Protein 8RMO (pdb70)

B-factor: mean 25.88, std 15.6, range [8.31, 85.72]

Nearest PDB structures (foldseek):
  8rmo-assembly1_H  TM=1.005E+00  e=1.467E-41  Mus musculus
  7bg1-assembly1_H  TM=9.958E-01  e=6.785E-39  Mus musculus
  2g60-assembly1_H  TM=9.896E-01  e=1.812E-34  Mus musculus
  6dc7-assembly1_H  TM=9.691E-01  e=7.714E-35  Mus musculus
  6ol5-assembly1_A  TM=9.771E-01  e=2.243E-34  Mus musculus

Sequence (422 aa):
DYKDDDDVQQLLQQSAAELARRPGASVKMSCKASGYSSFTTYTIHWVKQRRPGQGLEEWIGYINPSSSGYAAYNQQNFKDETTLTADPSSSTAYMEELNSLTSSEEDSAVYYCAREEKFYGYDYWGQGATLTVSSASTTTPPSVYPLAPSMVTLGCCLVKGYFPEEPVTVTWNSGSLSSGVHTFPAVLQSDLYTLSSSSVTVPSPSQTVTCCNVAHPASSTKVDKKKIVPDVLMTQIPLSSLPVVSLGDQASISSCRRSSQSSIVHRNGNTYLEWYLLKPGQSPKLLIYKVSNRRFSGVPDRRFSGSGSGTDFTLKKISSRRVEAEDLGVYYCFQGSHVPYTFGGGTKLEIRRADAAPTVSIFPPSSEQLTSGGASVVCFLNNFYPKDINVKWKIDGSERQNGVLNSWTDQDSKDSTYSMSSTLTLTKDEYERHNSYTCCEATPIVKSFNRN

Secondary structure (DSSP, 8-state):
-GGGG-/-EEEEPPPEEE-TT--EEEEEEEESS-GGGSEEEEEEE-TTS-EEEEEEE-TTT--EEE-TTTGGGEEEEEEGGGTEEEEEE-S--GGG-EEEEEEEESSS---SB---EEEEE-SSPPBPPEEEEE---EEEEEEEEEEEBSS--EEEEGGGTB-TTEEEPPPEEETTEEEEEEEEEEE------EEEEEEGGGTEEEEEE---/---EEEE-SEEEEETT--EEEEEEESS--B-TTS-B-EEEEEE-TTS--EEEEETTTEEPTT--TTEEEEEETTEEEEEESS--GGG-EEEEEEE-SSSSPEE---EEEEEE---B--EEEEEPPPHHHHHTTEEEEEEEEEEEBSS---EEEEETTEEE-TTEEEEEPPPPTTT--EEEEEEEEEEHHHHHT--EEEEEE--EEEEEE--

Structure (mmCIF, N/CA/C/O backbone):
data_8RMO
#
_entry.id   8RMO
#
_cell.length_a   87.432
_cell.length_b   134.621
_cell.length_c   41.798
_cell.angle_alpha   90.000
_cell.angle_beta   90.000
_cell.angle_gamma   90.000
#
_symmetry.space_group_name_H-M   'P 21 21 2'
#
loop_
_entity.id
_entity.type
_entity.pdbx_description
1 polymer FLAG-tag
2 polymer 'anti-FLAG M2 heavy chain'
3 polymer 'anti-FLAG M2 light chain'
4 non-polymer 'CHLORIDE ION'
5 water water
#
loop_
_atom_site.group_PDB
_atom_site.id
_atom_site.type_symbol
_atom_site.label_atom_id
_atom_site.label_alt_id
_atom_site.label_comp_id
_atom_site.label_asym_id
_atom_site.label_entity_id
_atom_site.label_seq_id
_atom_site.pdbx_PDB_ins_code
_atom_site.Cartn_x
_atom_site.Cartn_y
_atom_site.Cartn_z
_atom_site.occupancy
_atom_site.B_iso_or_equiv
_atom_site.auth_seq_id
_atom_site.auth_comp_id
_atom_site.auth_asym_id
_atom_site.auth_atom_id
_atom_site.pdbx_PDB_model_num
ATOM 1 N N . ASP A 1 1 ? 45.682 45.926 -7.492 1.000 27.124 1 ASP F N 1
ATOM 2 C CA . ASP A 1 1 ? 45.443 44.505 -7.146 1.000 22.721 1 ASP F CA 1
ATOM 3 C C . ASP A 1 1 ? 45.325 43.716 -8.444 1.000 18.100 1 ASP F C 1
ATOM 4 O O . ASP A 1 1 ? 45.207 44.320 -9.521 1.000 19.150 1 ASP F O 1
ATOM 15 N N . TYR A 1 2 ? 45.365 42.384 -8.343 1.000 14.591 2 TYR F N 1
ATOM 16 C CA . TYR A 1 2 ? 45.379 41.561 -9.543 1.000 14.502 2 TYR F CA 1
ATOM 17 C C . TYR A 1 2 ? 44.113 41.743 -10.394 1.000 14.615 2 TYR F C 1
ATOM 18 O O . TYR A 1 2 ? 44.136 41.503 -11.592 1.000 16.307 2 TYR F O 1
ATOM 36 N N . LYS A 1 3 ? 42.997 42.164 -9.786 1.000 14.081 3 LYS F N 1
ATOM 37 C CA . LYS A 1 3 ? 41.774 42.369 -10.548 1.000 15.339 3 LYS F CA 1
ATOM 38 C C . LYS A 1 3 ? 41.809 43.623 -11.418 1.000 17.194 3 LYS F C 1
ATOM 39 O O . LYS A 1 3 ? 40.976 43.754 -12.318 1.000 17.689 3 LYS F O 1
ATOM 58 N N . ASP A 1 4 ? 42.783 44.519 -11.215 1.000 18.515 4 ASP F N 1
ATOM 59 C CA . ASP A 1 4 ? 42.971 45.648 -12.110 1.000 21.542 4 ASP F CA 1
ATOM 60 C C . ASP A 1 4 ? 43.218 45.194 -13.544 1.000 22.813 4 ASP F C 1
ATOM 61 O O . ASP A 1 4 ? 42.962 45.960 -14.474 1.000 27.272 4 ASP F O 1
ATOM 70 N N . ASP A 1 5 ? 43.761 43.983 -13.736 1.000 22.397 5 ASP F N 1
ATOM 71 C CA . ASP A 1 5 ? 44.013 43.452 -15.068 1.000 25.011 5 ASP F CA 1
ATOM 72 C C . ASP A 1 5 ? 42.797 42.773 -15.693 1.000 24.042 5 ASP F C 1
ATOM 73 O O . ASP A 1 5 ? 42.937 42.230 -16.784 1.000 28.151 5 ASP F O 1
ATOM 82 N N A ASP A 1 6 ? 41.642 42.773 -15.009 0.500 21.903 6 ASP F N 1
ATOM 83 N N B ASP A 1 6 ? 41.651 42.760 -14.993 0.500 20.516 6 ASP F N 1
ATOM 84 C CA A ASP A 1 6 ? 40.407 42.280 -15.589 0.500 22.179 6 ASP F CA 1
ATOM 85 C CA B ASP A 1 6 ? 40.398 42.329 -15.582 0.500 20.237 6 ASP F CA 1
ATOM 86 C C A ASP A 1 6 ? 39.698 43.404 -16.360 0.500 25.795 6 ASP F C 1
ATOM 87 C C B ASP A 1 6 ? 39.804 43.481 -16.413 0.500 22.376 6 ASP F C 1
ATOM 88 O O A ASP A 1 6 ? 40.344 44.034 -17.209 0.500 26.732 6 ASP F O 1
ATOM 89 O O B ASP A 1 6 ? 38.770 44.053 -15.966 0.500 21.455 6 ASP F O 1
ATOM 120 N N . VAL B 2 2 ? 41.286 19.939 -14.554 1.000 15.678 2 VAL H N 1
ATOM 121 C CA . VAL B 2 2 ? 41.577 20.823 -13.419 1.000 13.673 2 VAL H CA 1
ATOM 122 C C . VAL B 2 2 ? 41.216 20.104 -12.133 1.000 13.394 2 VAL H C 1
ATOM 123 O O . VAL B 2 2 ? 40.119 19.617 -11.960 1.000 14.346 2 VAL H O 1
ATOM 136 N N A GLN B 2 3 ? 42.163 20.107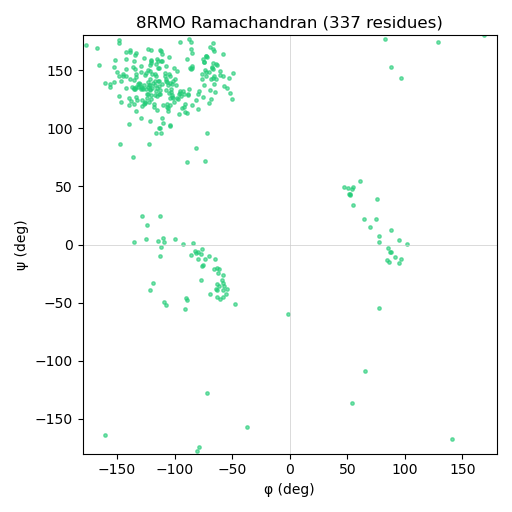 -11.195 0.500 13.655 3 GLN H N 1
ATOM 137 N N B GLN B 2 3 ? 42.223 20.041 -11.261 0.500 13.978 3 GLN H N 1
ATOM 138 C CA A GLN B 2 3 ? 41.924 19.522 -9.873 0.500 14.115 3 GLN H CA 1
ATOM 139 C CA B GLN B 2 3 ? 42.071 19.387 -9.974 0.500 14.705 3 GLN H CA 1
ATOM 140 C C A GLN B 2 3 ? 42.771 20.266 -8.851 0.500 12.896 3 GLN H C 1
ATOM 141 C C B GLN B 2 3 ? 42.988 20.087 -8.991 0.500 14.570 3 GLN H C 1
ATOM 142 O O A GLN B 2 3 ? 43.929 20.543 -9.115 0.500 13.728 3 GLN H O 1
ATOM 143 O O B GLN B 2 3 ? 44.178 20.246 -9.136 0.500 17.802 3 GLN H O 1
ATOM 170 N N A LEU B 2 4 ? 42.188 20.517 -7.649 0.580 11.175 4 LEU H N 1
ATOM 171 N N B LEU B 2 4 ? 42.343 20.427 -7.855 0.420 12.433 4 LEU H N 1
ATOM 172 C CA A LEU B 2 4 ? 42.924 21.027 -6.490 0.580 10.771 4 LEU H CA 1
ATOM 173 C CA B LEU B 2 4 ? 43.017 20.927 -6.660 0.420 10.988 4 LEU H CA 1
ATOM 174 C C A LEU B 2 4 ? 42.898 19.916 -5.445 0.580 10.754 4 LEU H C 1
ATOM 175 C C B LEU B 2 4 ? 42.916 19.837 -5.598 0.420 11.133 4 LEU H C 1
ATOM 176 O O A LEU B 2 4 ? 41.819 19.560 -4.966 0.580 11.965 4 LEU H O 1
ATOM 177 O O B LEU B 2 4 ? 41.803 19.444 -5.246 0.420 11.725 4 LEU H O 1
ATOM 208 N N . GLN B 2 5 ? 44.071 19.344 -5.153 1.000 10.965 5 GLN H N 1
ATOM 209 C CA . GLN B 2 5 ? 44.162 18.208 -4.232 1.000 11.001 5 GLN H CA 1
ATOM 210 C C . GLN B 2 5 ? 44.821 18.695 -2.947 1.000 10.049 5 GLN H C 1
ATOM 211 O O . GLN B 2 5 ? 45.985 19.079 -2.943 1.000 11.015 5 GLN H O 1
ATOM 225 N N . GLN B 2 6 ? 44.055 18.686 -1.857 1.000 8.863 6 GLN H N 1
ATOM 226 C CA . GLN B 2 6 ? 44.563 19.088 -0.548 1.000 9.649 6 GLN H CA 1
ATOM 227 C C . GLN B 2 6 ? 45.247 17.938 0.151 1.000 9.867 6 GLN H C 1
ATOM 228 O O . GLN B 2 6 ? 44.876 16.786 -0.034 1.000 12.107 6 GLN H O 1
ATOM 242 N N . SER B 2 7 ? 46.175 18.309 1.024 1.000 10.138 7 SER H N 1
ATOM 243 C CA . SER B 2 7 ? 46.702 17.389 2.011 1.000 11.157 7 SER H CA 1
ATOM 244 C C . SER B 2 7 ? 45.591 16.827 2.893 1.000 11.799 7 SER H C 1
ATOM 245 O O . SER B 2 7 ? 44.505 17.404 3.012 1.000 13.004 7 SER H O 1
ATOM 253 N N . ALA B 2 8 ? 45.934 15.736 3.581 1.000 12.444 8 ALA H N 1
ATOM 254 C CA . ALA B 2 8 ? 44.967 15.033 4.423 1.000 12.981 8 ALA H CA 1
ATOM 255 C C . ALA B 2 8 ? 44.625 15.782 5.699 1.000 12.354 8 ALA H C 1
ATOM 256 O O . ALA B 2 8 ? 45.396 16.632 6.152 1.000 14.481 8 ALA H O 1
ATOM 263 N N . ALA B 2 9 ? 43.489 15.385 6.317 1.000 11.233 9 ALA H N 1
ATOM 264 C CA . ALA B 2 9 ? 43.140 15.845 7.655 1.000 11.883 9 ALA H CA 1
ATOM 265 C C . ALA B 2 9 ? 44.327 15.675 8.568 1.000 12.912 9 ALA H C 1
ATOM 266 O O . ALA B 2 9 ? 45.056 14.641 8.445 1.000 15.481 9 ALA H O 1
ATOM 273 N N . GLU B 2 10 ? 44.429 16.599 9.531 1.000 13.439 10 GLU H N 1
ATOM 274 C CA . GLU B 2 10 ? 45.514 16.445 10.429 1.000 14.565 10 GLU H CA 1
ATOM 275 C C . GLU B 2 10 ? 45.220 17.036 11.800 1.000 13.438 10 GLU H C 1
ATOM 276 O O . GLU B 2 10 ? 44.332 17.842 11.997 1.000 14.012 10 GLU H O 1
ATOM 288 N N . LEU B 2 11 ? 46.001 16.529 12.736 1.000 13.831 11 LEU H N 1
ATOM 289 C CA . LEU B 2 11 ? 45.984 16.864 14.138 1.000 13.051 11 LEU H CA 1
ATOM 290 C C . LEU B 2 11 ? 47.228 17.689 14.433 1.000 12.923 11 LEU H C 1
ATOM 291 O O . LEU B 2 11 ? 48.323 17.296 14.007 1.000 17.294 11 LEU H O 1
ATOM 307 N N . ALA B 2 12 ? 47.067 18.799 15.146 1.000 12.438 12 ALA H N 1
ATOM 308 C CA . ALA B 2 12 ? 48.199 19.644 15.559 1.000 13.163 12 ALA H CA 1
ATOM 309 C C . ALA B 2 12 ? 48.030 19.966 17.047 1.000 14.033 12 ALA H C 1
ATOM 310 O O . ALA B 2 12 ? 46.914 20.240 17.444 1.000 14.075 12 ALA H O 1
ATOM 317 N N A ARG B 2 13 ? 49.153 20.265 17.703 0.420 14.434 13 ARG H N 1
ATOM 318 N N B ARG B 2 13 ? 49.145 20.261 17.714 0.580 14.217 13 ARG H N 1
ATOM 319 C CA A ARG B 2 13 ? 49.158 20.607 19.149 0.420 15.369 13 ARG H CA 1
ATOM 320 C CA B ARG B 2 13 ? 49.103 20.559 19.169 0.580 15.144 13 ARG H CA 1
ATOM 321 C C A ARG B 2 13 ? 48.733 22.067 19.303 0.420 14.986 13 ARG H C 1
ATOM 322 C C B ARG B 2 13 ? 48.813 22.051 19.349 0.580 14.721 13 ARG H C 1
ATOM 323 O O A ARG B 2 13 ? 49.197 22.889 18.499 0.420 15.256 13 ARG H O 1
ATOM 324 O O B ARG B 2 13 ? 49.231 22.852 18.501 0.580 15.568 13 ARG H O 1
ATOM 365 N N . PRO B 2 14 ? 48.194 22.461 20.478 1.000 15.176 14 PRO H N 1
ATOM 366 C CA . PRO B 2 14 ? 48.058 23.873 20.789 1.000 15.986 14 PRO H CA 1
ATOM 367 C C . PRO B 2 14 ? 49.434 24.543 20.848 1.000 15.594 14 PRO H C 1
ATOM 368 O O . PRO B 2 14 ? 50.352 23.968 21.389 1.000 18.514 14 PRO H O 1
ATOM 379 N N . GLY B 2 15 ? 49.525 25.738 20.274 1.000 16.743 15 GLY H N 1
ATOM 380 C CA . GLY B 2 15 ? 50.755 26.501 20.250 1.000 16.449 15 GLY H CA 1
ATOM 381 C C . GLY B 2 15 ? 51.682 26.169 19.088 1.000 16.241 15 GLY H C 1
ATOM 382 O O . GLY B 2 15 ? 52.605 26.957 18.807 1.000 19.444 15 GLY H O 1
ATOM 386 N N . ALA B 2 16 ? 51.443 25.032 18.406 1.000 16.316 16 ALA H N 1
ATOM 387 C CA . ALA B 2 16 ? 52.288 24.605 17.305 1.000 16.068 16 ALA H CA 1
ATOM 388 C C . ALA B 2 16 ? 51.882 25.366 16.034 1.000 15.734 16 ALA H C 1
ATOM 389 O O . ALA B 2 16 ? 50.983 26.185 15.999 1.000 16.994 16 ALA H O 1
ATOM 396 N N . SER B 2 17 ? 52.575 25.013 14.947 1.000 15.910 17 SER H N 1
ATOM 397 C CA . SER B 2 17 ? 52.257 25.434 13.588 1.000 15.691 17 SER H CA 1
ATOM 398 C C . SER B 2 17 ? 51.860 24.215 12.774 1.000 14.873 17 SER H C 1
ATOM 399 O O . SER B 2 17 ? 52.225 23.086 13.052 1.000 16.841 17 SER H O 1
ATOM 407 N N . VAL B 2 18 ? 51.150 24.470 11.673 1.000 13.004 18 VAL H N 1
ATOM 408 C CA . VAL B 2 18 ? 50.798 23.417 10.714 1.000 12.136 18 VAL H CA 1
ATOM 409 C C . VAL B 2 18 ? 50.888 24.006 9.313 1.000 11.509 18 VAL H C 1
ATOM 410 O O . VAL B 2 18 ? 50.532 25.159 9.142 1.000 12.004 18 VAL H O 1
ATOM 423 N N . LYS B 2 19 ? 51.317 23.185 8.354 1.000 11.951 19 LYS H N 1
ATOM 424 C CA . LYS B 2 19 ? 51.389 23.605 6.965 1.000 12.907 19 LYS H CA 1
ATOM 425 C C . LYS B 2 19 ? 50.457 22.734 6.140 1.000 12.315 19 LYS H C 1
ATOM 426 O O . LYS B 2 19 ? 50.599 21.516 6.123 1.000 18.989 19 LYS H O 1
ATOM 445 N N . MET B 2 20 ? 49.474 23.366 5.518 1.000 10.410 20 MET H N 1
ATOM 446 C CA . MET B 2 20 ? 48.478 22.681 4.713 1.000 11.201 20 MET H CA 1
ATOM 447 C C . MET B 2 20 ? 48.777 22.992 3.241 1.000 10.476 20 MET H C 1
ATOM 448 O O . MET B 2 20 ? 49.229 24.085 2.905 1.000 12.275 20 MET H O 1
ATOM 462 N N . SER B 2 21 ? 48.574 21.993 2.383 1.000 10.283 21 SER H N 1
ATOM 463 C CA . SER B 2 21 ? 48.941 22.141 0.977 1.000 10.823 21 SER H CA 1
ATOM 464 C C . SER B 2 21 ? 47.734 21.968 0.076 1.000 10.335 21 SER H C 1
ATOM 465 O O . SER B 2 21 ? 46.742 21.357 0.383 1.000 10.380 21 SER H O 1
ATOM 473 N N . CYS B 2 22 ? 47.885 22.572 -1.128 1.000 10.805 22 CYS H N 1
ATOM 474 C CA . CYS B 2 22 ? 46.897 22.506 -2.212 1.000 11.357 22 CYS H CA 1
ATOM 475 C C . CYS B 2 22 ? 47.666 22.340 -3.516 1.000 10.902 22 CYS H C 1
ATOM 476 O O . CYS B 2 22 ? 48.283 23.314 -3.972 1.000 12.625 22 CYS H O 1
ATOM 483 N N . LYS B 2 23 ? 47.662 21.109 -4.047 1.000 11.122 23 LYS H N 1
ATOM 484 C CA . LYS B 2 23 ? 48.378 20.831 -5.304 1.000 13.141 23 LYS H CA 1
ATOM 485 C C . LYS B 2 23 ? 47.374 20.992 -6.435 1.000 12.628 23 LYS H C 1
ATOM 486 O O . LYS B 2 23 ? 46.362 20.313 -6.512 1.000 13.449 23 LYS H O 1
ATOM 505 N N . ALA B 2 24 ? 47.682 21.957 -7.294 1.000 12.646 24 ALA H N 1
ATOM 506 C CA . ALA B 2 24 ? 46.850 22.330 -8.450 1.000 15.733 24 ALA H CA 1
ATOM 507 C C . ALA B 2 24 ? 47.399 21.592 -9.671 1.000 18.586 24 ALA H C 1
ATOM 508 O O . ALA B 2 24 ? 48.622 21.533 -9.853 1.000 22.300 24 ALA H O 1
ATOM 515 N N . SER B 2 25 ? 46.508 20.928 -10.376 1.000 13.870 25 SER H N 1
ATOM 516 C CA . SER B 2 25 ? 46.915 20.326 -11.627 1.000 14.418 25 SER H CA 1
ATOM 517 C C . SER B 2 25 ? 45.878 20.653 -12.683 1.000 14.049 25 SER H C 1
ATOM 518 O O . SER B 2 25 ? 44.775 21.093 -12.417 1.000 13.071 25 SER H O 1
ATOM 526 N N . GLY B 2 26 ? 46.295 20.431 -13.951 1.000 13.771 26 GLY H N 1
ATOM 527 C CA . GLY B 2 26 ? 45.371 20.485 -15.068 1.000 13.188 26 GLY H CA 1
ATOM 528 C C . GLY B 2 26 ? 45.333 21.832 -15.766 1.000 13.865 26 GLY H C 1
ATOM 529 O O . GLY B 2 26 ? 44.558 21.947 -16.731 1.000 13.752 26 GLY H O 1
ATOM 533 N N . TYR B 2 27 ? 46.166 22.799 -15.390 1.000 15.865 27 TYR H N 1
ATOM 534 C CA . TYR B 2 27 ? 46.204 24.121 -15.966 1.000 14.462 27 TYR H CA 1
ATOM 535 C C . TYR B 2 27 ? 47.571 24.713 -15.706 1.000 16.002 27 TYR H C 1
ATOM 536 O O . TYR B 2 27 ? 48.291 24.179 -14.857 1.000 13.852 27 TYR H O 1
ATOM 554 N N A SER B 2 28 ? 47.852 25.885 -16.270 0.530 16.557 28 SER H N 1
ATOM 555 N N B SER B 2 28 ? 47.856 25.886 -16.270 0.470 15.511 28 SER H N 1
ATOM 556 C CA A SER B 2 28 ? 49.089 26.593 -16.031 0.530 16.511 28 SER H CA 1
ATOM 557 C CA B SER B 2 28 ? 49.102 26.574 -16.021 0.470 14.875 28 SER H CA 1
ATOM 558 C C A SER B 2 28 ? 49.005 27.282 -14.663 0.530 15.397 28 SER H C 1
ATOM 559 C C B SER B 2 28 ? 49.023 27.289 -14.666 0.470 14.437 28 SER H C 1
ATOM 560 O O A SER B 2 28 ? 48.284 28.241 -14.504 0.530 16.240 28 SER H O 1
ATOM 561 O O B SER B 2 28 ? 48.358 28.292 -14.523 0.470 14.812 28 SER H O 1
ATOM 576 N N . PHE B 2 29 ? 49.761 26.742 -13.701 1.000 13.433 29 PHE H N 1
ATOM 577 C CA . PHE B 2 29 ? 49.585 27.096 -12.281 1.000 13.275 29 PHE H CA 1
ATOM 578 C C . PHE B 2 29 ? 49.668 28.592 -12.020 1.000 12.112 29 PHE H C 1
ATOM 579 O O . PHE B 2 29 ? 48.901 29.114 -11.215 1.000 12.288 29 PHE H O 1
ATOM 596 N N . THR B 2 30 ? 50.596 29.301 -12.664 1.000 11.809 30 THR H N 1
ATOM 597 C CA . THR B 2 30 ? 50.803 30.705 -12.370 1.000 12.730 30 THR H CA 1
ATOM 598 C C . THR B 2 30 ? 49.674 31.616 -12.836 1.000 11.830 30 THR H C 1
ATOM 599 O O . THR B 2 30 ? 49.629 32.763 -12.409 1.000 13.523 30 THR H O 1
ATOM 610 N N . THR B 2 31 ? 48.728 31.102 -13.626 1.000 12.352 31 THR H N 1
ATOM 611 C CA . THR B 2 31 ? 47.713 31.934 -14.256 1.000 12.967 31 THR H CA 1
ATOM 612 C C . THR B 2 31 ? 46.420 32.087 -13.485 1.000 12.338 31 THR H C 1
ATOM 613 O O . THR B 2 31 ? 45.536 32.811 -13.868 1.000 12.704 31 THR H O 1
ATOM 624 N N . TYR B 2 32 ? 46.372 31.424 -12.288 1.000 10.988 32 TYR H N 1
ATOM 625 C CA . TYR B 2 32 ? 45.243 31.634 -11.371 1.000 10.966 32 TYR H CA 1
ATOM 626 C C . TYR B 2 32 ? 45.763 31.862 -9.937 1.000 10.385 32 TYR H C 1
ATOM 627 O O . TYR B 2 32 ? 46.799 31.334 -9.569 1.000 11.167 32 TYR H O 1
ATOM 645 N N . THR B 2 33 ? 45.018 32.696 -9.221 1.000 10.838 33 THR H N 1
ATOM 646 C CA . THR B 2 33 ? 45.264 32.842 -7.770 1.000 9.958 33 THR H CA 1
ATOM 647 C C . THR B 2 33 ? 44.698 31.606 -7.097 1.000 9.991 33 THR H C 1
ATOM 648 O O . THR B 2 33 ? 43.776 30.946 -7.517 1.000 11.393 33 THR H O 1
ATOM 659 N N . ILE B 2 34 ? 45.233 31.392 -5.850 1.000 9.780 34 ILE H N 1
ATOM 660 C CA . ILE B 2 34 ? 44.713 30.359 -4.927 1.000 9.462 34 ILE H CA 1
ATOM 661 C C . ILE B 2 34 ? 44.289 31.043 -3.616 1.000 9.198 34 ILE H C 1
ATOM 662 O O . ILE B 2 34 ? 45.118 31.753 -3.026 1.000 9.933 34 ILE H O 1
ATOM 678 N N . HIS B 2 35 ? 43.041 30.843 -3.282 1.000 9.107 35 HIS H N 1
ATOM 679 C CA . HIS B 2 35 ? 42.482 31.411 -2.052 1.000 8.543 35 HIS H CA 1
ATOM 680 C C . HIS B 2 35 ? 42.190 30.280 -1.096 1.000 10.788 35 HIS H C 1
ATOM 681 O O . HIS B 2 35 ? 42.043 29.134 -1.396 1.000 11.633 35 HIS H O 1
ATOM 696 N N . TRP B 2 36 ? 42.141 30.714 0.211 1.000 9.187 36 TRP H N 1
ATOM 697 C CA . TRP B 2 36 ? 41.886 29.816 1.349 1.000 8.580 36 TRP H CA 1
ATOM 698 C C . TRP B 2 36 ? 40.673 30.303 2.128 1.000 9.268 36 TRP H C 1
ATOM 699 O O . TRP B 2 36 ? 40.501 31.483 2.340 1.000 9.677 36 TRP H O 1
ATOM 720 N N . VAL B 2 37 ? 39.828 29.333 2.460 1.000 8.905 37 VAL H N 1
ATOM 721 C CA . VAL B 2 37 ? 38.540 29.562 3.093 1.000 8.698 37 VAL H CA 1
ATOM 722 C C . VAL B 2 37 ? 38.399 28.617 4.300 1.000 9.262 37 VAL H C 1
ATOM 723 O O . VAL B 2 37 ? 38.717 27.449 4.210 1.000 10.104 37 VAL H O 1
ATOM 736 N N . LYS B 2 38 ? 37.919 29.194 5.413 1.000 8.751 38 LYS H N 1
ATOM 737 C CA . LYS B 2 38 ? 37.710 28.442 6.669 1.000 9.004 38 LYS H CA 1
ATOM 738 C C . LYS B 2 38 ? 36.234 28.187 6.874 1.000 9.543 38 LYS H C 1
ATOM 739 O O . LYS B 2 38 ? 35.439 29.111 6.783 1.000 9.504 38 LYS H O 1
ATOM 758 N N . GLN B 2 39 ? 35.884 26.929 7.167 1.000 8.659 39 GLN H N 1
ATOM 759 C CA . GLN B 2 39 ? 34.530 26.527 7.481 1.000 9.689 39 GLN H CA 1
ATOM 760 C C . GLN B 2 39 ? 34.482 25.892 8.867 1.000 10.372 39 GLN H C 1
ATOM 761 O O . GLN B 2 39 ? 34.987 24.799 9.086 1.000 11.596 39 GLN H O 1
ATOM 775 N N A ARG B 2 40 ? 33.799 26.577 9.772 0.610 12.920 40 ARG H N 1
ATOM 776 N N B ARG B 2 40 ? 33.840 26.600 9.788 0.390 13.159 40 ARG H N 1
ATOM 777 C CA A ARG B 2 40 ? 33.691 26.088 11.165 0.610 15.073 40 ARG H CA 1
ATOM 778 C CA B ARG B 2 40 ? 33.696 26.119 11.183 0.390 15.173 40 ARG H CA 1
ATOM 779 C C A ARG B 2 40 ? 32.207 26.110 11.520 0.610 16.376 40 ARG H C 1
ATOM 780 C C B ARG B 2 40 ? 32.202 26.104 11.505 0.390 16.997 40 ARG H C 1
ATOM 781 O O A ARG B 2 40 ? 31.527 27.010 11.040 0.610 16.689 40 ARG H O 1
ATOM 782 O O B ARG B 2 40 ? 31.513 26.992 11.006 0.390 17.857 40 ARG H O 1
ATOM 823 N N . PRO B 2 41 ? 31.640 25.043 12.126 1.000 21.155 41 PRO H N 1
ATOM 824 C CA . PRO B 2 41 ? 30.222 25.029 12.479 1.000 24.653 41 PRO H CA 1
ATOM 825 C C . PRO B 2 41 ? 29.773 26.293 13.193 1.000 25.108 41 PRO H C 1
ATOM 826 O O . PRO B 2 41 ? 30.453 26.758 14.123 1.000 29.014 41 PRO H O 1
ATOM 837 N N . GLY B 2 42 ? 28.652 26.831 12.703 1.000 26.466 42 GLY H N 1
ATOM 838 C CA . GLY B 2 42 ? 28.051 28.044 13.221 1.000 27.988 42 GLY H CA 1
ATOM 839 C C . GLY B 2 42 ? 28.755 29.313 12.770 1.000 24.058 42 GLY H C 1
ATOM 840 O O . GLY B 2 42 ? 28.344 30.403 13.192 1.000 29.983 42 GLY H O 1
ATOM 844 N N . GLN B 2 43 ? 29.797 29.188 11.930 1.000 19.592 43 GLN H N 1
ATOM 845 C CA . GLN B 2 43 ? 30.574 30.354 11.535 1.000 19.076 43 GLN H CA 1
ATOM 846 C C . GLN B 2 43 ? 30.608 30.479 10.016 1.000 16.507 43 GLN H C 1
ATOM 847 O O . GLN B 2 43 ? 31.482 31.177 9.466 1.000 17.294 43 GLN H O 1
ATOM 861 N N . GLY B 2 44 ? 29.692 29.783 9.321 1.000 14.894 44 GLY H N 1
ATOM 862 C CA . GLY B 2 44 ? 29.615 29.939 7.884 1.000 14.044 44 GLY H CA 1
ATOM 863 C C . GLY B 2 44 ? 30.966 29.686 7.204 1.000 11.820 44 GLY H C 1
ATOM 864 O O . GLY B 2 44 ? 31.655 28.690 7.488 1.000 14.004 44 GLY H O 1
ATOM 868 N N . LEU B 2 45 ? 31.294 30.552 6.252 1.000 11.586 45 LEU H N 1
ATOM 869 C CA . LEU B 2 45 ? 32.534 30.530 5.487 1.000 10.525 45 LEU H CA 1
ATOM 870 C C . LEU B 2 45 ? 33.271 31.847 5.722 1.000 10.772 45 LEU H C 1
ATOM 871 O O . LEU B 2 45 ? 32.646 32.916 5.679 1.000 11.644 45 LEU H O 1
ATOM 887 N N A GLU B 2 46 ? 34.589 31.784 5.943 0.560 9.967 46 GLU H N 1
ATOM 888 N N B GLU B 2 46 ? 34.594 31.763 5.843 0.440 9.806 46 GLU H N 1
ATOM 889 C CA A GLU B 2 46 ? 35.409 32.972 6.107 0.560 10.141 46 GLU H CA 1
ATOM 890 C CA B GLU B 2 46 ? 35.392 32.945 6.063 0.440 9.830 46 GLU H CA 1
ATOM 891 C C A GLU B 2 46 ? 36.529 32.911 5.079 0.560 9.162 46 GLU H C 1
ATOM 892 C C B GLU B 2 46 ? 36.592 32.920 5.126 0.440 9.091 46 GLU H C 1
ATOM 893 O O A GLU B 2 46 ? 37.143 31.878 4.918 0.560 9.880 46 GLU H O 1
ATOM 894 O O B GLU B 2 46 ? 37.326 31.946 5.071 0.440 9.343 46 GLU H O 1
ATOM 917 N N . TRP B 2 47 ? 36.803 34.032 4.434 1.000 8.535 47 TRP H N 1
ATOM 918 C CA . TRP B 2 47 ? 37.955 34.167 3.553 1.000 8.746 47 TRP H CA 1
ATOM 919 C C . TRP B 2 47 ? 39.229 34.473 4.341 1.000 8.409 47 TRP H C 1
ATOM 920 O O . TRP B 2 47 ? 39.227 35.442 5.132 1.000 9.514 47 TRP H O 1
ATOM 941 N N . ILE B 2 48 ? 40.272 33.691 4.163 1.000 8.355 48 ILE H N 1
ATOM 942 C CA . ILE B 2 48 ? 41.531 33.863 4.890 1.000 8.533 48 ILE H CA 1
ATOM 943 C C . ILE B 2 48 ? 42.477 34.783 4.139 1.000 8.595 48 ILE H C 1
ATOM 944 O O . ILE B 2 48 ? 43.143 35.644 4.702 1.000 8.748 48 ILE H O 1
ATOM 960 N N . GLY B 2 49 ? 42.595 34.526 2.826 1.000 8.527 49 GLY H N 1
ATOM 961 C CA . GLY B 2 49 ? 43.597 35.225 2.032 1.000 8.733 49 GLY H CA 1
ATOM 962 C C . GLY B 2 49 ? 43.735 34.574 0.645 1.000 8.840 49 GLY H C 1
ATOM 963 O O . GLY B 2 49 ? 43.084 33.578 0.385 1.000 9.39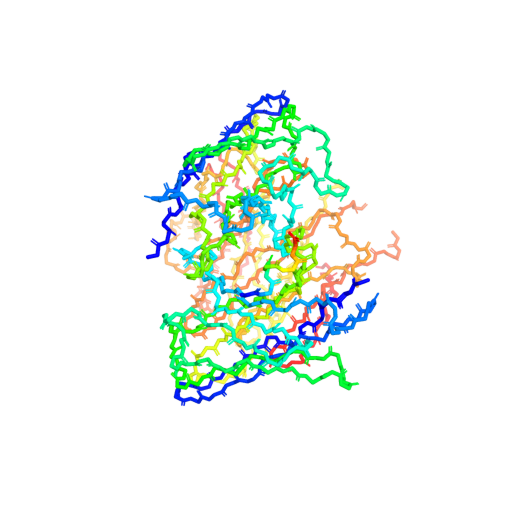1 49 GLY H O 1
ATOM 967 N N . TYR B 2 50 ? 44.622 35.136 -0.161 1.000 8.487 50 TYR H N 1
ATOM 968 C CA . TYR B 2 50 ? 44.950 34.499 -1.447 1.000 9.118 50 TYR H CA 1
ATOM 969 C C . TYR B 2 50 ? 46.431 34.676 -1.680 1.000 9.167 50 TYR H C 1
ATOM 970 O O . TYR B 2 50 ? 47.109 35.552 -1.124 1.000 9.712 50 TYR H O 1
ATOM 988 N N . ILE B 2 51 ? 46.971 33.807 -2.562 1.000 9.327 51 ILE H N 1
ATOM 989 C CA . ILE B 2 51 ? 48.284 34.052 -3.139 1.000 10.135 51 ILE H CA 1
ATOM 990 C C . ILE B 2 51 ? 48.149 34.071 -4.669 1.000 9.398 51 ILE H C 1
ATOM 991 O O . ILE B 2 51 ? 47.418 33.261 -5.238 1.000 10.325 51 ILE H O 1
ATOM 1007 N N . ASN B 2 52 ? 48.887 35.007 -5.245 1.000 9.723 52 ASN H N 1
ATOM 1008 C CA . ASN B 2 52 ? 48.982 35.068 -6.691 1.000 10.106 52 ASN H CA 1
ATOM 1009 C C . ASN B 2 52 ? 50.340 34.517 -7.098 1.000 10.420 52 ASN H C 1
ATOM 1010 O O . ASN B 2 52 ? 51.341 35.212 -6.947 1.000 11.370 52 ASN H O 1
ATOM 1021 N N . PRO B 2 53 ? 50.438 33.271 -7.594 1.000 10.446 53 PRO H N 1
ATOM 1022 C CA . PRO B 2 53 ? 51.742 32.698 -7.901 1.000 11.233 53 PRO H CA 1
ATOM 1023 C C . PRO B 2 53 ? 52.534 33.436 -8.964 1.000 13.204 53 PRO H C 1
ATOM 1024 O O . PRO B 2 53 ? 53.754 33.279 -9.032 1.000 14.633 53 PRO H O 1
ATOM 1035 N N A SER B 2 54 ? 51.806 34.180 -9.813 0.760 12.828 54 SER H N 1
ATOM 1036 N N B SER B 2 54 ? 51.851 34.178 -9.855 0.240 12.665 54 SER H N 1
ATOM 1037 C CA A SER B 2 54 ? 52.464 34.942 -10.864 0.760 13.839 54 SER H CA 1
ATOM 1038 C CA B SER B 2 54 ? 52.554 34.917 -10.898 0.240 13.215 54 SER H CA 1
ATOM 1039 C C A SER B 2 54 ? 53.369 36.021 -10.302 0.760 13.720 54 SER H C 1
ATOM 1040 C C B SER B 2 54 ? 53.393 36.043 -10.310 0.240 13.328 54 SER H C 1
ATOM 1041 O O A SER B 2 54 ? 54.475 36.212 -10.778 0.760 15.931 54 SER H O 1
ATOM 1042 O O B SER B 2 54 ? 54.505 36.274 -10.775 0.240 14.294 54 SER H O 1
ATOM 1057 N N . SER B 2 55 ? 52.864 36.725 -9.281 1.000 12.575 55 SER H N 1
ATOM 1058 C CA . SER B 2 55 ? 53.550 37.888 -8.713 1.000 11.493 55 SER H CA 1
ATOM 1059 C C . SER B 2 55 ? 54.261 37.555 -7.401 1.000 11.230 55 SER H C 1
ATOM 1060 O O . SER B 2 55 ? 55.183 38.294 -7.039 1.000 12.417 55 SER H O 1
ATOM 1068 N N . GLY B 2 56 ? 53.837 36.481 -6.714 1.000 11.099 56 GLY H N 1
ATOM 1069 C CA . GLY B 2 56 ? 54.300 36.193 -5.369 1.000 11.154 56 GLY H CA 1
ATOM 1070 C C . GLY B 2 56 ? 53.489 36.882 -4.288 1.000 10.380 56 GLY H C 1
ATOM 1071 O O . GLY B 2 56 ? 53.751 36.644 -3.106 1.000 11.262 56 GLY H O 1
ATOM 1075 N N . TYR B 2 57 ? 52.538 37.758 -4.624 1.000 9.183 57 TYR H N 1
ATOM 1076 C CA . TYR B 2 57 ? 51.846 38.543 -3.625 1.000 9.285 57 TYR H CA 1
ATOM 1077 C C . TYR B 2 57 ? 50.778 37.691 -2.949 1.000 9.306 57 TYR H C 1
ATOM 1078 O O . TYR B 2 57 ? 49.941 37.076 -3.606 1.000 10.156 57 TYR H O 1
ATOM 1096 N N . ALA B 2 58 ? 50.761 37.737 -1.616 1.000 10.172 58 ALA H N 1
ATOM 1097 C CA . ALA B 2 58 ? 49.649 37.215 -0.841 1.000 9.556 58 ALA H CA 1
ATOM 1098 C C . ALA B 2 58 ? 48.920 38.347 -0.130 1.000 9.901 58 ALA H C 1
ATOM 1099 O O . ALA B 2 58 ? 49.571 39.217 0.460 1.000 11.933 58 ALA H O 1
ATOM 1106 N N . ALA B 2 59 ? 47.596 38.276 -0.183 1.000 10.313 59 ALA H N 1
ATOM 1107 C CA . ALA B 2 59 ? 46.703 39.129 0.558 1.000 10.185 59 ALA H CA 1
ATOM 1108 C C . ALA B 2 59 ? 46.140 38.334 1.718 1.000 9.664 59 ALA H C 1
ATOM 1109 O O . ALA B 2 59 ? 45.813 37.148 1.579 1.000 11.378 59 ALA H O 1
ATOM 1116 N N . TYR B 2 60 ? 45.924 39.023 2.834 1.000 9.580 60 TYR H N 1
ATOM 1117 C CA . TYR B 2 60 ? 45.461 38.411 4.075 1.000 8.977 60 TYR H CA 1
ATOM 1118 C C . TYR B 2 60 ? 44.303 39.198 4.659 1.000 9.596 60 TYR H C 1
ATOM 1119 O O . TYR B 2 60 ? 44.316 40.434 4.748 1.000 12.130 60 TYR H O 1
ATOM 1137 N N . ASN B 2 61 ? 43.313 38.462 5.133 1.000 10.014 61 ASN H N 1
ATOM 1138 C CA . ASN B 2 61 ? 42.323 39.027 6.022 1.000 10.625 61 ASN H CA 1
ATOM 1139 C C . ASN B 2 61 ? 43.027 39.464 7.311 1.000 11.120 61 ASN H C 1
ATOM 1140 O O . ASN B 2 61 ? 43.742 38.658 7.903 1.000 11.128 61 ASN H O 1
ATOM 1151 N N A GLN B 2 62 ? 42.818 40.718 7.745 0.520 12.920 62 GLN H N 1
ATOM 1152 N N B GLN B 2 62 ? 42.841 40.704 7.760 0.480 12.636 62 GLN H N 1
ATOM 1153 C CA A GLN B 2 62 ? 43.469 41.256 8.939 0.520 15.428 62 GLN H CA 1
ATOM 1154 C CA B GLN B 2 62 ? 43.588 41.178 8.918 0.480 14.554 62 GLN H CA 1
ATOM 1155 C C A GLN B 2 62 ? 43.235 40.359 10.146 0.520 14.989 62 GLN H C 1
ATOM 1156 C C B GLN B 2 62 ? 43.211 40.416 10.187 0.480 14.652 62 GLN H C 1
ATOM 1157 O O A GLN B 2 62 ? 44.127 40.203 10.985 0.520 16.252 62 G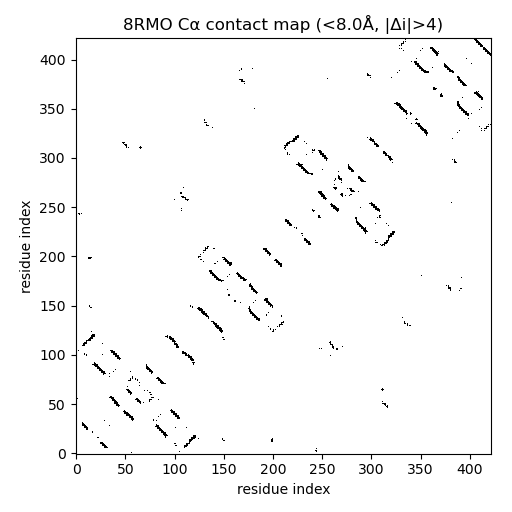LN H O 1
ATOM 1158 O O B GLN B 2 62 ? 43.977 40.436 11.153 0.480 16.960 62 GLN H O 1
ATOM 1185 N N . ASN B 2 63 ? 42.063 39.720 10.204 1.000 14.594 63 ASN H N 1
ATOM 1186 C CA . ASN B 2 63 ? 41.731 38.836 11.329 1.000 16.773 63 ASN H CA 1
ATOM 1187 C C . ASN B 2 63 ? 42.603 37.578 11.400 1.000 15.905 63 ASN H C 1
ATOM 1188 O O . ASN B 2 63 ? 42.605 36.898 12.411 1.000 20.500 63 ASN H O 1
ATOM 1199 N N . PHE B 2 64 ? 43.266 37.213 10.292 1.000 13.762 64 PHE H N 1
ATOM 1200 C CA . PHE B 2 64 ? 44.105 36.031 10.154 1.000 13.307 64 PHE H CA 1
ATOM 1201 C C . PHE B 2 64 ? 45.582 36.364 9.970 1.000 12.488 64 PHE H C 1
ATOM 1202 O O . PHE B 2 64 ? 46.405 35.462 10.053 1.000 13.799 64 PHE H O 1
ATOM 1219 N N . LYS B 2 65 ? 45.954 37.644 9.756 1.000 12.278 65 LYS H N 1
ATOM 1220 C CA . LYS B 2 65 ? 47.296 37.939 9.270 1.000 12.981 65 LYS H CA 1
ATOM 1221 C C . LYS B 2 65 ? 48.384 37.522 10.254 1.000 12.815 65 LYS H C 1
ATOM 1222 O O . LYS B 2 65 ? 49.437 37.070 9.837 1.000 13.257 65 LYS H O 1
ATOM 1241 N N . ASP B 2 66 ? 48.148 37.614 11.559 1.000 13.638 66 ASP H N 1
ATOM 1242 C CA . ASP B 2 66 ? 49.215 37.328 12.508 1.000 14.894 66 ASP H CA 1
ATOM 1243 C C . ASP B 2 66 ? 49.407 35.819 12.704 1.000 15.078 66 ASP H C 1
ATOM 1244 O O . ASP B 2 66 ? 50.363 35.416 13.392 1.000 19.150 66 ASP H O 1
ATOM 1253 N N . GLU B 2 67 ? 48.464 34.999 12.230 1.000 14.364 67 GLU H N 1
ATOM 1254 C CA . GLU B 2 67 ? 48.534 33.560 12.375 1.000 14.673 67 GLU H CA 1
ATOM 1255 C C . GLU B 2 67 ? 48.755 32.832 11.063 1.000 12.759 67 GLU H C 1
ATOM 1256 O O . GLU B 2 67 ? 48.831 31.618 11.080 1.000 13.857 67 GLU H O 1
ATOM 1268 N N . THR B 2 68 ? 48.820 33.566 9.944 1.000 11.328 68 THR H N 1
ATOM 1269 C CA . THR B 2 68 ? 48.767 32.945 8.603 1.000 10.928 68 THR H CA 1
ATOM 1270 C C . THR B 2 68 ? 49.913 33.417 7.730 1.000 10.033 68 THR H C 1
ATOM 1271 O O . THR B 2 68 ? 50.233 34.586 7.709 1.000 10.864 68 THR H O 1
ATOM 1282 N N . THR B 2 69 ? 50.534 32.467 7.033 1.000 9.854 69 THR H N 1
ATOM 1283 C CA . THR B 2 69 ? 51.505 32.779 5.972 1.000 10.188 69 THR H CA 1
ATOM 1284 C C . THR B 2 69 ? 51.142 31.915 4.764 1.000 9.745 69 THR H C 1
ATOM 1285 O O . THR B 2 69 ? 51.029 30.712 4.863 1.000 10.555 69 THR H O 1
ATOM 1296 N N . LEU B 2 70 ? 50.918 32.580 3.615 1.000 9.662 70 LEU H N 1
ATOM 1297 C CA . LEU B 2 70 ? 50.634 31.906 2.350 1.000 9.230 70 LEU H CA 1
ATOM 1298 C C . LEU B 2 70 ? 51.883 31.907 1.475 1.000 9.622 70 LEU H C 1
ATOM 1299 O O . LEU B 2 70 ? 52.573 32.911 1.382 1.000 11.549 70 LEU H O 1
ATOM 1315 N N . THR B 2 71 ? 52.123 30.755 0.838 1.000 9.822 71 THR H N 1
ATOM 1316 C CA . THR B 2 71 ? 53.240 30.589 -0.071 1.000 10.091 71 THR H CA 1
ATOM 1317 C C . THR B 2 71 ? 52.757 29.790 -1.284 1.000 10.138 71 THR H C 1
ATOM 1318 O O . THR B 2 71 ? 51.697 29.211 -1.319 1.000 10.469 71 THR H O 1
ATOM 1329 N N . ALA B 2 72 ? 53.614 29.808 -2.302 1.000 10.677 72 ALA H N 1
ATOM 1330 C CA . ALA B 2 72 ? 53.359 29.014 -3.483 1.000 11.368 72 ALA H CA 1
ATOM 1331 C C . ALA B 2 72 ? 54.674 28.661 -4.163 1.000 12.088 72 ALA H C 1
ATOM 1332 O O . ALA B 2 72 ? 55.539 29.523 -4.296 1.000 14.431 72 ALA H O 1
ATOM 1339 N N . ASP B 2 73 ? 54.740 27.410 -4.633 1.000 11.759 73 ASP H N 1
ATOM 1340 C CA . ASP B 2 73 ? 55.911 26.866 -5.294 1.000 12.812 73 ASP H CA 1
ATOM 1341 C C . ASP B 2 73 ? 55.510 26.549 -6.741 1.000 14.020 73 ASP H C 1
ATOM 1342 O O . ASP B 2 73 ? 54.895 25.520 -6.989 1.000 14.096 73 ASP H O 1
ATOM 1351 N N . PRO B 2 74 ? 55.771 27.450 -7.711 1.000 14.886 74 PRO H N 1
ATOM 1352 C CA . PRO B 2 74 ? 55.416 27.189 -9.100 1.000 15.228 74 PRO H CA 1
ATOM 1353 C C . PRO B 2 74 ? 55.973 25.879 -9.637 1.000 16.202 74 PRO H C 1
ATOM 1354 O O . PRO B 2 74 ? 55.261 25.167 -10.343 1.000 18.568 74 PRO H O 1
ATOM 1365 N N . SER B 2 75 ? 57.207 25.522 -9.262 1.000 16.623 75 SER H N 1
ATOM 1366 C CA . SER B 2 75 ? 57.839 24.312 -9.779 1.000 19.758 75 SER H CA 1
ATOM 1367 C C . SER B 2 75 ? 57.034 23.049 -9.465 1.000 19.937 75 SER H C 1
ATOM 1368 O O . SER B 2 75 ? 57.001 22.143 -10.285 1.000 25.872 75 SER H O 1
ATOM 1376 N N . SER B 2 76 ? 56.304 23.017 -8.337 1.000 17.144 76 SER H N 1
ATOM 1377 C CA . SER B 2 76 ? 55.507 21.866 -7.948 1.000 16.852 76 SER H CA 1
ATOM 1378 C C . SER B 2 76 ? 54.009 22.116 -8.050 1.000 13.654 76 SER H C 1
ATOM 1379 O O . SER B 2 76 ? 53.229 21.286 -7.596 1.000 13.702 76 SER H O 1
ATOM 1387 N N . SER B 2 77 ? 53.593 23.263 -8.569 1.000 12.930 77 SER H N 1
ATOM 1388 C CA . SER B 2 77 ? 52.196 23.650 -8.720 1.000 13.049 77 SER H CA 1
ATOM 1389 C C . SER B 2 77 ? 51.470 23.471 -7.388 1.000 11.759 77 SER H C 1
ATOM 1390 O O . SER B 2 77 ? 50.338 23.017 -7.361 1.000 11.407 77 SER H O 1
ATOM 1398 N N . THR B 2 78 ? 52.111 23.900 -6.302 1.000 11.096 78 THR H N 1
ATOM 1399 C CA . THR B 2 78 ? 51.513 23.736 -4.975 1.000 10.693 78 THR H CA 1
ATOM 1400 C C . THR B 2 78 ? 51.468 25.058 -4.212 1.000 10.207 78 THR H C 1
ATOM 1401 O O . THR B 2 78 ? 52.454 25.785 -4.177 1.000 10.822 78 THR H O 1
ATOM 1412 N N . ALA B 2 79 ? 50.303 25.328 -3.617 1.000 9.483 79 ALA H N 1
ATOM 1413 C CA . ALA B 2 79 ? 50.121 26.469 -2.715 1.000 10.275 79 ALA H CA 1
ATOM 1414 C C . ALA B 2 79 ? 50.070 25.908 -1.282 1.000 9.979 79 ALA H C 1
ATOM 1415 O O . ALA B 2 79 ? 49.588 24.817 -1.073 1.000 10.981 79 ALA H O 1
ATOM 1422 N N . TYR B 2 80 ? 50.592 26.702 -0.350 1.000 10.068 80 TYR H N 1
ATOM 1423 C CA . TYR B 2 80 ? 50.623 26.289 1.053 1.000 10.169 80 TYR H CA 1
ATOM 1424 C C . TYR B 2 80 ? 50.033 27.400 1.903 1.000 10.654 80 TYR H C 1
ATOM 1425 O O . TYR B 2 80 ? 50.212 28.578 1.694 1.000 11.604 80 TYR H O 1
ATOM 1443 N N . MET B 2 81 ? 49.409 26.928 3.004 1.000 9.871 81 MET H N 1
ATOM 1444 C CA . MET B 2 81 ? 48.965 27.823 4.068 1.000 10.377 81 MET H CA 1
ATOM 1445 C C . MET B 2 81 ? 49.571 27.326 5.389 1.000 10.369 81 MET H C 1
ATOM 1446 O O . MET B 2 81 ? 49.325 26.174 5.755 1.000 10.909 81 MET H O 1
ATOM 1460 N N A GLU B 2 82 ? 50.355 28.189 6.023 0.660 10.522 82 GLU H N 1
ATOM 1461 N N B GLU B 2 82 ? 50.429 28.157 5.999 0.340 11.149 82 GLU H N 1
ATOM 1462 C CA A GLU B 2 82 ? 50.913 27.829 7.322 0.660 11.480 82 GLU H CA 1
ATOM 1463 C CA B GLU B 2 82 ? 51.010 27.884 7.312 0.340 12.005 82 GLU H CA 1
ATOM 1464 C C A GLU B 2 82 ? 50.177 28.639 8.368 0.660 11.067 82 GLU H C 1
ATOM 1465 C C B GLU B 2 82 ? 50.193 28.638 8.360 0.340 11.549 82 GLU H C 1
ATOM 1466 O O A GLU B 2 82 ? 50.129 29.836 8.295 0.660 12.567 82 GLU H O 1
ATOM 1467 O O B GLU B 2 82 ? 50.075 29.842 8.271 0.340 12.375 82 GLU H O 1
ATOM 1490 N N . LEU B 2 83 ? 49.651 27.920 9.353 1.000 10.763 83 LEU H N 1
ATOM 1491 C CA . LEU B 2 83 ? 48.992 28.526 10.502 1.000 11.398 83 LEU H CA 1
ATOM 1492 C C . LEU B 2 83 ? 49.898 28.363 11.722 1.000 12.426 83 LEU H C 1
ATOM 1493 O O . LEU B 2 83 ? 50.414 27.274 11.955 1.000 14.283 83 LEU H O 1
ATOM 1509 N N . ASN B 2 84 ? 50.142 29.473 12.421 1.000 12.459 84 ASN H N 1
ATOM 1510 C CA . ASN B 2 84 ? 50.976 29.458 13.630 1.000 13.831 84 ASN H CA 1
ATOM 1511 C C . ASN B 2 84 ? 50.142 29.737 14.888 1.000 13.633 84 ASN H C 1
ATOM 1512 O O . ASN B 2 84 ? 49.001 30.190 14.848 1.000 13.238 84 ASN H O 1
ATOM 1523 N N . SER B 2 85 ? 50.791 29.457 16.020 1.000 15.118 85 SER H N 1
ATOM 1524 C CA . SER B 2 85 ? 50.240 29.782 17.333 1.000 16.699 85 SER H CA 1
ATOM 1525 C C . SER B 2 85 ? 48.859 29.165 17.475 1.000 15.639 85 SER H C 1
ATOM 1526 O O . SER B 2 85 ? 47.913 29.810 17.927 1.000 15.741 85 SER H O 1
ATOM 1534 N N . LEU B 2 86 ? 48.724 27.876 17.161 1.000 15.208 86 LEU H N 1
ATOM 1535 C CA . LEU B 2 86 ? 47.416 27.283 16.998 1.000 15.307 86 LEU H CA 1
ATOM 1536 C C . LEU B 2 86 ? 46.628 27.229 18.310 1.000 16.897 86 LEU H C 1
ATOM 1537 O O . LEU B 2 86 ? 47.218 26.935 19.399 1.000 17.997 86 LEU H O 1
ATOM 1553 N N . THR B 2 87 ? 45.343 27.436 18.206 1.000 16.536 87 THR H N 1
ATOM 1554 C CA . THR B 2 87 ? 44.405 27.272 19.322 1.000 15.249 87 THR H CA 1
ATOM 1555 C C . THR B 2 87 ? 43.240 26.428 18.905 1.000 14.800 87 THR H C 1
ATOM 1556 O O . THR B 2 87 ? 43.044 26.180 17.675 1.000 14.724 87 THR H O 1
ATOM 1567 N N A SER B 2 88 ? 42.351 26.046 19.809 0.500 14.324 88 SER H N 1
ATOM 1568 N N B SER B 2 88 ? 42.419 25.976 19.847 0.500 15.134 88 SER H N 1
ATOM 1569 C CA A SER B 2 88 ? 41.161 25.331 19.411 0.500 14.120 88 SER H CA 1
ATOM 1570 C CA B SER B 2 88 ? 41.234 25.173 19.610 0.500 15.526 88 SER H CA 1
ATOM 1571 C C A SER B 2 88 ? 40.252 26.188 18.500 0.500 13.720 88 SER H C 1
ATOM 1572 C C B SER B 2 88 ? 40.337 25.815 18.538 0.500 14.737 88 SER H C 1
ATOM 1573 O O A SER B 2 88 ? 39.472 25.575 17.759 0.500 12.141 88 SER H O 1
ATOM 1574 O O B SER B 2 88 ? 39.653 25.164 17.750 0.500 14.700 88 SER H O 1
ATOM 1589 N N A GLU B 2 89 ? 40.345 27.537 18.470 0.570 14.410 89 GLU H N 1
ATOM 1590 N N B GLU B 2 89 ? 40.318 27.154 18.513 0.430 14.931 89 GLU H N 1
ATOM 1591 C CA A GLU B 2 89 ? 39.577 28.318 17.487 0.570 14.181 89 GLU H CA 1
ATOM 1592 C CA B GLU B 2 89 ? 39.473 27.912 17.588 0.430 14.770 89 GLU H CA 1
ATOM 1593 C C A GLU B 2 89 ? 39.986 27.963 16.063 0.570 14.056 89 GLU H C 1
ATOM 1594 C C B GLU B 2 89 ? 39.928 27.808 16.136 0.430 14.546 89 GLU H C 1
ATOM 1595 O O A GLU B 2 89 ? 39.214 28.234 15.131 0.570 13.009 89 GLU H O 1
ATOM 1596 O O B GLU B 2 89 ? 39.162 28.204 15.248 0.430 14.733 89 GLU H O 1
ATOM 1619 N N . ASP B 2 90 ? 41.167 27.383 15.898 1.000 14.018 90 ASP H N 1
ATOM 1620 C CA . ASP B 2 90 ? 41.615 27.089 14.526 1.000 14.475 90 ASP H CA 1
ATOM 1621 C C . ASP B 2 90 ? 41.091 25.756 14.068 1.000 12.894 90 ASP H C 1
ATOM 1622 O O . ASP B 2 90 ? 41.237 25.448 12.846 1.000 13.899 90 ASP H O 1
ATOM 1631 N N . SER B 2 91 ? 40.455 24.917 14.863 1.000 10.756 91 SER H N 1
ATOM 1632 C CA . SER B 2 91 ? 39.910 23.646 14.402 1.000 10.446 91 SER H CA 1
ATOM 1633 C C . SER B 2 91 ? 38.753 23.965 13.471 1.000 10.585 91 SER H C 1
ATOM 1634 O O . SER B 2 91 ? 37.850 24.696 13.793 1.000 11.393 91 SER H O 1
ATOM 1642 N N . ALA B 2 92 ? 38.815 23.421 12.240 1.000 9.646 92 ALA H N 1
ATOM 1643 C CA . ALA B 2 92 ? 37.895 23.756 11.158 1.000 9.255 92 ALA H CA 1
ATOM 1644 C C . ALA B 2 92 ? 38.233 22.902 9.952 1.000 8.801 92 ALA H C 1
ATOM 1645 O O . ALA B 2 92 ? 39.256 22.265 9.898 1.000 9.933 92 ALA H O 1
ATOM 1652 N N . VAL B 2 93 ? 37.329 23.012 8.947 1.000 9.091 93 VAL H N 1
ATOM 1653 C CA . VAL B 2 93 ? 37.653 22.520 7.605 1.000 9.109 93 VAL H CA 1
ATOM 1654 C C . VAL B 2 93 ? 38.179 23.701 6.791 1.000 8.309 93 VAL H C 1
ATOM 1655 O O . VAL B 2 93 ? 37.561 24.759 6.784 1.000 9.346 93 VAL H O 1
ATOM 1668 N N . TYR B 2 94 ? 39.319 23.493 6.155 1.000 8.429 94 TYR H N 1
ATOM 1669 C CA . TYR B 2 94 ? 39.936 24.522 5.330 1.000 8.706 94 TYR H CA 1
ATOM 1670 C C . TYR B 2 94 ? 39.891 24.058 3.872 1.000 9.400 94 TYR H C 1
ATOM 1671 O O . TYR B 2 94 ? 40.214 22.919 3.594 1.000 10.907 94 TYR H O 1
ATOM 1689 N N . TYR B 2 95 ? 39.454 25.021 3.022 1.000 9.605 95 TYR H N 1
ATOM 1690 C CA . TYR B 2 95 ? 39.462 24.752 1.552 1.000 9.917 95 TYR H CA 1
ATOM 1691 C C . TYR B 2 95 ? 40.460 25.678 0.941 1.000 10.104 95 TYR H C 1
ATOM 1692 O O . TYR B 2 95 ? 40.620 26.823 1.282 1.000 10.559 95 TYR H O 1
ATOM 1710 N N . CYS B 2 96 ? 41.007 25.188 -0.191 1.000 9.118 96 CYS H N 1
ATOM 1711 C CA . CYS B 2 96 ? 41.586 26.052 -1.219 1.000 9.722 96 CYS H CA 1
ATOM 1712 C C . CYS B 2 96 ? 40.666 26.083 -2.444 1.000 10.038 96 CYS H C 1
ATOM 1713 O O . CYS B 2 96 ? 39.851 25.203 -2.634 1.000 10.414 96 CYS H O 1
ATOM 1720 N N . ALA B 2 97 ? 40.798 27.213 -3.155 1.000 9.835 97 ALA H N 1
ATOM 1721 C CA . ALA B 2 97 ? 40.020 27.396 -4.369 1.000 10.151 97 ALA H CA 1
ATOM 1722 C C . ALA B 2 97 ? 40.848 28.263 -5.268 1.000 10.312 97 ALA H C 1
ATOM 1723 O O . ALA B 2 97 ? 41.573 29.125 -4.897 1.000 11.310 97 ALA H O 1
ATOM 1730 N N . ARG B 2 98 ? 40.692 28.046 -6.591 1.000 9.638 98 ARG H N 1
ATOM 1731 C CA . ARG B 2 98 ? 41.366 28.910 -7.601 1.000 10.139 98 ARG H CA 1
ATOM 1732 C C . ARG B 2 98 ? 40.381 29.982 -8.077 1.000 10.542 98 ARG H C 1
ATOM 1733 O O . ARG B 2 98 ? 39.174 29.793 -7.969 1.000 10.812 98 ARG H O 1
ATOM 1754 N N A GLU B 2 99 ? 40.964 31.085 -8.553 0.510 10.346 99 GLU H N 1
ATOM 1755 N N B GLU B 2 99 ? 40.958 31.093 -8.527 0.490 10.460 99 GLU H N 1
ATOM 1756 C CA A GLU B 2 99 ? 40.197 32.291 -8.943 0.510 9.980 99 GLU H CA 1
ATOM 1757 C CA B GLU B 2 99 ? 40.171 32.261 -8.988 0.490 10.287 99 GLU H CA 1
ATOM 1758 C C A GLU B 2 99 ? 41.040 33.120 -9.919 0.510 10.538 99 GLU H C 1
ATOM 1759 C C B GLU B 2 99 ? 41.042 33.089 -9.935 0.490 10.709 99 GLU H C 1
ATOM 1760 O O A GLU B 2 99 ? 42.229 33.229 -9.712 0.510 11.349 99 GLU H O 1
ATOM 1761 O O B GLU B 2 99 ? 42.228 33.201 -9.708 0.490 11.391 99 GLU H O 1
ATOM 1784 N N . LYS B 2 100 ? 40.482 33.474 -11.077 1.000 10.407 100 LYS H N 1
ATOM 1785 C CA . LYS B 2 100 ? 41.079 34.524 -11.906 1.000 10.659 100 LYS H CA 1
ATOM 1786 C C . LYS B 2 100 ? 39.960 35.144 -12.728 1.000 11.715 100 LYS H C 1
ATOM 1787 O O . LYS B 2 100 ? 39.822 34.911 -13.931 1.000 13.120 100 LYS H O 1
ATOM 1806 N N . PHE B 2 101 ? 39.165 35.970 -12.043 1.000 11.857 101 PHE H N 1
ATOM 1807 C CA . PHE B 2 101 ? 38.166 36.863 -12.624 1.000 14.302 101 PHE H CA 1
ATOM 1808 C C . PHE B 2 101 ? 36.785 36.262 -12.905 1.000 16.623 101 PHE H C 1
ATOM 1809 O O . PHE B 2 101 ? 35.892 36.991 -13.389 1.000 21.195 101 PHE H O 1
ATOM 1826 N N . TYR B 2 102 ? 36.578 34.968 -12.665 1.000 13.728 102 TYR H N 1
ATOM 1827 C CA . TYR B 2 102 ? 35.277 34.304 -12.932 1.000 14.449 102 TYR H CA 1
ATOM 1828 C C . TYR B 2 102 ? 34.806 33.536 -11.684 1.000 12.391 102 TYR H C 1
ATOM 1829 O O . TYR B 2 102 ? 34.026 32.591 -11.828 1.000 13.562 102 TYR H O 1
ATOM 1847 N N . GLY B 2 103 ? 35.260 33.940 -10.485 1.000 11.304 103 GLY H N 1
ATOM 1848 C CA . GLY B 2 103 ? 34.835 33.237 -9.294 1.000 10.193 103 GLY H CA 1
ATOM 1849 C C . GLY B 2 103 ? 35.630 31.965 -8.987 1.000 10.228 103 GLY H C 1
ATOM 1850 O O . GLY B 2 103 ? 36.580 31.598 -9.670 1.000 10.867 103 GLY H O 1
ATOM 1854 N N . TYR B 2 104 ? 35.285 31.341 -7.843 1.000 9.699 104 TYR H N 1
ATOM 1855 C CA . TYR B 2 104 ? 35.947 30.118 -7.396 1.000 9.046 104 TYR H CA 1
ATOM 1856 C C . TYR B 2 104 ? 35.362 28.898 -8.104 1.000 9.541 104 TYR H C 1
ATOM 1857 O O . TYR B 2 104 ? 34.390 28.274 -7.679 1.000 9.405 104 TYR H O 1
ATOM 1875 N N . ASP B 2 105 ? 35.884 28.659 -9.317 1.000 10.041 105 ASP H N 1
ATOM 1876 C CA . ASP B 2 105 ? 35.313 27.628 -10.172 1.000 10.643 105 ASP H CA 1
ATOM 1877 C C . ASP B 2 105 ? 35.694 26.201 -9.791 1.000 9.906 105 ASP H C 1
ATOM 1878 O O . ASP B 2 105 ? 34.879 25.306 -9.967 1.000 11.804 105 ASP H O 1
ATOM 1887 N N . TYR B 2 106 ? 3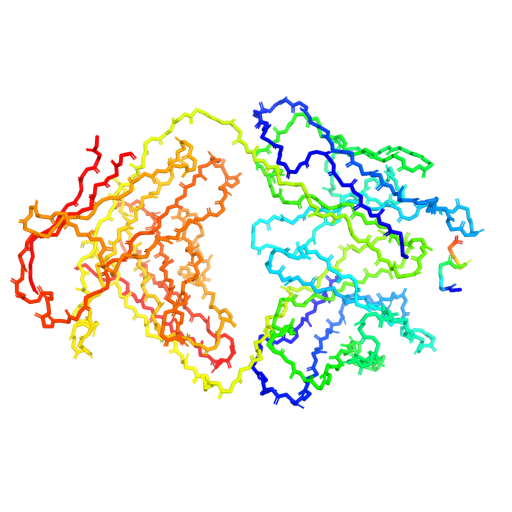6.890 25.995 -9.224 1.000 10.101 106 TYR H N 1
ATOM 1888 C CA . TYR B 2 106 ? 37.354 24.704 -8.777 1.000 10.551 106 TYR H CA 1
ATOM 1889 C C . TYR B 2 106 ? 37.872 24.890 -7.334 1.000 10.507 106 TYR H C 1
ATOM 1890 O O . TYR B 2 106 ? 38.571 25.839 -7.067 1.000 11.876 106 TYR H O 1
ATOM 1908 N N . TRP B 2 107 ? 37.505 23.901 -6.527 1.000 10.060 107 TRP H N 1
ATOM 1909 C CA . TRP B 2 107 ? 37.826 23.869 -5.088 1.000 9.912 107 TRP H CA 1
ATOM 1910 C C . TRP B 2 107 ? 38.581 22.594 -4.786 1.000 9.859 107 TRP H C 1
ATOM 1911 O O . TRP B 2 107 ? 38.319 21.537 -5.364 1.000 10.393 107 TRP H O 1
ATOM 1932 N N . GLY B 2 108 ? 39.433 22.686 -3.770 1.000 9.935 108 GLY H N 1
ATOM 1933 C CA . GLY B 2 108 ? 39.902 21.477 -3.143 1.000 9.612 108 GLY H CA 1
ATOM 1934 C C . GLY B 2 108 ? 38.793 20.778 -2.365 1.000 10.501 108 GLY H C 1
ATOM 1935 O O . GLY B 2 108 ? 37.711 21.281 -2.206 1.000 11.360 108 GLY H O 1
ATOM 1939 N N . GLN B 2 109 ? 39.125 19.545 -1.940 1.000 9.583 109 GLN H N 1
ATOM 1940 C CA . GLN B 2 109 ? 38.166 18.698 -1.238 1.000 10.204 109 GLN H CA 1
ATOM 1941 C C . GLN B 2 109 ? 38.004 19.042 0.237 1.000 10.320 109 GLN H C 1
ATOM 1942 O O . GLN B 2 109 ? 37.141 18.462 0.888 1.000 12.549 109 GLN H O 1
ATOM 1956 N N . GLY B 2 110 ? 38.827 19.960 0.715 1.000 9.904 110 GLY H N 1
ATOM 1957 C CA . GLY B 2 110 ? 38.818 20.355 2.112 1.000 10.091 110 GLY H CA 1
ATOM 1958 C C . GLY B 2 110 ? 39.729 19.465 2.923 1.000 10.462 110 GLY H C 1
ATOM 1959 O O . GLY B 2 110 ? 40.013 18.301 2.600 1.000 11.925 110 GLY H O 1
ATOM 1963 N N . ALA B 2 111 ? 40.212 20.071 4.019 1.000 11.407 111 ALA H N 1
ATOM 1964 C CA . ALA B 2 111 ? 41.063 19.347 4.957 1.000 12.049 111 ALA H CA 1
ATOM 1965 C C . ALA B 2 111 ? 40.651 19.770 6.376 1.000 10.581 111 ALA H C 1
ATOM 1966 O O . ALA B 2 111 ? 40.598 20.956 6.678 1.000 10.914 111 ALA H O 1
ATOM 1973 N N . THR B 2 112 ? 40.338 18.753 7.187 1.000 9.875 112 THR H N 1
ATOM 1974 C CA . THR B 2 112 ? 39.930 19.014 8.560 1.000 9.169 112 THR H CA 1
ATOM 1975 C C . THR B 2 112 ? 41.150 19.144 9.449 1.000 9.167 112 THR H C 1
ATOM 1976 O O . THR B 2 112 ? 41.868 18.167 9.593 1.000 10.228 112 THR H O 1
ATOM 1987 N N . LEU B 2 113 ? 41.299 20.299 10.081 1.000 10.467 113 LEU H N 1
ATOM 1988 C CA . LEU B 2 113 ? 42.356 20.537 11.062 1.000 10.841 113 LEU H CA 1
ATOM 1989 C C . LEU B 2 113 ? 41.731 20.443 12.460 1.000 9.960 113 LEU H C 1
ATOM 1990 O O . LEU B 2 113 ? 40.719 21.064 12.697 1.000 11.012 113 LEU H O 1
ATOM 2006 N N . THR B 2 114 ? 42.336 19.593 13.308 1.000 10.621 114 THR H N 1
ATOM 2007 C CA . THR B 2 114 ? 41.945 19.544 14.730 1.000 10.151 114 THR H CA 1
ATOM 2008 C C . THR B 2 114 ? 43.145 19.964 15.555 1.000 10.012 114 THR H C 1
ATOM 2009 O O . THR B 2 114 ? 44.225 19.460 15.404 1.000 11.701 114 THR H O 1
ATOM 2020 N N . VAL B 2 115 ? 42.909 20.937 16.448 1.000 10.630 115 VAL H N 1
ATOM 2021 C CA . VAL B 2 115 ? 43.964 21.385 17.353 1.000 11.828 115 VAL H CA 1
ATOM 2022 C C . VAL B 2 115 ? 43.657 20.825 18.755 1.000 12.759 115 VAL H C 1
ATOM 2023 O O . VAL B 2 115 ? 42.632 21.182 19.321 1.000 13.165 115 VAL H O 1
ATOM 2036 N N . SER B 2 116 ? 44.529 19.957 19.208 1.000 13.037 116 SER H N 1
ATOM 2037 C CA . SER B 2 116 ? 44.273 19.221 20.474 1.000 12.894 116 SER H CA 1
ATOM 2038 C C . SER B 2 116 ? 45.548 18.579 20.929 1.000 13.612 116 SER H C 1
ATOM 2039 O O . SER B 2 116 ? 46.433 18.252 20.152 1.000 13.990 116 SER H O 1
ATOM 2047 N N . SER B 2 117 ? 45.632 18.349 22.262 1.000 14.675 117 SER H N 1
ATOM 2048 C CA . SER B 2 117 ? 46.735 17.606 22.841 1.000 14.789 117 SER H CA 1
ATOM 2049 C C . SER B 2 117 ? 46.494 16.100 22.817 1.000 15.276 117 SER H C 1
ATOM 2050 O O . SER B 2 117 ? 47.400 15.336 23.185 1.000 17.563 117 SER H O 1
ATOM 2058 N N . ALA B 2 118 ? 45.274 15.677 22.454 1.000 14.791 118 ALA H N 1
ATOM 2059 C CA . ALA B 2 118 ? 44.947 14.261 22.435 1.000 15.660 118 ALA H CA 1
ATOM 2060 C C . ALA B 2 118 ? 45.714 13.504 21.358 1.000 17.184 118 ALA H C 1
ATOM 2061 O O . ALA B 2 118 ? 46.066 14.077 20.330 1.000 18.094 118 ALA H O 1
ATOM 2068 N N . SER B 2 119 ? 45.933 12.206 21.615 1.000 18.715 119 SER H N 1
ATOM 2069 C CA . SER B 2 119 ? 46.533 11.325 20.633 1.000 19.039 119 SER H CA 1
ATOM 2070 C C . SER B 2 119 ? 45.560 10.909 19.539 1.000 17.376 119 SER H C 1
ATOM 2071 O O . SER B 2 119 ? 44.361 10.787 19.759 1.000 19.197 119 SER H O 1
ATOM 2079 N N A THR B 2 120 ? 46.150 10.539 18.408 0.560 16.134 120 THR H N 1
ATOM 2080 N N B THR B 2 120 ? 46.104 10.605 18.342 0.440 16.939 120 THR H N 1
ATOM 2081 C CA A THR B 2 120 ? 45.403 9.924 17.336 0.560 16.089 120 THR H CA 1
ATOM 2082 C CA B THR B 2 120 ? 45.259 9.944 17.364 0.440 17.320 120 THR H CA 1
ATOM 2083 C C A THR B 2 120 ? 44.942 8.526 17.764 0.560 15.752 120 THR H C 1
ATOM 2084 C C B THR B 2 120 ? 44.869 8.579 17.900 0.440 16.578 120 THR H C 1
ATOM 2085 O O A THR B 2 120 ? 45.763 7.738 18.248 0.560 18.178 120 THR H O 1
ATOM 2086 O O B THR B 2 120 ? 45.624 7.912 18.620 0.440 18.410 120 THR H O 1
ATOM 2107 N N . THR B 2 121 ? 43.649 8.202 17.551 1.000 15.147 121 THR H N 1
ATOM 2108 C CA . THR B 2 121 ? 43.114 6.895 17.899 1.000 16.870 121 THR H CA 1
ATOM 2109 C C . THR B 2 121 ? 42.346 6.398 16.683 1.000 15.360 121 THR H C 1
ATOM 2110 O O . THR B 2 121 ? 41.396 7.054 16.281 1.000 15.310 121 THR H O 1
ATOM 2121 N N . PRO B 2 122 ? 42.706 5.224 16.104 1.000 16.068 122 PRO H N 1
ATOM 2122 C CA . PRO B 2 122 ? 41.960 4.693 14.961 1.000 16.510 122 PRO H CA 1
ATOM 2123 C C . PRO B 2 122 ? 40.619 4.135 15.431 1.000 17.476 122 PRO H C 1
ATOM 2124 O O . PRO B 2 122 ? 40.453 3.785 16.613 1.000 18.734 122 PRO H O 1
ATOM 2135 N N . PRO B 2 123 ? 39.619 4.037 14.536 1.000 18.234 123 PRO H N 1
ATOM 2136 C CA . PRO B 2 123 ? 38.326 3.479 14.900 1.000 19.347 123 PRO H CA 1
ATOM 2137 C C . PRO B 2 123 ? 38.349 1.967 15.086 1.000 20.037 123 PRO H C 1
ATOM 2138 O O . PRO B 2 123 ? 39.102 1.240 14.426 1.000 20.987 123 PRO H O 1
ATOM 2149 N N . SER B 2 124 ? 37.480 1.529 15.997 1.000 22.379 124 SER H N 1
ATOM 2150 C CA . SER B 2 124 ? 37.043 0.147 16.059 1.000 23.274 124 SER H CA 1
ATOM 2151 C C . SER B 2 124 ? 35.787 0.055 15.208 1.000 23.584 124 SER H C 1
ATOM 2152 O O . SER B 2 124 ? 34.919 0.906 15.367 1.000 25.329 124 SER H O 1
ATOM 2160 N N . VAL B 2 125 ? 35.738 -0.910 14.279 1.000 22.047 125 VAL H N 1
ATOM 2161 C CA . VAL B 2 125 ? 34.602 -1.077 13.374 1.000 23.295 125 VAL H CA 1
ATOM 2162 C C . VAL B 2 125 ? 33.860 -2.353 13.771 1.000 25.282 125 VAL H C 1
ATOM 2163 O O . VAL B 2 125 ? 34.436 -3.450 13.766 1.000 28.030 125 VAL H O 1
ATOM 2176 N N . TYR B 2 126 ? 32.577 -2.202 14.130 1.000 25.819 126 TYR H N 1
ATOM 2177 C CA . TYR B 2 126 ? 31.748 -3.333 14.520 1.000 27.403 126 TYR H CA 1
ATOM 2178 C C . TYR B 2 126 ? 30.593 -3.512 13.545 1.000 29.593 126 TYR H C 1
ATOM 2179 O O . TYR B 2 126 ? 30.014 -2.531 13.060 1.000 30.135 126 TYR H O 1
ATOM 2197 N N . PRO B 2 127 ? 30.209 -4.779 13.283 1.000 32.049 127 PRO H N 1
ATOM 2198 C CA . PRO B 2 127 ? 29.080 -5.065 12.406 1.000 32.749 127 PRO H CA 1
ATOM 2199 C C . PRO B 2 127 ? 27.741 -4.806 13.097 1.000 34.788 127 PRO H C 1
ATOM 2200 O O . PRO B 2 127 ? 27.584 -5.039 14.297 1.000 36.091 127 PRO H O 1
ATOM 2211 N N . LEU B 2 128 ? 26.801 -4.275 12.312 1.000 34.023 128 LEU H N 1
ATOM 2212 C CA . LEU B 2 128 ? 25.401 -4.212 12.683 1.000 34.409 128 LEU H CA 1
ATOM 2213 C C . LEU B 2 128 ? 24.676 -5.169 11.737 1.000 34.675 128 LEU H C 1
ATOM 2214 O O . LEU B 2 128 ? 24.383 -4.837 10.584 1.000 35.328 128 LEU H O 1
ATOM 2230 N N . ALA B 2 129 ? 24.474 -6.393 12.234 1.000 35.052 129 ALA H N 1
ATOM 2231 C CA . ALA B 2 129 ? 23.960 -7.487 11.431 1.000 38.478 129 ALA H CA 1
ATOM 2232 C C . ALA B 2 129 ? 22.503 -7.747 11.814 1.000 38.881 129 ALA H C 1
ATOM 2233 O O . ALA B 2 129 ? 22.163 -7.749 13.000 1.000 37.939 129 ALA H O 1
ATOM 2240 N N . PRO B 2 130 ? 21.595 -7.986 10.844 1.000 41.637 130 PRO H N 1
ATOM 2241 C CA . PRO B 2 130 ? 20.195 -8.276 11.168 1.000 44.766 130 PRO H CA 1
ATOM 2242 C C . PRO B 2 130 ? 20.003 -9.673 11.782 1.000 47.171 130 PRO H C 1
ATOM 2243 O O . PRO B 2 130 ? 20.800 -10.545 11.443 1.000 47.969 130 PRO H O 1
ATOM 2254 N N . SER B 2 138 ? 11.807 -8.340 1.822 1.000 70.114 138 SER H N 1
ATOM 2255 C CA . SER B 2 138 ? 11.961 -7.509 0.593 1.000 69.916 138 SER H CA 1
ATOM 2256 C C . SER B 2 138 ? 13.281 -6.730 0.622 1.000 68.706 138 SER H C 1
ATOM 2257 O O . SER B 2 138 ? 14.110 -6.901 -0.270 1.000 68.208 138 SER H O 1
ATOM 2265 N N . MET B 2 139 ? 13.447 -5.874 1.644 1.000 66.334 139 MET H N 1
ATOM 2266 C CA . MET B 2 139 ? 14.629 -5.037 1.818 1.000 63.647 139 MET H CA 1
ATOM 2267 C C . MET B 2 139 ? 15.256 -5.333 3.179 1.000 58.704 139 MET H C 1
ATOM 2268 O O . MET B 2 139 ? 14.539 -5.413 4.173 1.000 61.155 139 MET H O 1
ATOM 2282 N N . VAL B 2 140 ? 16.592 -5.439 3.213 1.000 52.662 140 VAL H N 1
ATOM 2283 C CA . VAL B 2 140 ? 17.344 -5.696 4.435 1.000 50.253 140 VAL H CA 1
ATOM 2284 C C . VAL B 2 140 ? 18.212 -4.472 4.730 1.000 46.740 140 VAL H C 1
ATOM 2285 O O . VAL B 2 140 ? 18.863 -3.969 3.820 1.000 48.498 140 VAL H O 1
ATOM 2298 N N . THR B 2 141 ? 18.224 -4.016 5.996 1.000 46.542 141 THR H N 1
ATOM 2299 C CA . THR B 2 141 ? 19.120 -2.955 6.444 1.000 44.653 141 THR H CA 1
ATOM 2300 C C . THR B 2 141 ? 20.259 -3.584 7.252 1.000 44.208 141 THR H C 1
ATOM 2301 O O . THR B 2 141 ? 20.001 -4.320 8.202 1.000 45.650 141 THR H O 1
ATOM 2312 N N . LEU B 2 142 ? 21.504 -3.279 6.841 1.000 39.744 142 LEU H N 1
ATOM 2313 C CA . LEU B 2 142 ? 22.729 -3.674 7.515 1.000 37.965 142 LEU H CA 1
ATOM 2314 C C . LEU B 2 142 ? 23.486 -2.405 7.887 1.000 33.054 142 LEU H C 1
ATOM 2315 O O . LEU B 2 142 ? 23.186 -1.320 7.387 1.000 33.638 142 LEU H O 1
ATOM 2331 N N . GLY B 2 143 ? 24.511 -2.532 8.733 1.000 31.872 143 GLY H N 1
ATOM 2332 C CA . GLY B 2 143 ? 25.269 -1.344 9.075 1.000 30.033 143 GLY H CA 1
ATOM 2333 C C . GLY B 2 143 ? 26.620 -1.621 9.715 1.000 28.106 143 GLY H C 1
ATOM 2334 O O . GLY B 2 143 ? 27.003 -2.773 9.879 1.000 30.304 143 GLY H O 1
ATOM 2338 N N A CYS B 2 144 ? 27.110 -0.546 10.342 0.540 28.759 144 CYS H N 1
ATOM 2339 N N B CYS B 2 144 ? 27.465 -0.574 9.809 0.460 25.200 144 CYS H N 1
ATOM 2340 C CA A CYS B 2 144 ? 28.517 -0.268 10.495 0.540 28.293 144 CYS H CA 1
ATOM 2341 C CA B CYS B 2 144 ? 28.651 -0.628 10.659 0.460 24.371 144 CYS H CA 1
ATOM 2342 C C A CYS B 2 144 ? 28.729 0.662 11.690 0.540 27.166 144 CYS H C 1
ATOM 2343 C C B CYS B 2 144 ? 28.551 0.455 11.724 0.460 24.485 144 CYS H C 1
ATOM 2344 O O A CYS B 2 144 ? 28.504 1.854 11.519 0.540 24.548 144 CYS H O 1
ATOM 2345 O O B CYS B 2 144 ? 27.930 1.478 11.499 0.460 22.974 144 CYS H O 1
ATOM 2358 N N . LEU B 2 145 ? 29.168 0.174 12.869 1.000 23.629 145 LEU H N 1
ATOM 2359 C CA . LEU B 2 145 ? 29.388 1.096 13.979 1.000 23.861 145 LEU H CA 1
ATOM 2360 C C . LEU B 2 145 ? 30.885 1.389 14.035 1.000 23.687 145 LEU H C 1
ATOM 2361 O O . LEU B 2 145 ? 31.690 0.452 14.113 1.000 25.071 145 LEU H O 1
ATOM 2377 N N . VAL B 2 146 ? 31.216 2.680 13.944 1.000 22.158 146 VAL H N 1
ATOM 2378 C CA . VAL B 2 146 ? 32.581 3.153 13.885 1.000 20.000 146 VAL H CA 1
ATOM 2379 C C . VAL B 2 146 ? 32.850 3.934 15.166 1.000 21.226 146 VAL H C 1
ATOM 2380 O O . VAL B 2 146 ? 32.406 5.059 15.284 1.000 21.363 146 VAL H O 1
ATOM 2393 N N . LYS B 2 147 ? 33.522 3.299 16.140 1.000 21.337 147 LYS H N 1
ATOM 2394 C CA . LYS B 2 147 ? 33.550 3.759 17.518 1.000 23.495 147 LYS H CA 1
ATOM 2395 C C . LYS B 2 147 ? 34.964 4.139 17.943 1.000 19.442 147 LYS H C 1
ATOM 2396 O O . LYS B 2 147 ? 35.928 3.454 17.623 1.000 22.840 147 LYS H O 1
ATOM 2415 N N . GLY B 2 148 ? 35.061 5.221 18.721 1.000 22.324 148 GLY H N 1
ATOM 2416 C CA . GLY B 2 148 ? 36.235 5.494 19.517 1.000 22.611 148 GLY H CA 1
ATOM 2417 C C . GLY B 2 148 ? 37.428 6.022 18.738 1.000 20.955 148 GLY H C 1
ATOM 2418 O O . GLY B 2 148 ? 38.557 5.705 19.085 1.000 23.669 148 GLY H O 1
ATOM 2422 N N . TYR B 2 149 ? 37.186 6.902 17.755 1.000 18.897 149 TYR H N 1
ATOM 2423 C CA . TYR B 2 149 ? 38.279 7.433 16.957 1.000 16.591 149 TYR H CA 1
ATOM 2424 C C . TYR B 2 149 ? 38.525 8.916 17.244 1.000 14.960 149 TYR H C 1
ATOM 2425 O O . TYR B 2 149 ? 37.688 9.663 17.775 1.000 15.539 149 TYR H O 1
ATOM 2443 N N . PHE B 2 150 ? 39.746 9.347 16.928 1.000 13.688 150 PHE H N 1
ATOM 2444 C CA . PHE B 2 150 ? 40.070 10.750 17.101 1.000 12.702 150 PHE H CA 1
ATOM 2445 C C . PHE B 2 150 ? 41.277 11.046 16.239 1.000 12.615 150 PHE H C 1
ATOM 2446 O O . PHE B 2 150 ? 42.183 10.207 16.176 1.000 13.483 150 PHE H O 1
ATOM 2463 N N . PRO B 2 151 ? 41.350 12.189 15.528 1.000 12.317 151 PRO H N 1
ATOM 2464 C CA . PRO B 2 151 ? 40.290 13.177 15.320 1.000 12.067 151 PRO H CA 1
ATOM 2465 C C . PRO B 2 151 ? 39.358 12.800 14.176 1.000 12.620 151 PRO H C 1
ATOM 2466 O O . PRO B 2 151 ? 39.489 11.749 13.558 1.000 14.157 151 PRO H O 1
ATOM 2477 N N A GLU B 2 152 ? 38.429 13.696 13.898 0.650 13.510 152 GLU H N 1
ATOM 2478 N N B GLU B 2 152 ? 38.412 13.685 13.882 0.350 13.852 152 GLU H N 1
ATOM 2479 C CA A GLU B 2 152 ? 37.640 13.610 12.689 0.650 14.328 152 GLU H CA 1
ATOM 2480 C CA B GLU B 2 152 ? 37.595 13.538 12.694 0.350 14.939 152 GLU H CA 1
ATOM 2481 C C A GLU B 2 152 ? 38.515 13.785 11.449 0.650 14.762 152 GLU H C 1
ATOM 2482 C C B GLU B 2 152 ? 38.430 13.859 11.458 0.350 15.397 152 GLU H C 1
ATOM 2483 O O A GLU B 2 152 ? 39.602 14.357 11.549 0.650 15.512 152 GLU H O 1
ATOM 2484 O O B GLU B 2 152 ? 39.383 14.624 11.580 0.350 16.097 152 GLU H O 1
ATOM 2507 N N . PRO B 2 153 ? 38.061 13.410 10.236 1.000 14.928 153 PRO H N 1
ATOM 2508 C CA . PRO B 2 153 ? 36.880 12.583 9.979 1.000 14.299 153 PRO H CA 1
ATOM 2509 C C . PRO B 2 153 ? 37.222 11.125 9.744 1.000 14.562 153 PRO H C 1
ATOM 2510 O O . PRO B 2 153 ? 38.377 10.747 9.707 1.000 13.954 153 PRO H O 1
ATOM 2521 N N . VAL B 2 154 ? 36.157 10.346 9.589 1.000 16.494 154 VAL H N 1
ATOM 2522 C CA . VAL B 2 154 ? 36.242 9.076 8.911 1.000 15.257 154 VAL H CA 1
ATOM 2523 C C . VAL B 2 154 ? 35.386 9.167 7.659 1.000 18.631 154 VAL H C 1
ATOM 2524 O O . VAL B 2 154 ? 34.411 9.902 7.635 1.000 21.179 154 VAL H O 1
ATOM 2537 N N . THR B 2 155 ? 35.740 8.331 6.680 1.000 18.242 155 THR H N 1
ATOM 2538 C CA . THR B 2 155 ? 34.896 8.127 5.519 1.000 20.679 155 THR H CA 1
ATOM 2539 C C . THR B 2 155 ? 34.478 6.668 5.461 1.000 20.250 155 THR H C 1
ATOM 2540 O O . THR B 2 155 ? 35.276 5.766 5.751 1.000 22.624 155 THR H O 1
ATOM 2551 N N . VAL B 2 156 ? 33.210 6.462 5.118 1.000 20.250 156 VAL H N 1
ATOM 2552 C CA . VAL B 2 156 ? 32.644 5.130 5.020 1.000 20.681 156 VAL H CA 1
ATOM 2553 C C . VAL B 2 156 ? 32.148 4.941 3.588 1.000 22.055 156 VAL H C 1
ATOM 2554 O O . VAL B 2 156 ? 31.418 5.775 3.066 1.000 24.363 156 VAL H O 1
ATOM 2567 N N . THR B 2 157 ? 32.567 3.836 2.963 1.000 23.492 157 THR H N 1
ATOM 2568 C CA . THR B 2 157 ? 31.975 3.335 1.735 1.000 24.695 157 THR H CA 1
ATOM 2569 C C . THR B 2 157 ? 31.489 1.915 1.936 1.000 24.979 157 THR H C 1
ATOM 2570 O O . THR B 2 157 ? 31.801 1.303 2.940 1.000 23.869 157 THR H O 1
ATOM 2581 N N . TRP B 2 158 ? 30.711 1.431 0.967 1.000 24.635 158 TRP H N 1
ATOM 2582 C CA . TRP B 2 158 ? 30.238 0.068 0.928 1.000 27.272 158 TRP H CA 1
ATOM 2583 C C . TRP B 2 158 ? 30.662 -0.578 -0.390 1.000 27.048 158 TRP H C 1
ATOM 2584 O O . TRP B 2 158 ? 30.486 0.013 -1.454 1.000 30.306 158 TRP H O 1
ATOM 2605 N N . ASN B 2 159 ? 31.282 -1.773 -0.297 1.000 31.517 159 ASN H N 1
ATOM 2606 C CA . ASN B 2 159 ? 31.786 -2.547 -1.426 1.000 31.620 159 ASN H CA 1
ATOM 2607 C C . ASN B 2 159 ? 32.734 -1.726 -2.312 1.000 34.101 159 ASN H C 1
ATOM 2608 O O . ASN B 2 159 ? 32.611 -1.719 -3.539 1.000 35.596 159 ASN H O 1
ATOM 2619 N N . SER B 2 160 ? 33.690 -1.044 -1.661 1.000 32.251 160 SER H N 1
ATOM 2620 C CA . SER B 2 160 ? 34.698 -0.198 -2.289 1.000 33.267 160 SER H CA 1
ATOM 2621 C C . SER B 2 160 ? 34.077 0.878 -3.177 1.000 33.983 160 SER H C 1
ATOM 2622 O O . SER B 2 160 ? 34.686 1.301 -4.160 1.000 40.615 160 SER H O 1
ATOM 2630 N N . GLY B 2 161 ? 32.896 1.376 -2.774 1.000 34.275 161 GLY H N 1
ATOM 2631 C CA . GLY B 2 161 ? 32.202 2.421 -3.501 1.000 35.820 161 GLY H CA 1
ATOM 2632 C C . GLY B 2 161 ? 31.277 1.895 -4.590 1.000 37.389 161 GLY H C 1
ATOM 2633 O O . GLY B 2 161 ? 30.567 2.706 -5.174 1.000 41.452 161 GLY H O 1
ATOM 2637 N N . SER B 2 162 ? 31.267 0.574 -4.872 1.000 37.726 162 SER H N 1
ATOM 2638 C CA . SER B 2 162 ? 30.422 0.029 -5.934 1.000 38.389 162 SER H CA 1
ATOM 2639 C C . SER B 2 162 ? 28.956 -0.054 -5.487 1.000 38.691 162 SER H C 1
ATOM 2640 O O . SER B 2 162 ? 28.065 -0.134 -6.334 1.000 44.368 162 SER H O 1
ATOM 2648 N N . LEU B 2 163 ? 28.723 -0.008 -4.166 1.000 39.607 163 LEU H N 1
ATOM 2649 C CA . LEU B 2 163 ? 27.400 0.098 -3.572 1.000 39.115 163 LEU H CA 1
ATOM 2650 C C . LEU B 2 163 ? 27.228 1.485 -2.938 1.000 40.734 163 LEU H C 1
ATOM 2651 O O . LEU B 2 163 ? 27.787 1.769 -1.870 1.000 39.139 163 LEU H O 1
ATOM 2667 N N . SER B 2 164 ? 26.455 2.347 -3.615 1.000 42.213 164 SER H N 1
ATOM 2668 C CA . SER B 2 164 ? 26.281 3.753 -3.248 1.000 44.505 164 SER H CA 1
ATOM 2669 C C . SER B 2 164 ? 24.829 4.108 -2.908 1.000 43.879 164 SER H C 1
ATOM 2670 O O . SER B 2 164 ? 24.605 4.976 -2.069 1.000 45.637 164 SER H O 1
ATOM 2678 N N . SER B 2 165 ? 23.850 3.478 -3.562 1.000 44.355 165 SER H N 1
ATOM 2679 C CA . SER B 2 165 ? 22.439 3.717 -3.296 1.000 47.011 165 SER H CA 1
ATOM 2680 C C . SER B 2 165 ? 22.005 3.111 -1.958 1.000 43.547 165 SER H C 1
ATOM 2681 O O . SER B 2 165 ? 22.508 2.063 -1.562 1.000 45.003 165 SER H O 1
ATOM 2689 N N . GLY B 2 166 ? 21.074 3.793 -1.265 1.000 41.852 166 GLY H N 1
ATOM 2690 C CA . GLY B 2 166 ? 20.483 3.309 -0.020 1.000 38.184 166 GLY H CA 1
ATOM 2691 C C . GLY B 2 166 ? 21.388 3.396 1.214 1.000 37.152 166 GLY H C 1
ATOM 2692 O O . GLY B 2 166 ? 21.130 2.681 2.184 1.000 35.381 166 GLY H O 1
ATOM 2696 N N . VAL B 2 167 ? 22.406 4.275 1.193 1.000 31.770 167 VAL H N 1
ATOM 2697 C CA . VAL B 2 167 ? 23.381 4.424 2.271 1.000 29.001 167 VAL H CA 1
ATOM 2698 C C . VAL B 2 167 ? 23.001 5.662 3.084 1.000 28.940 167 VAL H C 1
ATOM 2699 O O . VAL B 2 167 ? 22.660 6.671 2.479 1.000 32.307 167 VAL H O 1
ATOM 2712 N N . HIS B 2 168 ? 23.126 5.607 4.419 1.000 26.424 168 HIS H N 1
ATOM 2713 C CA . HIS B 2 168 ? 23.072 6.765 5.296 1.000 26.632 168 HIS H CA 1
ATOM 2714 C C . HIS B 2 168 ? 24.230 6.673 6.286 1.000 25.129 168 HIS H C 1
ATOM 2715 O O . HIS B 2 168 ? 24.276 5.734 7.081 1.000 28.251 168 HIS H O 1
ATOM 2730 N N . THR B 2 169 ? 25.170 7.620 6.195 1.000 23.137 169 THR H N 1
ATOM 2731 C CA . THR B 2 169 ? 26.266 7.747 7.142 1.000 22.084 169 THR H CA 1
ATOM 2732 C C . THR B 2 169 ? 25.975 8.955 8.022 1.000 21.550 169 THR H C 1
ATOM 2733 O O . THR B 2 169 ? 25.835 10.067 7.526 1.000 25.293 169 THR H O 1
ATOM 2744 N N . PHE B 2 170 ? 25.837 8.725 9.325 1.000 20.223 170 PHE H N 1
ATOM 2745 C CA . PHE B 2 170 ? 25.332 9.715 10.244 1.000 21.889 170 PHE H CA 1
ATOM 2746 C C . PHE B 2 170 ? 26.512 10.560 10.700 1.000 21.892 170 PHE H C 1
ATOM 2747 O O . PHE B 2 170 ? 27.648 10.063 10.757 1.000 23.245 170 PHE H O 1
ATOM 2764 N N . PRO B 2 171 ? 26.296 11.836 11.066 1.000 22.395 171 PRO H N 1
ATOM 2765 C CA . PRO B 2 171 ? 27.352 12.631 11.683 1.000 21.911 171 PRO H CA 1
ATOM 2766 C C . PRO B 2 171 ? 27.854 12.037 12.984 1.000 21.116 171 PRO H C 1
ATOM 2767 O O . PRO B 2 171 ? 27.084 11.419 13.721 1.000 23.329 171 PRO H O 1
ATOM 2778 N N . ALA B 2 172 ? 29.136 12.278 13.254 1.000 20.368 172 ALA H N 1
ATOM 2779 C CA . ALA B 2 172 ? 29.744 11.750 14.459 1.000 21.205 172 ALA H CA 1
ATOM 2780 C C . ALA B 2 172 ? 29.263 12.544 15.664 1.000 22.826 172 ALA H C 1
ATOM 2781 O O . ALA B 2 172 ? 28.829 13.679 15.526 1.000 24.637 172 ALA H O 1
ATOM 2788 N N . VAL B 2 173 ? 29.349 11.896 16.833 1.000 23.153 173 VAL H N 1
ATOM 2789 C CA . VAL B 2 173 ? 29.108 12.511 18.130 1.000 26.014 173 VAL H CA 1
ATOM 2790 C C . VAL B 2 173 ? 30.380 12.343 18.957 1.000 23.613 173 VAL H C 1
ATOM 2791 O O . VAL B 2 173 ? 31.061 11.323 18.815 1.000 25.677 173 VAL H O 1
ATOM 2804 N N . LEU B 2 174 ? 30.704 13.383 19.745 1.000 26.714 174 LEU H N 1
ATOM 2805 C CA . LEU B 2 174 ? 31.879 13.441 20.593 1.000 27.603 174 LEU H CA 1
ATOM 2806 C C . LEU B 2 174 ? 31.441 13.067 21.997 1.000 29.727 174 LEU H C 1
ATOM 2807 O O . LEU B 2 174 ? 30.511 13.682 22.526 1.000 31.899 174 LEU H O 1
ATOM 2823 N N . GLN B 2 175 ? 32.119 12.077 22.591 1.000 29.540 175 GLN H N 1
ATOM 2824 C CA . GLN B 2 175 ? 31.846 11.675 23.961 1.000 32.630 175 GLN H CA 1
ATOM 2825 C C . GLN B 2 175 ? 33.154 11.180 24.571 1.000 31.775 175 GLN H C 1
ATOM 2826 O O . GLN B 2 175 ? 33.830 10.353 23.953 1.000 29.911 175 GLN H O 1
ATOM 2840 N N . SER B 2 176 ? 33.521 11.720 25.749 1.000 33.091 176 SER H N 1
ATOM 2841 C CA . SER B 2 176 ? 34.735 11.327 26.449 1.000 33.870 176 SER H CA 1
ATOM 2842 C C . SER B 2 176 ? 35.949 11.424 25.524 1.000 30.983 176 SER H C 1
ATOM 2843 O O . SER B 2 176 ? 36.767 10.502 25.445 1.000 30.970 176 SER H O 1
ATOM 2851 N N . ASP B 2 177 ? 35.995 12.529 24.768 1.000 29.427 177 ASP H N 1
ATOM 2852 C CA . ASP B 2 177 ? 37.123 12.906 23.925 1.000 28.864 177 ASP H CA 1
ATOM 2853 C C . ASP B 2 177 ? 37.302 11.983 22.705 1.000 25.032 177 ASP H C 1
ATOM 2854 O O . ASP B 2 177 ? 38.344 12.081 22.068 1.000 24.645 177 ASP H O 1
ATOM 2863 N N . LEU B 2 178 ? 36.296 11.155 22.329 1.000 20.813 178 LEU H N 1
ATOM 2864 C CA . LEU B 2 178 ? 36.380 10.269 21.170 1.000 20.145 178 LEU H CA 1
ATOM 2865 C C . LEU B 2 178 ? 35.085 10.361 20.366 1.000 19.918 178 LEU H C 1
ATOM 2866 O O . 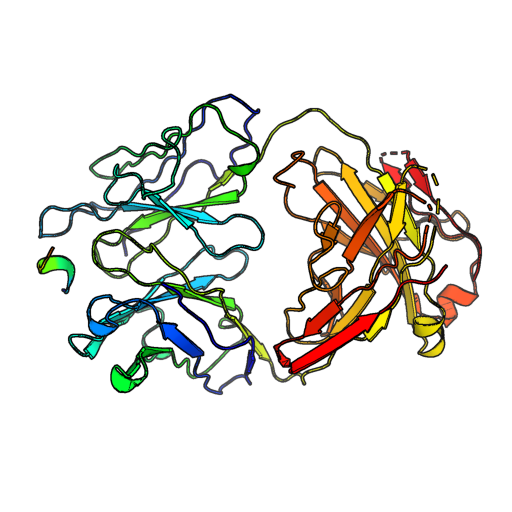LEU B 2 178 ? 33.999 10.613 20.916 1.000 22.247 178 LEU H O 1
ATOM 2882 N N . TYR B 2 179 ? 35.205 10.124 19.067 1.000 18.068 179 TYR H N 1
ATOM 2883 C CA . TYR B 2 179 ? 34.090 10.223 18.149 1.000 17.292 179 TYR H CA 1
ATOM 2884 C C . TYR B 2 179 ? 33.536 8.851 17.826 1.000 18.471 179 TYR H C 1
ATOM 2885 O O . TYR B 2 179 ? 34.255 7.841 17.760 1.000 21.076 179 TYR H O 1
ATOM 2903 N N . THR B 2 180 ? 32.246 8.865 17.515 1.000 19.389 180 THR H N 1
ATOM 2904 C CA . THR B 2 180 ? 31.541 7.672 17.107 1.000 19.200 180 THR H CA 1
ATOM 2905 C C . THR B 2 180 ? 30.480 8.033 16.087 1.000 19.976 180 THR H C 1
ATOM 2906 O O . THR B 2 180 ? 29.816 9.055 16.222 1.000 22.371 180 THR H O 1
ATOM 2917 N N . LEU B 2 181 ? 30.348 7.167 15.088 1.000 19.668 181 LEU H N 1
ATOM 2918 C CA . LEU B 2 181 ? 29.299 7.278 14.094 1.000 21.474 181 LEU H CA 1
ATOM 2919 C C . LEU B 2 181 ? 28.907 5.898 13.618 1.000 21.887 181 LEU H C 1
ATOM 2920 O O . LEU B 2 181 ? 29.583 4.899 13.845 1.000 24.111 181 LEU H O 1
ATOM 2936 N N A SER B 2 182 ? 27.762 5.852 12.940 0.630 24.613 182 SER H N 1
ATOM 2937 N N B SER B 2 182 ? 27.809 5.876 12.875 0.370 24.121 182 SER H N 1
ATOM 2938 C CA A SER B 2 182 ? 27.266 4.637 12.324 0.630 24.027 182 SER H CA 1
ATOM 2939 C CA B SER B 2 182 ? 27.324 4.666 12.258 0.370 24.053 182 SER H CA 1
ATOM 2940 C C A SER B 2 182 ? 26.877 4.920 10.867 0.630 23.711 182 SER H C 1
ATOM 2941 C C B SER B 2 182 ? 27.014 4.953 10.798 0.370 24.466 182 SER H C 1
ATOM 2942 O O A SER B 2 182 ? 26.562 6.055 10.503 0.630 24.182 182 SER H O 1
ATOM 2943 O O B SER B 2 182 ? 26.887 6.107 10.387 0.370 24.461 182 SER H O 1
ATOM 2958 N N . SER B 2 183 ? 26.927 3.864 10.037 1.000 24.342 183 SER H N 1
ATOM 2959 C CA . SER B 2 183 ? 26.498 3.887 8.651 1.000 25.116 183 SER H CA 1
ATOM 2960 C C . SER B 2 183 ? 25.532 2.730 8.451 1.000 25.798 183 SER H C 1
ATOM 2961 O O . SER B 2 183 ? 25.792 1.618 8.917 1.000 25.711 183 SER H O 1
ATOM 2969 N N . SER B 2 184 ? 24.418 3.001 7.760 1.000 28.501 184 SER H N 1
ATOM 2970 C CA . SER B 2 184 ? 23.440 1.985 7.418 1.000 29.561 184 SER H CA 1
ATOM 2971 C C . SER B 2 184 ? 23.373 1.853 5.902 1.000 28.853 184 SER H C 1
ATOM 2972 O O . SER B 2 184 ? 23.563 2.849 5.192 1.000 30.238 184 SER H O 1
ATOM 2980 N N . VAL B 2 185 ? 23.121 0.631 5.422 1.000 30.209 185 VAL H N 1
ATOM 2981 C CA . VAL B 2 185 ? 22.891 0.342 4.009 1.000 31.401 185 VAL H CA 1
ATOM 2982 C C . VAL B 2 185 ? 21.672 -0.562 3.857 1.000 35.365 185 VAL H C 1
ATOM 2983 O O . VAL B 2 185 ? 21.493 -1.465 4.676 1.000 37.386 185 VAL H O 1
ATOM 2996 N N . THR B 2 186 ? 20.900 -0.340 2.769 1.000 38.407 186 THR H N 1
ATOM 2997 C CA . THR B 2 186 ? 19.709 -1.119 2.443 1.000 43.771 186 THR H CA 1
ATOM 2998 C C . THR B 2 186 ? 19.839 -1.703 1.035 1.000 43.676 186 THR H C 1
ATOM 2999 O O . THR B 2 186 ? 20.039 -0.946 0.095 1.000 49.509 186 THR H O 1
ATOM 3010 N N . VAL B 2 187 ? 19.681 -3.037 0.901 1.000 46.329 187 VAL H N 1
ATOM 3011 C CA . VAL B 2 187 ? 19.764 -3.750 -0.374 1.000 46.932 187 VAL H CA 1
ATOM 3012 C C . VAL B 2 187 ? 18.611 -4.753 -0.520 1.000 50.930 187 VAL H C 1
ATOM 3013 O O . VAL B 2 187 ? 17.996 -5.144 0.476 1.000 52.512 187 VAL H O 1
ATOM 3026 N N . PRO B 2 188 ? 18.317 -5.256 -1.751 1.000 52.485 188 PRO H N 1
ATOM 3027 C CA . PRO B 2 188 ? 17.375 -6.366 -1.931 1.000 54.006 188 PRO H CA 1
ATOM 3028 C C . PRO B 2 188 ? 17.826 -7.686 -1.307 1.000 53.472 188 PRO H C 1
ATOM 3029 O O . PRO B 2 188 ? 18.999 -8.035 -1.388 1.000 48.951 188 PRO H O 1
ATOM 3040 N N . SER B 2 189 ? 16.865 -8.428 -0.743 1.000 60.044 189 SER H N 1
ATOM 3041 C CA . SER B 2 189 ? 17.119 -9.688 -0.059 1.000 62.700 189 SER H CA 1
ATOM 3042 C C . SER B 2 189 ? 17.481 -10.804 -1.054 1.000 66.816 189 SER H C 1
ATOM 3043 O O . SER B 2 189 ? 16.958 -10.774 -2.193 1.000 66.076 189 SER H O 1
ATOM 3051 N N . PRO B 2 193 ? 22.460 -14.543 -4.371 1.000 74.738 193 PRO H N 1
ATOM 3052 C CA . PRO B 2 193 ? 23.652 -15.317 -4.759 1.000 76.220 193 PRO H CA 1
ATOM 3053 C C . PRO B 2 193 ? 24.911 -14.783 -4.069 1.000 77.812 193 PRO H C 1
ATOM 3054 O O . PRO B 2 193 ? 24.806 -14.162 -3.012 1.000 77.001 193 PRO H O 1
ATOM 3066 N N . SER B 2 194 ? 26.098 -15.034 -4.650 1.000 82.715 194 SER H N 1
ATOM 3067 C CA . SER B 2 194 ? 27.376 -14.634 -4.064 1.000 84.055 194 SER H CA 1
ATOM 3068 C C . SER B 2 194 ? 27.589 -13.120 -4.193 1.000 85.721 194 SER H C 1
ATOM 3069 O O . SER B 2 194 ? 28.449 -12.668 -4.953 1.000 82.370 194 SER H O 1
ATOM 3077 N N . GLN B 2 195 ? 26.821 -12.352 -3.399 1.000 83.652 195 GLN H N 1
ATOM 3078 C CA . GLN B 2 195 ? 26.654 -10.911 -3.554 1.000 81.104 195 GLN H CA 1
ATOM 3079 C C . GLN B 2 195 ? 26.748 -10.257 -2.173 1.000 75.067 195 GLN H C 1
ATOM 3080 O O . GLN B 2 195 ? 25.739 -9.833 -1.600 1.000 78.204 195 GLN H O 1
ATOM 3094 N N . THR B 2 196 ? 27.985 -10.165 -1.661 1.000 63.471 196 THR H N 1
ATOM 3095 C CA . THR B 2 196 ? 28.257 -9.861 -0.262 1.000 56.996 196 THR H CA 1
ATOM 3096 C C . THR B 2 196 ? 28.278 -8.345 -0.035 1.000 50.009 196 THR H C 1
ATOM 3097 O O . THR B 2 196 ? 28.159 -7.563 -0.991 1.000 49.845 196 THR H O 1
ATOM 3108 N N . VAL B 2 197 ? 28.404 -7.953 1.248 1.000 50.424 197 VAL H N 1
ATOM 3109 C CA . VAL B 2 197 ? 28.325 -6.560 1.700 1.000 44.482 197 VAL H CA 1
ATOM 3110 C C . VAL B 2 197 ? 29.446 -6.264 2.708 1.000 40.586 197 VAL H C 1
ATOM 3111 O O . VAL B 2 197 ? 29.452 -6.849 3.786 1.000 38.589 197 VAL H O 1
ATOM 3124 N N . THR B 2 198 ? 30.312 -5.286 2.387 1.000 34.038 198 THR H N 1
ATOM 3125 C CA . THR B 2 198 ? 31.481 -4.923 3.175 1.000 31.096 198 THR H CA 1
ATOM 3126 C C . THR B 2 198 ? 31.536 -3.406 3.381 1.000 26.037 198 THR H C 1
ATOM 3127 O O . THR B 2 198 ? 31.450 -2.665 2.403 1.000 29.475 198 THR H O 1
ATOM 3138 N N A CYS B 2 199 ? 31.870 -2.998 4.623 0.240 24.690 199 CYS H N 1
ATOM 3139 N N B CYS B 2 199 ? 31.612 -2.938 4.634 0.760 25.814 199 CYS H N 1
ATOM 3140 C CA A CYS B 2 199 ? 31.931 -1.617 5.089 0.240 23.061 199 CYS H CA 1
ATOM 3141 C CA B CYS B 2 199 ? 31.866 -1.526 4.833 0.760 25.714 199 CYS H CA 1
ATOM 3142 C C A CYS B 2 199 ? 33.384 -1.146 5.151 0.240 22.595 199 CYS H C 1
ATOM 3143 C C B CYS B 2 199 ? 33.373 -1.326 4.873 0.760 24.998 199 CYS H C 1
ATOM 3144 O O A CYS B 2 199 ? 34.112 -1.596 6.034 0.240 22.745 199 CYS H O 1
ATOM 3145 O O B CYS B 2 199 ? 34.107 -2.171 5.410 0.760 27.664 199 CYS H O 1
ATOM 3158 N N . ASN B 2 200 ? 33.787 -0.208 4.273 1.000 22.118 200 ASN H N 1
ATOM 3159 C CA . ASN B 2 200 ? 35.180 0.194 4.139 1.000 23.211 200 ASN H CA 1
ATOM 3160 C C . ASN B 2 200 ? 35.315 1.527 4.871 1.000 22.155 200 ASN H C 1
ATOM 3161 O O . ASN B 2 200 ? 34.659 2.486 4.506 1.000 23.711 200 ASN H O 1
ATOM 3172 N N . VAL B 2 201 ? 36.101 1.564 5.940 1.000 18.792 201 VAL H N 1
ATOM 3173 C CA . VAL B 2 201 ? 36.243 2.741 6.786 1.000 18.105 201 VAL H CA 1
ATOM 3174 C C . VAL B 2 201 ? 37.664 3.235 6.625 1.000 18.489 201 VAL H C 1
ATOM 3175 O O . VAL B 2 201 ? 38.589 2.462 6.743 1.000 22.971 201 VAL H O 1
ATOM 3188 N N . ALA B 2 202 ? 37.817 4.516 6.346 1.000 16.176 202 ALA H N 1
ATOM 3189 C CA . ALA B 2 202 ? 39.111 5.162 6.241 1.000 16.599 202 ALA H CA 1
ATOM 3190 C C . ALA B 2 202 ? 39.187 6.269 7.297 1.000 14.994 202 ALA H C 1
ATOM 3191 O O . ALA B 2 202 ? 38.229 7.021 7.490 1.000 15.805 202 ALA H O 1
ATOM 3198 N N . HIS B 2 203 ? 40.314 6.324 7.999 1.000 13.428 203 HIS H N 1
ATOM 3199 C CA . HIS B 2 203 ? 40.552 7.330 9.026 1.000 13.894 203 HIS H CA 1
ATOM 3200 C C . HIS B 2 203 ? 41.813 8.071 8.634 1.000 13.317 203 HIS H C 1
ATOM 3201 O O . HIS B 2 203 ? 42.913 7.628 8.981 1.000 15.073 203 HIS H O 1
ATOM 3216 N N . PRO B 2 204 ? 41.705 9.123 7.787 1.000 14.523 204 PRO H N 1
ATOM 3217 C CA . PRO B 2 204 ? 42.897 9.728 7.201 1.000 16.447 204 PRO H CA 1
ATOM 3218 C C . PRO B 2 204 ? 43.913 10.223 8.220 1.000 15.744 204 PRO H C 1
ATOM 3219 O O . PRO B 2 204 ? 45.108 10.092 7.983 1.000 19.487 204 PRO H O 1
ATOM 3230 N N . ALA B 2 205 ? 43.465 10.758 9.375 1.000 16.007 205 ALA H N 1
ATOM 3231 C CA . ALA B 2 205 ? 44.425 11.284 10.329 1.000 17.839 205 ALA H CA 1
ATOM 3232 C C . ALA B 2 205 ? 45.343 10.216 10.936 1.000 18.005 205 ALA H C 1
ATOM 3233 O O . ALA B 2 205 ? 46.412 10.557 11.410 1.000 22.224 205 ALA H O 1
ATOM 3240 N N . SER B 2 206 ? 44.964 8.931 10.924 1.000 19.365 206 SER H N 1
ATOM 3241 C CA . SER B 2 206 ? 45.818 7.837 11.386 1.000 20.034 206 SER H CA 1
ATOM 3242 C C . SER B 2 206 ? 46.316 6.974 10.222 1.000 20.371 206 SER H C 1
ATOM 3243 O O . SER B 2 206 ? 46.983 5.986 10.482 1.000 22.784 206 SER H O 1
ATOM 3251 N N . SER B 2 207 ? 45.963 7.325 8.975 1.000 18.918 207 SER H N 1
ATOM 3252 C CA . SER B 2 207 ? 46.300 6.569 7.775 1.000 19.560 207 SER H CA 1
ATOM 3253 C C . SER B 2 207 ? 45.894 5.105 7.924 1.000 18.226 207 SER H C 1
ATOM 3254 O O . SER B 2 207 ? 46.623 4.221 7.477 1.000 19.973 207 SER H O 1
ATOM 3262 N N . THR B 2 208 ? 44.702 4.865 8.482 1.000 15.747 208 THR H N 1
ATOM 3263 C CA . THR B 2 208 ? 44.196 3.514 8.731 1.000 16.294 208 THR H CA 1
ATOM 3264 C C . THR B 2 208 ? 42.978 3.265 7.842 1.000 17.534 208 THR H C 1
ATOM 3265 O O . THR B 2 208 ? 42.144 4.151 7.679 1.000 21.024 208 THR H O 1
ATOM 3276 N N . LYS B 2 209 ? 42.878 2.048 7.312 1.000 16.034 209 LYS H N 1
ATOM 3277 C CA . LYS B 2 209 ? 41.699 1.572 6.594 1.000 17.039 209 LYS H CA 1
ATOM 3278 C C . LYS B 2 209 ? 41.280 0.223 7.168 1.000 17.368 209 LYS H C 1
ATOM 3279 O O . LYS B 2 209 ? 42.120 -0.657 7.357 1.000 19.426 209 LYS H O 1
ATOM 3298 N N . VAL B 2 210 ? 39.974 0.062 7.418 1.000 18.255 210 VAL H N 1
ATOM 3299 C CA . VAL B 2 210 ? 39.416 -1.190 7.923 1.000 20.239 210 VAL H CA 1
ATOM 3300 C C . VAL B 2 210 ? 38.278 -1.621 7.015 1.000 22.737 210 VAL H C 1
ATOM 3301 O O . VAL B 2 210 ? 37.457 -0.783 6.664 1.000 23.450 210 VAL H O 1
ATOM 3314 N N . ASP B 2 211 ? 38.208 -2.926 6.697 1.000 24.466 211 ASP H N 1
ATOM 3315 C CA . ASP B 2 211 ? 37.045 -3.502 6.043 1.000 29.177 211 ASP H CA 1
ATOM 3316 C C . ASP B 2 211 ? 36.319 -4.427 7.007 1.000 31.509 211 ASP H C 1
ATOM 3317 O O . ASP B 2 211 ? 36.937 -5.224 7.713 1.000 34.809 211 ASP H O 1
ATOM 3326 N N . LYS B 2 212 ? 34.990 -4.365 7.011 1.000 31.501 212 LYS H N 1
ATOM 3327 C CA . LYS B 2 212 ? 34.208 -5.263 7.844 1.000 33.062 212 LYS H CA 1
ATOM 3328 C C . LYS B 2 212 ? 33.125 -5.858 6.949 1.000 32.804 212 LYS H C 1
ATOM 3329 O O . LYS B 2 212 ? 32.211 -5.146 6.555 1.000 31.712 212 LYS H O 1
ATOM 3348 N N A LYS B 2 213 ? 33.270 -7.159 6.640 0.490 35.246 213 LYS H N 1
ATOM 3349 N N B LYS B 2 213 ? 33.215 -7.168 6.666 0.510 34.336 213 LYS H N 1
ATOM 3350 C CA A LYS B 2 213 ? 32.220 -7.956 6.024 0.490 37.249 213 LYS H CA 1
ATOM 3351 C CA B LYS B 2 213 ? 32.192 -7.870 5.900 0.510 36.618 213 LYS H CA 1
ATOM 3352 C C A LYS B 2 213 ? 31.068 -8.080 7.014 0.490 36.449 213 LYS H C 1
ATOM 3353 C C B LYS B 2 213 ? 31.072 -8.274 6.861 0.510 37.136 213 LYS H C 1
ATOM 3354 O O A LYS B 2 213 ? 31.313 -8.315 8.193 0.490 36.207 213 LYS H O 1
ATOM 3355 O O B LYS B 2 213 ? 31.336 -8.971 7.828 0.510 39.363 213 LYS H O 1
ATOM 3392 N N . ILE B 2 214 ? 29.826 -7.884 6.554 1.000 38.012 214 ILE H N 1
ATOM 3393 C CA . ILE B 2 214 ? 28.678 -8.065 7.436 1.000 40.608 214 ILE H CA 1
ATOM 3394 C C . ILE B 2 214 ? 28.132 -9.473 7.223 1.000 45.927 214 ILE H C 1
ATOM 3395 O O . ILE B 2 214 ? 27.736 -9.793 6.104 1.000 50.590 214 ILE H O 1
ATOM 3411 N N . VAL B 2 215 ? 28.143 -10.298 8.290 1.000 48.061 215 VAL H N 1
ATOM 3412 C CA . VAL B 2 215 ? 27.663 -11.679 8.236 1.000 49.311 215 VAL H CA 1
ATOM 3413 C C . VAL B 2 215 ? 26.424 -11.827 9.123 1.000 49.243 215 VAL H C 1
ATOM 3414 O O . VAL B 2 215 ? 26.291 -11.120 10.126 1.000 54.457 215 VAL H O 1
ATOM 3427 N N . PRO B 2 216 ? 25.493 -12.765 8.820 1.000 60.928 216 PRO H N 1
ATOM 3428 C CA . PRO B 2 216 ? 24.237 -12.883 9.568 1.000 61.731 216 PRO H CA 1
ATOM 3429 C C . PRO B 2 216 ? 24.353 -13.724 10.848 1.000 59.089 216 PRO H C 1
ATOM 3430 O O . PRO B 2 216 ? 23.905 -13.197 11.870 1.000 61.244 216 PRO H O 1
ATOM 3441 N N . ASP C 3 1 ? 34.945 46.392 7.136 1.000 28.688 1 ASP L N 1
ATOM 3442 C CA . ASP C 3 1 ? 34.760 45.285 6.156 1.000 24.150 1 ASP L CA 1
ATOM 3443 C C . ASP C 3 1 ? 33.359 45.411 5.559 1.000 22.095 1 ASP L C 1
ATOM 3444 O O . ASP C 3 1 ? 32.472 46.023 6.164 1.000 24.021 1 ASP L O 1
ATOM 3455 N N . VAL C 3 2 ? 33.179 44.849 4.364 1.000 18.789 2 VAL L N 1
ATOM 3456 C CA . VAL C 3 2 ? 31.868 44.795 3.744 1.000 17.255 2 VAL L CA 1
ATOM 3457 C C . VAL C 3 2 ? 31.096 43.639 4.375 1.000 15.307 2 VAL L C 1
ATOM 3458 O O . VAL C 3 2 ? 31.512 42.492 4.264 1.000 19.816 2 VAL L O 1
ATOM 3471 N N . LEU C 3 3 ? 29.994 43.953 5.048 1.000 16.347 3 LEU L N 1
ATOM 3472 C CA . LEU C 3 3 ? 29.126 42.944 5.632 1.000 16.720 3 LEU L CA 1
ATOM 3473 C C . LEU C 3 3 ? 28.117 42.503 4.573 1.000 15.270 3 LEU L C 1
ATOM 34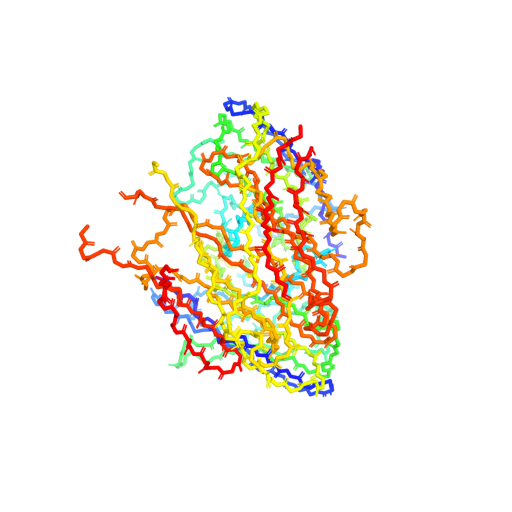74 O O . LEU C 3 3 ? 27.516 43.359 3.918 1.000 16.528 3 LEU L O 1
ATOM 3490 N N . MET C 3 4 ? 27.935 41.190 4.449 1.000 15.047 4 MET L N 1
ATOM 3491 C CA . MET C 3 4 ? 27.037 40.608 3.464 1.000 13.212 4 MET L CA 1
ATOM 3492 C C . MET C 3 4 ? 25.919 39.912 4.230 1.000 13.994 4 MET L C 1
ATOM 3493 O O . MET C 3 4 ? 26.198 38.983 4.978 1.000 16.210 4 MET L O 1
ATOM 3507 N N . THR C 3 5 ? 24.684 40.388 4.092 1.000 14.660 5 THR L N 1
ATOM 3508 C CA . THR C 3 5 ? 23.573 39.906 4.899 1.000 14.575 5 THR L CA 1
ATOM 3509 C C . THR C 3 5 ? 22.581 39.226 3.956 1.000 13.733 5 THR L C 1
ATOM 3510 O O . THR C 3 5 ? 22.071 39.856 3.033 1.000 15.302 5 THR L O 1
ATOM 3521 N N . GLN C 3 6 ? 22.210 37.997 4.285 1.000 11.415 6 GLN L N 1
ATOM 3522 C CA . GLN C 3 6 ? 21.280 37.218 3.484 1.000 11.486 6 GLN L CA 1
ATOM 3523 C C . GLN C 3 6 ? 19.914 37.070 4.151 1.000 11.801 6 GLN L C 1
ATOM 3524 O O . GLN C 3 6 ? 19.830 36.934 5.380 1.000 14.231 6 GLN L O 1
ATOM 3538 N N . ILE C 3 7 ? 18.881 37.061 3.311 1.000 12.491 7 ILE L N 1
ATOM 3539 C CA . ILE C 3 7 ? 17.515 36.839 3.767 1.000 13.452 7 ILE L CA 1
ATOM 3540 C C . ILE C 3 7 ? 16.926 35.857 2.772 1.000 12.151 7 ILE L C 1
ATOM 3541 O O . ILE C 3 7 ? 17.001 36.110 1.564 1.000 12.644 7 ILE L O 1
ATOM 3557 N N . PRO C 3 8 ? 16.217 34.790 3.203 1.000 11.733 8 PRO L N 1
ATOM 3558 C CA . PRO C 3 8 ? 15.987 34.417 4.605 1.000 12.233 8 PRO L CA 1
ATOM 3559 C C . PRO C 3 8 ? 17.111 33.534 5.150 1.000 12.215 8 PRO L C 1
ATOM 3560 O O . PRO C 3 8 ? 18.014 33.117 4.443 1.000 13.641 8 PRO L O 1
ATOM 3571 N N . LEU C 3 9 ? 17.017 33.207 6.430 1.000 13.217 9 LEU L N 1
ATOM 3572 C CA . LEU C 3 9 ? 17.936 32.255 7.027 1.000 13.083 9 LEU L CA 1
ATOM 3573 C C . LEU C 3 9 ? 17.674 30.818 6.551 1.000 12.375 9 LEU L C 1
ATOM 3574 O O . LEU C 3 9 ? 18.606 30.065 6.293 1.000 13.152 9 LEU L O 1
ATOM 3590 N N A SER C 3 10 ? 16.388 30.469 6.448 0.610 12.815 10 SER L N 1
ATOM 3591 N N B SER C 3 10 ? 16.394 30.442 6.494 0.390 13.512 10 SER L N 1
ATOM 3592 C CA A SER C 3 10 ? 15.896 29.144 6.107 0.610 12.346 10 SER L CA 1
ATOM 3593 C CA B SER C 3 10 ? 15.953 29.122 6.082 0.390 13.488 10 SER L CA 1
ATOM 3594 C C A SER C 3 10 ? 14.892 29.331 4.981 0.610 11.917 10 SER L C 1
ATOM 3595 C C B SER C 3 10 ? 14.914 29.322 4.992 0.390 12.325 10 SER L C 1
ATOM 3596 O O A SER C 3 10 ? 13.996 30.165 5.098 0.610 12.201 10 SER L O 1
ATOM 3597 O O B SER C 3 10 ? 14.052 30.185 5.129 0.390 12.241 10 SER L O 1
ATOM 3612 N N . LEU C 3 11 ? 15.014 28.524 3.923 1.000 11.265 11 LEU L N 1
ATOM 3613 C CA . LEU C 3 11 ? 14.126 28.626 2.774 1.000 11.130 11 LEU L CA 1
ATOM 3614 C C . LEU C 3 11 ? 13.569 27.255 2.432 1.000 10.428 11 LEU L C 1
ATOM 3615 O O . LEU C 3 11 ? 14.108 26.546 1.559 1.000 11.667 11 LEU L O 1
ATOM 3631 N N . PRO C 3 12 ? 12.467 26.831 3.073 1.000 10.141 12 PRO L N 1
ATOM 3632 C CA . PRO C 3 12 ? 11.757 25.635 2.670 1.000 10.670 12 PRO L CA 1
ATOM 3633 C C . PRO C 3 12 ? 10.995 25.960 1.385 1.000 10.428 12 PRO L C 1
ATOM 3634 O O . PRO C 3 12 ? 10.415 27.030 1.286 1.000 10.451 12 PRO L O 1
ATOM 3645 N N A VAL C 3 13 ? 10.902 24.995 0.478 0.370 10.754 13 VAL L N 1
ATOM 3646 N N B VAL C 3 13 ? 11.022 25.012 0.434 0.630 11.070 13 VAL L N 1
ATOM 3647 C CA A VAL C 3 13 ? 10.186 25.236 -0.761 0.370 10.378 13 VAL L CA 1
ATOM 3648 C CA B VAL C 3 13 ? 10.361 25.158 -0.863 0.630 11.204 13 VAL L CA 1
ATOM 3649 C C A VAL C 3 13 ? 9.762 23.895 -1.342 0.370 10.622 13 VAL L C 1
ATOM 3650 C C B VAL C 3 13 ? 9.728 23.820 -1.254 0.630 11.486 13 VAL L C 1
ATOM 3651 O O A VAL C 3 13 ? 10.522 22.923 -1.325 0.370 10.851 13 VAL L O 1
ATOM 3652 O O B VAL C 3 13 ? 10.327 22.758 -1.049 0.630 13.117 13 VAL L O 1
ATOM 3677 N N . SER C 3 14 ? 8.516 23.871 -1.805 1.000 11.062 14 SER L N 1
ATOM 3678 C CA . SER C 3 14 ? 7.940 22.701 -2.432 1.000 11.830 14 SER L CA 1
ATOM 3679 C C . SER C 3 14 ? 8.513 22.493 -3.843 1.000 12.175 14 SER L C 1
ATOM 3680 O O . SER C 3 14 ? 8.805 23.449 -4.547 1.000 12.609 14 SER L O 1
ATOM 3688 N N . LEU C 3 15 ? 8.690 21.236 -4.265 1.000 12.644 15 LEU L N 1
ATOM 3689 C CA . LEU C 3 15 ? 9.233 20.942 -5.586 1.000 13.431 15 LEU L CA 1
ATOM 3690 C C . LEU C 3 15 ? 8.418 21.634 -6.672 1.000 13.496 15 LEU L C 1
ATOM 3691 O O . LEU C 3 15 ? 7.199 21.640 -6.639 1.000 14.162 15 LEU L O 1
ATOM 3707 N N . GLY C 3 16 ? 9.142 22.252 -7.604 1.000 13.378 16 GLY L N 1
ATOM 3708 C CA . GLY C 3 16 ? 8.524 22.889 -8.749 1.000 13.623 16 GLY L CA 1
A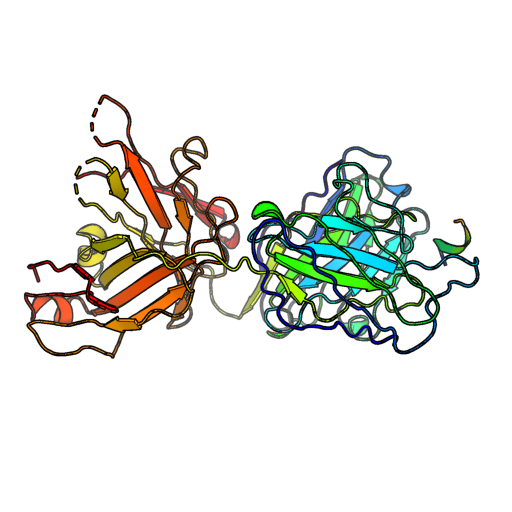TOM 3709 C C . GLY C 3 16 ? 8.175 24.359 -8.566 1.000 12.525 16 GLY L C 1
ATOM 3710 O O . GLY C 3 16 ? 7.827 25.014 -9.546 1.000 14.615 16 GLY L O 1
ATOM 3714 N N . ASP C 3 17 ? 8.252 24.877 -7.324 1.000 11.665 17 ASP L N 1
ATOM 3715 C CA . ASP C 3 17 ? 7.983 26.280 -7.065 1.000 11.530 17 ASP L CA 1
ATOM 3716 C C . ASP C 3 17 ? 9.253 27.104 -7.285 1.000 11.117 17 ASP L C 1
ATOM 3717 O O . ASP C 3 17 ? 10.346 26.557 -7.464 1.000 13.467 17 ASP L O 1
ATOM 3726 N N . GLN C 3 18 ? 9.075 28.424 -7.317 1.000 11.699 18 GLN L N 1
ATOM 3727 C CA . GLN C 3 18 ? 10.164 29.380 -7.393 1.000 11.170 18 GLN L CA 1
ATOM 3728 C C . GLN C 3 18 ? 10.609 29.736 -5.989 1.000 11.338 18 GLN L C 1
ATOM 3729 O O . GLN C 3 18 ? 9.857 29.616 -5.028 1.000 12.657 18 GLN L O 1
ATOM 3743 N N . ALA C 3 19 ? 11.823 30.234 -5.912 1.000 12.241 19 ALA L N 1
ATOM 3744 C CA . ALA C 3 19 ? 12.364 30.744 -4.691 1.000 12.794 19 ALA L CA 1
ATOM 3745 C C . ALA C 3 19 ? 13.406 31.805 -4.950 1.000 12.688 19 ALA L C 1
ATOM 3746 O O . ALA C 3 19 ? 14.039 31.824 -6.014 1.000 14.268 19 ALA L O 1
ATOM 3753 N N . SER C 3 20 ? 13.567 32.717 -3.979 1.000 11.391 20 SER L N 1
ATOM 3754 C CA . SER C 3 20 ? 14.612 33.711 -4.106 1.000 12.033 20 SER L CA 1
ATOM 3755 C C . SER C 3 20 ? 15.275 34.012 -2.769 1.000 11.312 20 SER L C 1
ATOM 3756 O O . SER C 3 20 ? 14.683 33.873 -1.706 1.000 12.117 20 SER L O 1
ATOM 3764 N N . ILE C 3 21 ? 16.540 34.391 -2.910 1.000 10.349 21 ILE L N 1
ATOM 3765 C CA . ILE C 3 21 ? 17.394 34.705 -1.779 1.000 10.193 21 ILE L CA 1
ATOM 3766 C C . ILE C 3 21 ? 17.969 36.087 -2.063 1.000 11.567 21 ILE L C 1
ATOM 3767 O O . ILE C 3 21 ? 18.447 36.349 -3.169 1.000 12.328 21 ILE L O 1
ATOM 3783 N N A SER C 3 22 ? 17.955 36.945 -1.041 0.700 12.162 22 SER L N 1
ATOM 3784 N N B SER C 3 22 ? 17.906 36.981 -1.080 0.300 12.228 22 SER L N 1
ATOM 3785 C CA A SER C 3 22 ? 18.435 38.313 -1.071 0.700 13.123 22 SER L CA 1
ATOM 3786 C CA B SER C 3 22 ? 18.506 38.289 -1.228 0.300 12.846 22 SER L CA 1
ATOM 3787 C C A SER C 3 22 ? 19.796 38.371 -0.367 0.700 11.409 22 SER L C 1
ATOM 3788 C C B SER C 3 22 ? 19.804 38.333 -0.428 0.300 12.273 22 SER L C 1
ATOM 3789 O O A SER C 3 22 ? 20.000 37.749 0.679 0.700 12.730 22 SER L O 1
ATOM 3790 O O B SER C 3 22 ? 19.957 37.639 0.576 0.300 13.328 22 SER L O 1
ATOM 3805 N N . CYS C 3 23 ? 20.722 39.163 -0.921 1.000 11.846 23 CYS L N 1
ATOM 3806 C CA . CYS C 3 23 ? 22.025 39.452 -0.327 1.000 13.346 23 CYS L CA 1
ATOM 3807 C C . CYS C 3 23 ? 22.235 40.963 -0.379 1.000 14.207 23 CYS L C 1
ATOM 3808 O O . CYS C 3 23 ? 22.257 41.531 -1.476 1.000 16.502 23 CYS L O 1
ATOM 3815 N N A ARG C 3 24 ? 22.320 41.607 0.793 0.480 15.599 24 ARG L N 1
ATOM 3816 N N B ARG C 3 24 ? 22.412 41.596 0.782 0.520 15.336 24 ARG L N 1
ATOM 3817 C CA A ARG C 3 24 ? 22.594 43.026 0.932 0.480 17.373 24 ARG L CA 1
ATOM 3818 C CA B ARG C 3 24 ? 22.608 43.026 0.873 0.520 16.860 24 ARG L CA 1
ATOM 3819 C C A ARG C 3 24 ? 24.055 43.198 1.342 0.480 16.110 24 ARG L C 1
ATOM 3820 C C B ARG C 3 24 ? 23.997 43.332 1.426 0.520 16.320 24 ARG L C 1
ATOM 3821 O O A ARG C 3 24 ? 24.543 42.451 2.197 0.480 15.473 24 ARG L O 1
ATOM 3822 O O B ARG C 3 24 ? 24.356 42.884 2.515 0.520 17.844 24 ARG L O 1
ATOM 3863 N N . SER C 3 25 ? 24.768 44.123 0.677 1.000 15.752 25 SER L N 1
ATOM 3864 C CA . SER C 3 25 ? 26.101 44.533 1.093 1.000 16.402 25 SER L CA 1
ATOM 3865 C C . SER C 3 25 ? 25.971 45.807 1.925 1.000 17.515 25 SER L C 1
ATOM 3866 O O . SER C 3 25 ? 25.123 46.658 1.651 1.000 19.439 25 SER L O 1
ATOM 3874 N N . SER C 3 26 ? 26.852 45.962 2.919 1.000 16.591 26 SER L N 1
ATOM 3875 C CA . SER C 3 26 ? 26.797 47.121 3.811 1.000 17.565 26 SER L CA 1
ATOM 3876 C C . SER C 3 26 ? 27.320 48.403 3.149 1.000 19.205 26 SER L C 1
ATOM 3877 O O . SER C 3 26 ? 27.095 49.505 3.647 1.000 23.727 26 SER L O 1
ATOM 3885 N N . GLN C 3 27 ? 28.066 48.241 2.053 1.000 19.323 27 GLN L N 1
ATOM 3886 C CA . GLN C 3 27 ? 28.532 49.327 1.216 1.000 21.560 27 GLN L CA 1
ATOM 3887 C C . GLN C 3 27 ? 28.614 48.799 -0.218 1.000 19.960 27 GLN L C 1
ATOM 3888 O O . GLN C 3 27 ? 28.448 47.593 -0.466 1.000 20.155 27 GLN L O 1
ATOM 3902 N N A SER C 3 28 ? 28.872 49.709 -1.158 0.510 22.445 28 SER L N 1
ATOM 3903 N N B SER C 3 28 ? 28.890 49.723 -1.150 0.490 22.347 28 SER L N 1
ATOM 3904 C CA A SER C 3 28 ? 28.971 49.365 -2.568 0.510 21.516 28 SER L CA 1
ATOM 3905 C CA B SER C 3 28 ? 29.083 49.421 -2.560 0.490 21.363 28 SER L CA 1
ATOM 3906 C C A SER C 3 28 ? 30.148 48.418 -2.793 0.510 19.139 28 SER L C 1
ATOM 3907 C C B SER C 3 28 ? 30.136 48.328 -2.709 0.490 19.047 28 SER L C 1
ATOM 3908 O O A SER C 3 28 ? 31.184 48.545 -2.144 0.510 19.689 28 SER L O 1
ATOM 3909 O O B SER C 3 28 ? 31.038 48.216 -1.880 0.490 19.200 28 SER L O 1
ATOM 3924 N N . ILE C 3 29 ? 29.973 47.483 -3.730 1.000 16.889 29 ILE L N 1
ATOM 3925 C CA . ILE C 3 29 ? 30.952 46.456 -4.056 1.000 17.160 29 ILE L CA 1
ATOM 3926 C C . ILE C 3 29 ? 31.303 46.558 -5.538 1.000 17.320 29 ILE L C 1
ATOM 3927 O O . ILE C 3 29 ? 31.483 45.551 -6.216 1.000 18.271 29 ILE L O 1
ATOM 3943 N N . VAL C 3 30 ? 31.399 47.782 -6.024 1.000 19.547 30 VAL L N 1
ATOM 3944 C CA . VAL C 3 30 ? 31.935 48.007 -7.363 1.000 20.929 30 VAL L CA 1
ATOM 3945 C C . VAL C 3 30 ? 33.448 48.211 -7.235 1.000 21.060 30 VAL L C 1
ATOM 3946 O O . VAL C 3 30 ? 33.911 49.149 -6.580 1.000 22.566 30 VAL L O 1
ATOM 3959 N N . HIS C 3 31 ? 34.208 47.344 -7.916 1.000 20.876 31 HIS L N 1
ATOM 3960 C CA . HIS C 3 31 ? 35.650 47.481 -8.036 1.000 21.745 31 HIS L CA 1
ATOM 3961 C C . HIS C 3 31 ? 35.971 48.757 -8.812 1.000 23.121 31 HIS L C 1
ATOM 3962 O O . HIS C 3 31 ? 35.187 49.183 -9.668 1.000 23.671 31 HIS L O 1
ATOM 3977 N N . ARG C 3 32 ? 37.168 49.315 -8.598 1.000 25.216 32 ARG L N 1
ATOM 3978 C CA . ARG C 3 32 ? 37.584 50.511 -9.343 1.000 27.172 32 ARG L CA 1
ATOM 3979 C C . ARG C 3 32 ? 37.692 50.245 -10.848 1.000 24.914 32 ARG L C 1
ATOM 3980 O O . ARG C 3 32 ? 37.588 51.172 -11.636 1.000 29.351 32 ARG L O 1
ATOM 4001 N N . ASN C 3 33 ? 37.824 48.981 -11.276 1.000 22.250 33 ASN L N 1
ATOM 4002 C CA . ASN C 3 33 ? 37.812 48.618 -12.687 1.000 23.198 33 ASN L CA 1
ATOM 4003 C C . ASN C 3 33 ? 36.395 48.636 -13.280 1.000 21.637 33 ASN L C 1
ATOM 4004 O O . ASN C 3 33 ? 36.247 48.340 -14.467 1.000 25.693 33 ASN L O 1
ATOM 4015 N N . GLY C 3 34 ? 35.362 48.885 -12.451 1.000 22.669 34 GLY L N 1
ATOM 4016 C CA . GLY C 3 34 ? 33.978 48.972 -12.908 1.000 24.013 34 GLY L CA 1
ATOM 4017 C C . GLY C 3 34 ? 33.162 47.673 -12.753 1.000 21.747 34 GLY L C 1
ATOM 4018 O O . GLY C 3 34 ? 31.947 47.685 -12.957 1.000 24.284 34 GLY L O 1
ATOM 4022 N N . ASN C 3 35 ? 33.813 46.542 -12.463 1.000 19.479 35 ASN L N 1
ATOM 4023 C CA . ASN C 3 35 ? 33.126 45.277 -12.273 1.000 19.252 35 ASN L CA 1
ATOM 4024 C C . ASN C 3 35 ? 32.615 45.123 -10.846 1.000 17.136 35 ASN L C 1
ATOM 4025 O O . ASN C 3 35 ? 33.208 45.631 -9.903 1.000 17.855 35 ASN L O 1
ATOM 4036 N N . THR C 3 36 ? 31.526 44.348 -10.722 1.000 17.134 36 THR L N 1
ATOM 4037 C CA . THR C 3 36 ? 30.982 43.976 -9.425 1.000 16.231 36 THR L CA 1
ATOM 4038 C C . THR C 3 36 ? 31.210 42.478 -9.233 1.000 14.628 36 THR L C 1
ATOM 4039 O O . THR C 3 36 ? 30.551 41.664 -9.874 1.000 14.781 36 THR L O 1
ATOM 4050 N N . TYR C 3 37 ? 32.128 42.110 -8.332 1.000 13.757 37 TYR L N 1
ATOM 4051 C CA . TYR C 3 37 ? 32.495 40.727 -8.115 1.000 13.070 37 TYR L CA 1
ATOM 4052 C C . TYR C 3 37 ? 31.578 40.125 -7.057 1.000 13.088 37 TYR L C 1
ATOM 4053 O O . TYR C 3 37 ? 32.023 39.815 -5.960 1.000 16.547 37 TYR L O 1
ATOM 4071 N N . LEU C 3 38 ? 30.325 39.910 -7.412 1.000 11.388 38 LEU L N 1
ATOM 4072 C CA . LEU C 3 38 ? 29.323 39.278 -6.572 1.000 10.993 38 LEU L CA 1
ATOM 4073 C C . LEU C 3 38 ? 29.072 37.873 -7.110 1.000 10.922 38 LEU L C 1
ATOM 4074 O O . LEU C 3 38 ? 28.694 37.711 -8.277 1.000 11.586 38 LEU L O 1
ATOM 4090 N N . GLU C 3 39 ? 29.304 36.883 -6.254 1.000 10.204 39 GLU L N 1
ATOM 4091 C CA . GLU C 3 39 ? 29.176 35.470 -6.584 1.000 10.059 39 GLU L CA 1
ATOM 4092 C C . GLU C 3 39 ? 28.167 34.785 -5.686 1.000 9.602 39 GLU L C 1
ATOM 4093 O O . GLU C 3 39 ? 27.966 35.225 -4.540 1.000 10.243 39 GLU L O 1
ATOM 4105 N N . TRP C 3 40 ? 27.577 33.700 -6.190 1.000 9.343 40 TRP L N 1
ATOM 4106 C CA . TRP C 3 40 ? 26.732 32.797 -5.430 1.000 9.106 40 TRP L CA 1
ATOM 4107 C C . TRP C 3 40 ? 27.322 31.395 -5.490 1.000 9.254 40 TRP L C 1
ATOM 4108 O O . TRP C 3 40 ? 27.695 30.931 -6.570 1.000 9.841 40 TRP L O 1
ATOM 4129 N N . TYR C 3 41 ? 27.385 30.769 -4.314 1.000 9.094 41 TYR L N 1
ATOM 4130 C CA . TYR C 3 41 ? 27.881 29.391 -4.106 1.000 8.985 41 TYR L CA 1
ATOM 4131 C C . TYR C 3 41 ? 26.788 28.544 -3.463 1.000 9.172 41 TYR L C 1
ATOM 4132 O O . TYR C 3 41 ? 25.958 29.041 -2.721 1.000 10.099 41 TYR L O 1
ATOM 4150 N N . LEU C 3 42 ? 26.827 27.264 -3.785 1.000 9.375 42 LEU L N 1
ATOM 4151 C CA . LEU C 3 42 ? 25.969 26.270 -3.155 1.000 9.398 42 LEU L CA 1
ATOM 4152 C C . LEU C 3 42 ? 26.844 25.223 -2.498 1.000 9.922 42 LEU L C 1
ATOM 4153 O O . LEU C 3 42 ? 27.683 24.612 -3.129 1.000 10.467 42 LEU L O 1
ATOM 4169 N N . LEU C 3 43 ? 26.612 25.004 -1.186 1.000 10.075 43 LEU L N 1
ATOM 4170 C CA . LEU C 3 43 ? 27.264 23.967 -0.407 1.000 11.678 43 LEU L CA 1
ATOM 4171 C C . LEU C 3 43 ? 26.243 22.839 -0.201 1.000 12.678 43 LEU L C 1
ATOM 4172 O O . LEU C 3 43 ? 25.297 22.972 0.575 1.000 13.415 43 LEU L O 1
ATOM 4188 N N . LYS C 3 44 ? 26.391 21.754 -0.979 1.000 13.478 44 LYS L N 1
ATOM 4189 C CA . LYS C 3 44 ? 25.531 20.586 -0.881 1.000 15.420 44 LYS L CA 1
ATOM 4190 C C . LYS C 3 44 ? 26.093 19.686 0.201 1.000 16.784 44 LYS L C 1
ATOM 4191 O O . LYS C 3 44 ? 27.300 19.690 0.452 1.000 18.552 44 LYS L O 1
ATOM 4210 N N . PRO C 3 45 ? 25.255 18.886 0.893 1.000 18.871 45 PRO L N 1
ATOM 4211 C CA . PRO C 3 45 ? 25.779 17.968 1.889 1.000 22.303 45 PRO L CA 1
ATOM 4212 C C . PRO C 3 45 ? 26.945 17.092 1.421 1.000 24.142 45 PRO L C 1
ATOM 4213 O O . PRO C 3 45 ? 26.872 16.460 0.364 1.000 27.606 45 PRO L O 1
ATOM 4224 N N . GLY C 3 46 ? 28.054 17.157 2.172 1.000 26.890 46 GLY L N 1
ATOM 4225 C CA . GLY C 3 46 ? 29.220 16.332 1.910 1.000 28.975 46 GLY L CA 1
ATOM 4226 C C . GLY C 3 46 ? 30.107 16.784 0.750 1.000 30.069 46 GLY L C 1
ATOM 4227 O O . GLY C 3 46 ? 31.032 16.049 0.388 1.000 34.949 46 GLY L O 1
ATOM 4231 N N . GLN C 3 47 ? 29.838 17.965 0.176 1.000 24.116 47 GLN L N 1
ATOM 4232 C CA . GLN C 3 47 ? 30.594 18.437 -0.975 1.000 23.153 47 GLN L CA 1
ATOM 4233 C C . GLN C 3 47 ? 31.278 19.765 -0.662 1.000 18.989 47 GLN L C 1
ATOM 4234 O O . GLN C 3 47 ? 30.848 20.519 0.208 1.000 22.018 47 GLN L O 1
ATOM 4248 N N . SER C 3 48 ? 32.333 20.070 -1.413 1.000 16.210 48 SER L N 1
ATOM 4249 C CA . SER C 3 48 ? 32.907 21.402 -1.408 1.000 14.939 48 SER L CA 1
ATOM 4250 C C . SER C 3 48 ? 31.921 22.406 -2.016 1.000 13.581 48 SER L C 1
ATOM 4251 O O . SER C 3 48 ? 31.058 22.029 -2.813 1.000 14.186 48 SER L O 1
ATOM 4259 N N . PRO C 3 49 ? 32.017 23.717 -1.689 1.000 13.112 49 PRO L N 1
ATOM 4260 C CA . PRO C 3 49 ? 31.186 24.726 -2.352 1.000 12.257 49 PRO L CA 1
ATOM 4261 C C . PRO C 3 49 ? 31.289 24.659 -3.876 1.000 11.649 49 PRO L C 1
ATOM 4262 O O . PRO C 3 49 ? 32.350 24.302 -4.396 1.000 14.257 49 PRO L O 1
ATOM 4273 N N . LYS C 3 50 ? 30.148 24.900 -4.539 1.000 10.580 50 LYS L N 1
ATOM 4274 C CA . LYS C 3 50 ? 30.058 24.963 -5.981 1.000 10.988 50 LYS L CA 1
ATOM 4275 C C . LYS C 3 50 ? 29.657 26.357 -6.450 1.000 9.706 50 LYS L C 1
ATOM 4276 O O . LYS C 3 50 ? 28.706 26.933 -5.946 1.000 10.764 50 LYS L O 1
ATOM 4295 N N . LEU C 3 51 ? 30.383 26.875 -7.443 1.000 9.791 51 LEU L N 1
ATOM 4296 C CA . LEU C 3 51 ? 30.034 28.136 -8.044 1.000 9.394 51 LEU L CA 1
ATOM 4297 C C . LEU C 3 51 ? 28.744 28.021 -8.851 1.000 9.926 51 LEU L C 1
ATOM 4298 O O . LEU C 3 51 ? 28.598 27.128 -9.705 1.000 11.257 51 LEU L O 1
ATOM 4314 N N . LEU C 3 52 ? 27.847 28.988 -8.636 1.000 9.688 52 LEU L N 1
ATOM 4315 C CA . LEU C 3 52 ? 26.626 29.104 -9.432 1.000 10.572 52 LEU L CA 1
ATOM 4316 C C . LEU C 3 52 ? 26.673 30.299 -10.396 1.000 10.680 52 LEU L C 1
ATOM 4317 O O . LEU C 3 52 ? 26.365 30.173 -11.583 1.000 12.017 52 LEU L O 1
ATOM 4333 N N . ILE C 3 53 ? 26.978 31.486 -9.858 1.000 10.283 53 ILE L N 1
ATOM 4334 C CA . ILE C 3 53 ? 26.859 32.780 -10.503 1.000 10.825 53 ILE L CA 1
ATOM 4335 C C . ILE C 3 53 ? 28.101 33.577 -10.186 1.000 11.570 53 ILE L C 1
ATOM 4336 O O . ILE C 3 53 ? 28.525 33.602 -9.012 1.000 11.280 53 ILE L O 1
ATOM 4352 N N . TYR C 3 54 ? 28.674 34.237 -11.185 1.000 11.609 54 TYR L N 1
ATOM 4353 C CA . TYR C 3 54 ? 29.740 35.203 -10.938 1.000 11.796 54 TYR L CA 1
ATOM 4354 C C . TYR C 3 54 ? 29.378 36.530 -11.586 1.000 12.786 54 TYR L C 1
ATOM 4355 O O . TYR C 3 54 ? 28.548 36.596 -12.512 1.000 12.301 54 TYR L O 1
ATOM 4373 N N . LYS C 3 55 ? 30.039 37.596 -11.121 1.000 12.967 55 LYS L N 1
ATOM 4374 C CA . LYS C 3 55 ? 29.785 38.951 -11.631 1.000 13.415 55 LYS L CA 1
ATOM 4375 C C . LYS C 3 55 ? 28.279 39.266 -11.708 1.000 13.960 55 LYS L C 1
ATOM 4376 O O . LYS C 3 55 ? 27.753 39.707 -12.739 1.000 14.904 55 LYS L O 1
ATOM 4395 N N . VAL C 3 56 ? 27.592 39.000 -10.598 1.000 12.788 56 VAL L N 1
ATOM 4396 C CA . VAL C 3 56 ? 26.169 39.321 -10.373 1.000 13.520 56 VAL L CA 1
ATOM 4397 C C . VAL C 3 56 ? 25.219 38.352 -11.073 1.000 13.831 56 VAL L C 1
ATOM 4398 O O . VAL C 3 56 ? 24.260 37.881 -10.452 1.000 13.425 56 VAL L O 1
ATOM 4411 N N . SER C 3 57 ? 25.385 38.185 -12.382 1.000 14.441 57 SER L N 1
ATOM 4412 C CA . SER C 3 57 ? 24.344 37.610 -13.217 1.000 14.244 57 SER L CA 1
ATOM 4413 C C . SER C 3 57 ? 24.856 36.563 -14.201 1.000 14.067 57 SER L C 1
ATOM 4414 O O . SER C 3 57 ? 24.059 36.066 -14.991 1.000 17.894 57 SER L O 1
ATOM 4422 N N . ASN C 3 58 ? 26.136 36.224 -14.196 1.000 14.525 58 ASN L N 1
ATOM 4423 C CA . ASN C 3 58 ? 26.715 35.279 -15.191 1.000 14.965 58 ASN L CA 1
ATOM 4424 C C . ASN C 3 58 ? 26.674 33.847 -14.652 1.000 14.802 58 ASN L C 1
ATOM 4425 O O . ASN C 3 58 ? 27.272 33.588 -13.624 1.000 14.270 58 ASN L O 1
ATOM 4436 N N A ARG C 3 59 ? 25.850 32.994 -15.260 0.550 15.797 59 ARG L N 1
ATOM 4437 N N B ARG C 3 59 ? 25.809 33.005 -15.224 0.450 15.426 59 ARG L N 1
ATOM 4438 C CA A ARG C 3 59 ? 25.793 31.569 -14.852 0.550 16.310 59 ARG L CA 1
ATOM 4439 C CA B ARG C 3 59 ? 25.789 31.565 -14.846 0.450 15.726 59 ARG L CA 1
ATOM 4440 C C A ARG C 3 59 ? 27.134 30.908 -15.182 0.550 15.089 59 ARG L C 1
ATOM 4441 C C B ARG C 3 59 ? 27.149 30.937 -15.165 0.450 15.023 59 ARG L C 1
ATOM 4442 O O A ARG C 3 59 ? 27.491 30.877 -16.381 0.550 15.489 59 ARG L O 1
ATOM 4443 O O B ARG C 3 59 ? 27.496 30.906 -16.367 0.450 15.997 59 ARG L O 1
ATOM 4484 N N . PHE C 3 60 ? 27.639 30.109 -14.238 1.000 15.289 60 PHE L N 1
ATOM 4485 C CA . PHE C 3 60 ? 28.840 29.279 -14.481 1.000 15.600 60 PHE L CA 1
ATOM 4486 C C . PHE C 3 60 ? 28.460 28.116 -15.402 1.000 16.005 60 PHE L C 1
ATOM 4487 O O . PHE C 3 60 ? 27.342 27.628 -15.310 1.000 16.218 60 PHE L O 1
ATOM 4504 N N . SER C 3 61 ? 29.402 27.717 -16.262 1.000 18.860 61 SER L N 1
ATOM 4505 C CA . SER C 3 61 ? 29.186 26.610 -17.162 1.000 21.287 61 SER L CA 1
ATOM 4506 C C . SER C 3 61 ? 28.703 25.371 -16.413 1.000 20.516 61 SER L C 1
ATOM 4507 O O . SER C 3 61 ? 29.285 24.997 -15.395 1.000 23.316 61 SER L O 1
ATOM 4515 N N . GLY C 3 62 ? 27.621 24.746 -16.903 1.000 21.574 62 GLY L N 1
ATOM 4516 C CA . GLY C 3 62 ? 27.074 23.556 -16.256 1.000 21.821 62 GLY L CA 1
ATOM 4517 C C . GLY C 3 62 ? 25.939 23.837 -15.276 1.000 21.947 62 GLY L C 1
ATOM 4518 O O . GLY C 3 62 ? 25.206 22.912 -14.904 1.000 26.840 62 GLY L O 1
ATOM 4522 N N . VAL C 3 63 ? 25.780 25.099 -14.866 1.000 19.284 63 VAL L N 1
ATOM 4523 C CA . VAL C 3 63 ? 24.691 25.456 -13.971 1.000 19.489 63 VAL L CA 1
ATOM 4524 C C . VAL C 3 63 ? 23.423 25.592 -14.812 1.000 21.950 63 VAL L C 1
ATOM 4525 O O . VAL C 3 63 ? 23.437 26.323 -15.795 1.000 22.987 63 VAL L O 1
ATOM 4538 N N . PRO C 3 64 ? 22.296 24.946 -14.426 1.000 24.774 64 PRO L N 1
ATOM 4539 C CA . PRO C 3 64 ? 21.055 25.047 -15.200 1.000 27.595 64 PRO L CA 1
ATOM 4540 C C . PRO C 3 64 ? 20.492 26.470 -15.259 1.000 25.142 64 PRO L C 1
ATOM 4541 O O . PRO C 3 64 ? 20.657 27.266 -14.306 1.000 22.700 64 PRO L O 1
ATOM 4552 N N . ASP C 3 65 ? 19.721 26.734 -16.325 1.000 26.658 65 ASP L N 1
ATOM 4553 C CA . ASP C 3 65 ? 19.152 28.053 -16.569 1.000 26.474 65 ASP L CA 1
ATOM 4554 C C . ASP C 3 65 ? 18.073 28.442 -15.545 1.000 20.271 65 ASP L C 1
ATOM 4555 O O . ASP C 3 65 ? 17.687 29.595 -15.508 1.000 25.050 65 ASP L O 1
ATOM 4564 N N A ARG C 3 66 ? 17.648 27.493 -14.694 0.530 19.939 66 ARG L N 1
ATOM 4565 N N B ARG C 3 66 ? 17.590 27.473 -14.748 0.470 20.558 66 ARG L N 1
ATOM 4566 C CA A ARG C 3 66 ? 16.717 27.739 -13.601 0.530 18.542 66 ARG L CA 1
ATOM 4567 C CA B ARG C 3 66 ? 16.730 27.697 -13.596 0.470 19.284 66 ARG L CA 1
ATOM 4568 C C A ARG C 3 66 ? 17.305 28.698 -12.558 0.530 15.128 66 ARG L C 1
ATOM 4569 C C B ARG C 3 66 ? 17.309 28.679 -12.572 0.470 15.783 66 ARG L C 1
ATOM 4570 O O A ARG C 3 66 ? 16.552 29.276 -11.779 0.530 15.307 66 ARG L O 1
ATOM 4571 O O B ARG C 3 66 ? 16.551 29.285 -11.830 0.470 15.994 66 ARG L O 1
ATOM 4612 N N . PHE C 3 67 ? 18.633 28.801 -12.499 1.000 14.641 67 PHE L N 1
ATOM 4613 C CA . PHE C 3 67 ? 19.323 29.710 -11.586 1.000 12.841 67 PHE L CA 1
ATOM 4614 C C . PHE C 3 67 ? 19.610 31.018 -12.312 1.000 13.444 67 PHE L C 1
ATOM 4615 O O . PHE C 3 67 ? 20.185 30.982 -13.388 1.000 16.594 67 PHE L O 1
ATOM 4632 N N . SER C 3 68 ? 19.270 32.157 -11.702 1.000 13.286 68 SER L N 1
ATOM 4633 C CA . SER C 3 68 ? 19.620 33.444 -12.252 1.000 14.633 68 SER L CA 1
ATOM 4634 C C . SER C 3 68 ? 19.941 34.431 -11.142 1.000 13.462 68 SER L C 1
ATOM 4635 O O . SER C 3 68 ? 19.400 34.333 -10.026 1.000 16.786 68 SER L O 1
ATOM 4643 N N . GLY C 3 69 ? 20.882 35.324 -11.441 1.000 12.902 69 GLY L N 1
ATOM 4644 C CA . GLY C 3 69 ? 21.287 36.335 -10.492 1.000 12.723 69 GLY L CA 1
ATOM 4645 C C . GLY C 3 69 ? 21.028 37.720 -11.054 1.000 13.662 69 GLY L C 1
ATOM 4646 O O . GLY C 3 69 ? 21.125 37.925 -12.266 1.000 15.894 69 GLY L O 1
ATOM 4650 N N . SER C 3 70 ? 20.689 38.649 -10.164 1.000 13.852 70 SER L N 1
ATOM 4651 C CA . SER C 3 70 ? 20.464 40.029 -10.533 1.000 15.315 70 SER L CA 1
ATOM 4652 C C . SER C 3 70 ? 20.874 40.923 -9.370 1.000 14.512 70 SER L C 1
ATOM 4653 O O . SER C 3 70 ? 21.164 40.465 -8.260 1.000 14.012 70 SER L O 1
ATOM 4661 N N . GLY C 3 71 ? 20.837 42.234 -9.636 1.000 16.997 71 GLY L N 1
ATOM 4662 C CA . GLY C 3 71 ? 21.038 43.240 -8.616 1.000 19.063 71 GLY L CA 1
ATOM 4663 C C . GLY C 3 71 ? 22.085 44.252 -9.027 1.000 23.705 71 GLY L C 1
ATOM 4664 O O . GLY C 3 71 ? 22.751 44.146 -10.068 1.000 25.956 71 GLY L O 1
ATOM 4668 N N . SER C 3 72 ? 22.178 45.237 -8.150 1.000 25.745 72 SER L N 1
ATOM 4669 C CA . SER C 3 72 ? 23.042 46.382 -8.295 1.000 30.075 72 SER L CA 1
ATOM 4670 C C . SER C 3 72 ? 23.082 47.080 -6.946 1.000 29.109 72 SER L C 1
ATOM 4671 O O . SER C 3 72 ? 22.293 46.797 -6.029 1.000 30.593 72 SER L O 1
ATOM 4679 N N . GLY C 3 73 ? 24.014 48.016 -6.853 1.000 33.912 73 GLY L N 1
ATOM 4680 C CA . GLY C 3 73 ? 24.104 48.859 -5.681 1.000 36.697 73 GLY L CA 1
ATOM 4681 C C . GLY C 3 73 ? 24.464 47.969 -4.511 1.000 33.120 73 GLY L C 1
ATOM 4682 O O . GLY C 3 73 ? 25.541 47.389 -4.488 1.000 33.078 73 GLY L O 1
ATOM 4686 N N . THR C 3 74 ? 23.505 47.764 -3.622 1.000 29.525 74 THR L N 1
ATOM 4687 C CA . THR C 3 74 ? 23.798 46.964 -2.465 1.000 27.361 74 THR L CA 1
ATOM 4688 C C . THR C 3 74 ? 22.818 45.808 -2.342 1.000 21.589 74 THR L C 1
ATOM 4689 O O . THR C 3 74 ? 23.001 45.102 -1.405 1.000 24.900 74 THR L O 1
ATOM 4700 N N . ASP C 3 75 ? 21.880 45.544 -3.273 1.000 21.761 75 ASP L N 1
ATOM 4701 C CA . ASP C 3 75 ? 20.934 44.440 -3.087 1.000 20.158 75 ASP L CA 1
ATOM 4702 C C . ASP C 3 75 ? 21.007 43.538 -4.307 1.000 17.697 75 ASP L C 1
ATOM 4703 O O . ASP C 3 75 ? 20.820 43.959 -5.456 1.000 21.595 75 ASP L O 1
ATOM 4712 N N . PHE C 3 76 ? 21.299 42.289 -4.024 1.000 13.781 76 PHE L N 1
ATOM 4713 C CA . PHE C 3 76 ? 21.538 41.260 -5.021 1.000 13.349 76 PHE L CA 1
ATOM 4714 C C . PHE C 3 76 ? 20.603 40.100 -4.726 1.000 12.433 76 PHE L C 1
ATOM 4715 O O . PHE C 3 76 ? 20.276 39.855 -3.591 1.000 17.192 76 PHE L O 1
ATOM 4732 N N . THR C 3 77 ? 20.139 39.426 -5.760 1.000 11.404 77 THR L N 1
ATOM 4733 C CA . THR C 3 77 ? 19.134 38.388 -5.633 1.000 11.193 77 THR L CA 1
ATOM 4734 C C . THR C 3 77 ? 19.542 37.175 -6.466 1.000 11.386 77 THR L C 1
ATOM 4735 O O . THR C 3 77 ? 19.859 37.275 -7.663 1.000 13.615 77 THR L O 1
ATOM 4746 N N . LEU C 3 78 ? 19.434 35.996 -5.859 1.000 10.117 78 LEU L N 1
ATOM 4747 C CA . LEU C 3 78 ? 19.502 34.699 -6.580 1.000 10.646 78 LEU L CA 1
ATOM 4748 C C . LEU C 3 78 ? 18.089 34.138 -6.700 1.000 11.054 78 LEU L C 1
ATOM 4749 O O . LEU C 3 78 ? 17.397 34.033 -5.693 1.000 11.625 78 LEU L O 1
ATOM 4765 N N A LYS C 3 79 ? 17.636 33.904 -7.904 0.530 12.049 79 LYS L N 1
ATOM 4766 N N B LYS C 3 79 ? 17.654 33.903 -7.937 0.470 11.888 79 LYS L N 1
ATOM 4767 C CA A LYS C 3 79 ? 16.300 33.317 -8.166 0.530 13.088 79 LYS L CA 1
ATOM 4768 C CA B LYS C 3 79 ? 16.309 33.341 -8.207 0.470 12.649 79 LYS L CA 1
ATOM 4769 C C A LYS C 3 79 ? 16.470 31.885 -8.682 0.530 12.746 79 LYS L C 1
ATOM 4770 C C B LYS C 3 79 ? 16.464 31.920 -8.750 0.470 12.825 79 LYS L C 1
ATOM 4771 O O A LYS C 3 79 ? 17.391 31.630 -9.456 0.530 13.009 79 LYS L O 1
ATOM 4772 O O B LYS C 3 79 ? 17.448 31.657 -9.433 0.470 13.828 79 LYS L O 1
ATOM 4809 N N . ILE C 3 80 ? 15.721 30.995 -8.164 1.000 12.107 80 ILE L N 1
ATOM 4810 C CA . ILE C 3 80 ? 15.662 29.594 -8.658 1.000 14.304 80 ILE L CA 1
ATOM 4811 C C . ILE C 3 80 ? 14.231 29.358 -9.126 1.000 15.204 80 ILE L C 1
ATOM 4812 O O . ILE C 3 80 ? 13.339 29.339 -8.281 1.000 17.389 80 ILE L O 1
ATOM 4828 N N A SER C 3 81 ? 14.057 29.019 -10.364 0.560 15.497 81 SER L N 1
ATOM 4829 N N B SER C 3 81 ? 14.068 28.994 -10.395 0.440 16.247 81 SER L N 1
ATOM 4830 C CA A SER C 3 81 ? 12.725 28.551 -10.811 0.560 17.134 81 SER L CA 1
ATOM 4831 C CA B SER C 3 81 ? 12.745 28.521 -10.861 0.440 18.155 81 SER L CA 1
ATOM 4832 C C A SER C 3 81 ? 12.673 27.022 -10.752 0.560 16.231 81 SER L C 1
ATOM 4833 C C B SER C 3 81 ? 12.678 26.994 -10.767 0.440 16.623 81 SER L C 1
ATOM 4834 O O A SER C 3 81 ? 13.733 26.376 -10.777 0.560 18.705 81 SER L O 1
ATOM 4835 O O B SER C 3 81 ? 13.735 26.343 -10.771 0.440 17.647 81 SER L O 1
ATOM 4850 N N A ARG C 3 82 ? 11.461 26.477 -10.671 0.560 15.918 82 ARG L N 1
ATOM 4851 N N B ARG C 3 82 ? 11.457 26.473 -10.679 0.440 17.115 82 ARG L N 1
ATOM 4852 C CA A ARG C 3 82 ? 11.206 25.017 -10.734 0.560 16.473 82 ARG L CA 1
ATOM 4853 C CA B ARG C 3 82 ? 11.202 25.013 -10.734 0.440 17.549 82 ARG L CA 1
ATOM 4854 C C A ARG C 3 82 ? 12.242 24.313 -9.858 0.560 15.004 82 ARG L C 1
ATOM 4855 C C B ARG C 3 82 ? 12.241 24.312 -9.858 0.440 15.649 82 ARG L C 1
ATOM 4856 O O A ARG C 3 82 ? 12.863 23.350 -10.341 0.560 14.802 82 ARG L O 1
ATOM 4857 O O B ARG C 3 82 ? 12.860 23.346 -10.340 0.440 17.436 82 ARG L O 1
ATOM 4898 N N . VAL C 3 83 ? 12.151 24.554 -8.547 1.000 13.141 83 VAL L N 1
ATOM 4899 C CA . VAL C 3 83 ? 13.118 23.966 -7.585 1.000 13.020 83 VAL L CA 1
ATOM 4900 C C . VAL C 3 83 ? 13.060 22.434 -7.688 1.000 12.915 83 VAL L C 1
ATOM 4901 O O . VAL C 3 83 ? 11.997 21.862 -7.749 1.000 14.152 83 VAL L O 1
ATOM 4914 N N . GLU C 3 84 ? 14.233 21.824 -7.700 1.000 13.541 84 GLU L N 1
ATOM 4915 C CA . GLU C 3 84 ? 14.401 20.382 -7.698 1.000 14.212 84 GLU L CA 1
ATOM 4916 C C . GLU C 3 84 ? 15.073 19.948 -6.400 1.000 15.144 84 GLU L C 1
ATOM 4917 O O . GLU C 3 84 ? 15.755 20.748 -5.755 1.000 14.799 84 GLU L O 1
ATOM 4929 N N . ALA C 3 85 ? 14.904 18.672 -6.021 1.000 15.815 85 ALA L N 1
ATOM 4930 C CA . ALA C 3 85 ? 15.484 18.148 -4.795 1.000 17.015 85 ALA L CA 1
ATOM 4931 C C . ALA C 3 85 ? 16.998 18.298 -4.750 1.000 15.544 85 ALA L C 1
ATOM 4932 O O . ALA C 3 85 ? 17.544 18.578 -3.668 1.000 16.707 85 ALA L O 1
ATOM 4939 N N . GLU C 3 86 ? 17.670 18.201 -5.908 1.000 16.594 86 GLU L N 1
ATOM 4940 C CA . GLU C 3 86 ? 19.121 18.381 -5.967 1.000 17.657 86 GLU L CA 1
ATOM 4941 C C . GLU C 3 86 ? 19.583 19.800 -5.605 1.000 16.507 86 GLU L C 1
ATOM 4942 O O . GLU C 3 86 ? 20.783 19.999 -5.401 1.000 17.336 86 GLU L O 1
ATOM 4954 N N . ASP C 3 87 ? 18.668 20.783 -5.534 1.000 14.402 87 ASP L N 1
ATOM 4955 C CA . ASP C 3 87 ? 19.026 22.160 -5.226 1.000 13.191 87 ASP L CA 1
ATOM 4956 C C . ASP C 3 87 ? 19.165 22.389 -3.715 1.000 12.057 87 ASP L C 1
ATOM 4957 O O . ASP C 3 87 ? 19.548 23.500 -3.303 1.000 12.638 87 ASP L O 1
ATOM 4966 N N . LEU C 3 88 ? 18.853 21.401 -2.852 1.000 12.304 88 LEU L N 1
ATOM 4967 C CA . LEU C 3 88 ? 18.959 21.652 -1.418 1.000 12.883 88 LEU L CA 1
ATOM 4968 C C . LEU C 3 88 ? 20.420 21.834 -0.999 1.000 12.149 88 LEU L C 1
ATOM 4969 O O . LEU C 3 88 ? 21.360 21.323 -1.610 1.000 13.007 88 LEU L O 1
ATOM 4985 N N . GLY C 3 89 ? 20.599 22.605 0.074 1.000 11.599 89 GLY L N 1
ATOM 4986 C CA . GLY C 3 89 ? 21.893 22.878 0.649 1.000 11.870 89 GLY L CA 1
ATOM 4987 C C . GLY C 3 89 ? 21.959 24.329 1.103 1.000 10.570 89 GLY L C 1
ATOM 4988 O O . GLY C 3 89 ? 20.929 24.979 1.256 1.000 12.130 89 GLY L O 1
ATOM 4992 N N . VAL C 3 90 ? 23.163 24.799 1.408 1.000 10.035 90 VAL L N 1
ATOM 4993 C CA . VAL C 3 90 ? 23.362 26.133 1.919 1.000 10.185 90 VAL L CA 1
ATOM 4994 C C . VAL C 3 90 ? 23.926 27.035 0.817 1.000 9.514 90 VAL L C 1
ATOM 4995 O O . VAL C 3 90 ? 24.995 26.762 0.275 1.000 9.825 90 VAL L O 1
ATOM 5008 N N . TYR C 3 91 ? 23.162 28.077 0.530 1.000 9.549 91 TYR L N 1
ATOM 5009 C CA . TYR C 3 91 ? 23.553 29.071 -0.441 1.000 8.583 91 TYR L CA 1
ATOM 5010 C C . TYR C 3 91 ? 24.274 30.243 0.194 1.000 8.762 91 TYR L C 1
ATOM 5011 O O . TYR C 3 91 ? 23.790 30.782 1.203 1.000 10.401 91 TYR L O 1
ATOM 5029 N N . TYR C 3 92 ? 25.407 30.658 -0.354 1.000 8.738 92 TYR L N 1
ATOM 5030 C CA . TYR C 3 92 ? 26.158 31.797 0.117 1.000 9.067 92 TYR L CA 1
ATOM 5031 C C . TYR C 3 92 ? 26.377 32.788 -1.000 1.000 9.220 92 TYR L C 1
ATOM 5032 O O . TYR C 3 92 ? 26.804 32.419 -2.088 1.000 11.078 92 TYR L O 1
ATOM 5050 N N . CYS C 3 93 ? 26.144 34.060 -0.709 1.000 9.059 93 CYS L N 1
ATOM 5051 C CA . CYS C 3 93 ? 26.697 35.112 -1.528 1.000 10.164 93 CYS L CA 1
ATOM 5052 C C . CYS C 3 93 ? 28.114 35.438 -1.081 1.000 9.233 93 CYS L C 1
ATOM 5053 O O . CYS C 3 93 ? 28.507 35.104 0.036 1.000 9.962 93 CYS L O 1
ATOM 5060 N N . PHE C 3 94 ? 28.842 36.139 -1.924 1.000 8.972 94 PHE L N 1
ATOM 5061 C CA . PHE C 3 94 ? 30.234 36.466 -1.693 1.000 9.014 94 PHE L CA 1
ATOM 5062 C C . PHE C 3 94 ? 30.590 37.714 -2.487 1.000 9.701 94 PHE L C 1
ATOM 5063 O O . PHE C 3 94 ? 30.199 37.795 -3.650 1.000 10.478 94 PHE L O 1
ATOM 5080 N N . GLN C 3 95 ? 31.347 38.619 -1.889 1.000 9.701 95 GLN L N 1
ATOM 5081 C CA . GLN C 3 95 ? 31.924 39.739 -2.613 1.000 10.085 95 GLN L CA 1
ATOM 5082 C C . GLN C 3 95 ? 33.432 39.600 -2.669 1.000 10.199 95 GLN L C 1
ATOM 5083 O O . GLN C 3 95 ? 34.088 39.433 -1.654 1.000 10.383 95 GLN L O 1
ATOM 5097 N N . GLY C 3 96 ? 33.944 39.726 -3.906 1.000 10.812 96 GLY L N 1
ATOM 5098 C CA . GLY C 3 96 ? 35.350 39.722 -4.239 1.000 10.722 96 GLY L CA 1
ATOM 5099 C C . GLY C 3 96 ? 35.857 41.055 -4.761 1.000 11.786 96 GLY L C 1
ATOM 5100 O O . GLY C 3 96 ? 36.838 41.086 -5.511 1.000 12.744 96 GLY L O 1
ATOM 5104 N N . SER C 3 97 ? 35.177 42.153 -4.396 1.000 12.599 97 SER L N 1
ATOM 5105 C CA . SER C 3 97 ? 35.515 43.482 -4.875 1.000 14.415 97 SER L CA 1
ATOM 5106 C C . SER C 3 97 ? 36.534 44.176 -3.979 1.000 14.173 97 SER L C 1
ATOM 5107 O O . SER C 3 97 ? 37.452 44.813 -4.503 1.000 18.676 97 SER L O 1
ATOM 5115 N N . HIS C 3 98 ? 36.306 44.151 -2.669 1.000 14.562 98 HIS L N 1
ATOM 5116 C CA . HIS C 3 98 ? 37.076 44.944 -1.723 1.000 14.970 98 HIS L CA 1
ATOM 5117 C C . HIS C 3 98 ? 37.627 43.996 -0.654 1.000 14.181 98 HIS L C 1
ATOM 5118 O O . HIS C 3 98 ? 36.867 43.356 0.082 1.000 14.260 98 HIS L O 1
ATOM 5133 N N . VAL C 3 99 ? 38.960 43.958 -0.506 1.000 14.346 99 VAL L N 1
ATOM 5134 C CA . VAL C 3 99 ? 39.545 43.148 0.556 1.000 15.028 99 VAL L CA 1
ATOM 5135 C C . VAL C 3 99 ? 39.201 43.760 1.910 1.000 14.362 99 VAL L C 1
ATOM 5136 O O . VAL C 3 99 ? 39.130 44.994 2.046 1.000 17.402 99 VAL L O 1
ATOM 5149 N N . PRO C 3 100 ? 38.918 42.953 2.952 1.000 12.925 100 PRO L N 1
ATOM 5150 C CA . PRO C 3 100 ? 38.868 41.497 2.901 1.000 12.715 100 PRO L CA 1
ATOM 5151 C C . PRO C 3 100 ? 37.598 41.023 2.199 1.000 11.899 100 PRO L C 1
ATOM 5152 O O . PRO C 3 100 ? 36.514 41.548 2.425 1.000 12.933 100 PRO L O 1
ATOM 5163 N N . TYR C 3 101 ? 37.753 40.016 1.335 1.000 10.796 101 TYR L N 1
ATOM 5164 C CA . TYR C 3 101 ? 36.599 39.435 0.683 1.000 10.341 101 TYR L CA 1
ATOM 5165 C C . TYR C 3 101 ? 35.709 38.749 1.718 1.000 10.238 101 TYR L C 1
ATOM 5166 O O . TYR C 3 101 ? 36.207 38.273 2.732 1.000 10.854 101 TYR L O 1
ATOM 5184 N N . THR C 3 102 ? 34.393 38.798 1.528 1.000 9.670 102 THR L N 1
ATOM 5185 C CA . THR C 3 102 ? 33.449 38.382 2.550 1.000 9.867 102 THR L CA 1
ATOM 5186 C C . THR C 3 102 ? 32.299 37.587 1.965 1.000 9.456 102 THR L C 1
ATOM 5187 O O . THR C 3 102 ? 31.796 37.850 0.872 1.000 10.251 102 THR L O 1
ATOM 5198 N N . PHE C 3 103 ? 31.890 36.583 2.729 1.000 10.093 103 PHE L N 1
ATOM 5199 C CA . PHE C 3 103 ? 30.712 35.772 2.478 1.000 9.817 103 PHE L CA 1
ATOM 5200 C C . PHE C 3 103 ? 29.521 36.243 3.302 1.000 9.864 103 PHE L C 1
ATOM 5201 O O . PHE C 3 103 ? 29.671 36.733 4.432 1.000 11.262 103 PHE L O 1
ATOM 5218 N N . GLY C 3 104 ? 28.325 36.056 2.740 1.000 10.354 104 GLY L N 1
ATOM 5219 C CA . GLY C 3 104 ? 27.104 36.132 3.522 1.000 10.704 104 GLY L CA 1
ATOM 5220 C C . GLY C 3 104 ? 27.040 34.992 4.531 1.000 10.557 104 GLY L C 1
ATOM 5221 O O . GLY C 3 104 ? 27.837 34.063 4.513 1.000 10.907 104 GLY L O 1
ATOM 5225 N N . GLY C 3 105 ? 26.037 35.052 5.392 1.000 11.162 105 GLY L N 1
ATOM 5226 C CA . GLY C 3 105 ? 25.929 34.076 6.450 1.000 12.096 105 GLY L CA 1
ATOM 5227 C C . GLY C 3 105 ? 25.309 32.736 6.068 1.000 11.493 105 GLY L C 1
ATOM 5228 O O . GLY C 3 105 ? 25.308 31.817 6.879 1.000 13.465 105 GLY L O 1
ATOM 5232 N N . GLY C 3 106 ? 24.788 32.640 4.842 1.000 11.641 106 GLY L N 1
ATOM 5233 C CA . GLY C 3 106 ? 24.190 31.415 4.379 1.000 11.420 106 GLY L CA 1
ATOM 5234 C C . GLY C 3 106 ? 22.679 31.359 4.518 1.000 11.722 106 GLY L C 1
ATOM 5235 O O . GLY C 3 106 ? 22.123 31.892 5.483 1.000 14.167 106 GLY L O 1
ATOM 5239 N N . THR C 3 107 ? 22.053 30.739 3.529 1.000 11.207 107 THR L N 1
ATOM 5240 C CA . THR C 3 107 ? 20.625 30.473 3.504 1.000 11.649 107 THR L CA 1
ATOM 5241 C C . THR C 3 107 ? 20.461 28.976 3.249 1.000 11.004 107 THR L C 1
ATOM 5242 O O . THR C 3 107 ? 20.919 28.474 2.226 1.000 11.507 107 THR L O 1
ATOM 5253 N N . LYS C 3 108 ? 19.801 28.245 4.150 1.000 11.064 108 LYS L N 1
ATOM 5254 C CA . LYS C 3 108 ? 19.609 26.823 3.988 1.000 12.373 108 LYS L CA 1
ATOM 5255 C C . LYS C 3 108 ? 18.319 26.572 3.224 1.000 11.838 108 LYS L C 1
ATOM 5256 O O . LYS C 3 108 ? 17.250 26.811 3.770 1.000 12.583 108 LYS L O 1
ATOM 5275 N N . LEU C 3 109 ? 18.434 26.045 1.992 1.000 11.172 109 LEU L N 1
ATOM 5276 C CA . LEU C 3 109 ? 17.270 25.666 1.215 1.000 11.454 109 LEU L CA 1
ATOM 5277 C C . LEU C 3 109 ? 16.926 24.218 1.565 1.000 10.754 109 LEU L C 1
ATOM 5278 O O . LEU C 3 109 ? 17.785 23.327 1.494 1.000 12.852 109 LEU L O 1
ATOM 5294 N N . GLU C 3 110 ? 15.652 23.998 1.920 1.000 11.565 110 GLU L N 1
ATOM 5295 C CA . GLU C 3 110 ? 15.169 22.665 2.226 1.000 12.623 110 GLU L CA 1
ATOM 5296 C C . GLU C 3 110 ? 13.902 22.407 1.433 1.000 11.054 110 GLU L C 1
ATOM 5297 O O . GLU C 3 110 ? 13.217 23.338 1.043 1.000 12.486 110 GLU L O 1
ATOM 5309 N N . ILE C 3 111 ? 13.663 21.131 1.172 1.000 12.762 111 ILE L N 1
ATOM 5310 C CA . ILE C 3 111 ? 12.503 20.746 0.393 1.000 13.062 111 ILE L CA 1
ATOM 5311 C C . ILE C 3 111 ? 11.368 20.413 1.351 1.000 13.425 111 ILE L C 1
ATOM 5312 O O . ILE C 3 111 ? 11.524 19.580 2.255 1.000 14.941 111 ILE L O 1
ATOM 5328 N N . ARG C 3 112 ? 10.225 21.063 1.093 1.000 13.517 112 ARG L N 1
ATOM 5329 C CA . ARG C 3 112 ? 8.971 20.740 1.764 1.000 13.567 112 ARG L CA 1
ATOM 5330 C C . ARG C 3 112 ? 8.284 19.654 0.945 1.000 15.036 112 ARG L C 1
ATOM 5331 O O . ARG C 3 112 ? 8.090 19.849 -0.251 1.000 16.191 112 ARG L O 1
ATOM 5352 N N . ARG C 3 113 ? 7.865 18.569 1.590 1.000 15.339 113 ARG L N 1
ATOM 5353 C CA . ARG C 3 113 ? 7.252 17.423 0.947 1.000 16.952 113 ARG L CA 1
ATOM 5354 C C . ARG C 3 113 ? 6.248 16.796 1.897 1.000 18.944 113 ARG L C 1
ATOM 5355 O O . ARG C 3 113 ? 6.107 17.246 3.036 1.000 19.847 113 ARG L O 1
ATOM 5376 N N . ALA C 3 114 ? 5.546 15.773 1.402 1.000 21.063 114 ALA L N 1
ATOM 5377 C CA . ALA C 3 114 ? 4.581 15.056 2.227 1.000 22.632 114 ALA L CA 1
ATOM 5378 C C . ALA C 3 114 ? 5.264 14.293 3.354 1.000 21.460 114 ALA L C 1
ATOM 5379 O O . ALA C 3 114 ? 6.395 13.829 3.205 1.000 23.932 114 ALA L O 1
ATOM 5386 N N . ASP C 3 115 ? 4.521 14.123 4.455 1.000 24.387 115 ASP L N 1
ATOM 5387 C CA . ASP C 3 115 ? 4.996 13.387 5.615 1.000 26.777 115 ASP L CA 1
ATOM 5388 C C . ASP C 3 115 ? 5.301 11.949 5.214 1.000 28.588 115 ASP L C 1
ATOM 5389 O O . ASP C 3 115 ? 4.642 11.410 4.342 1.000 30.788 115 ASP L O 1
ATOM 5398 N N . ALA C 3 116 ? 6.324 11.352 5.838 1.000 29.343 116 ALA L N 1
ATOM 5399 C CA . ALA C 3 116 ? 6.657 9.946 5.628 1.000 29.232 116 ALA L CA 1
ATOM 5400 C C . ALA C 3 116 ? 7.101 9.332 6.950 1.000 30.541 116 ALA L C 1
ATOM 5401 O O . ALA C 3 116 ? 7.881 9.939 7.689 1.000 31.443 116 ALA L O 1
ATOM 5408 N N . ALA C 3 117 ? 6.589 8.134 7.245 1.000 31.904 117 ALA L N 1
ATOM 5409 C CA . ALA C 3 117 ? 6.956 7.412 8.450 1.000 34.480 117 ALA L CA 1
ATOM 5410 C C . ALA C 3 117 ? 8.340 6.787 8.287 1.000 36.310 117 ALA L C 1
ATOM 5411 O O . ALA C 3 117 ? 8.714 6.363 7.189 1.000 35.581 117 ALA L O 1
ATOM 5418 N N . PRO C 3 118 ? 9.129 6.694 9.381 1.000 37.628 118 PRO L N 1
ATOM 5419 C CA . PRO C 3 118 ? 10.465 6.102 9.323 1.000 38.278 118 PRO L CA 1
ATOM 5420 C C . PRO C 3 118 ? 10.426 4.591 9.190 1.000 39.002 118 PRO L C 1
ATOM 5421 O O . PRO C 3 118 ? 9.468 3.954 9.623 1.000 42.318 118 PRO L O 1
ATOM 5432 N N . THR C 3 119 ? 11.453 4.050 8.529 1.000 39.894 119 THR L N 1
ATOM 5433 C CA . THR C 3 119 ? 11.751 2.626 8.551 1.000 38.818 119 THR L CA 1
ATOM 5434 C C . THR C 3 119 ? 12.709 2.415 9.714 1.000 39.276 119 THR L C 1
ATOM 5435 O O . THR C 3 119 ? 13.814 2.951 9.652 1.000 39.373 119 THR L O 1
ATOM 5446 N N . VAL C 3 120 ? 12.266 1.676 10.755 1.000 39.034 120 VAL L N 1
ATOM 5447 C CA . VAL C 3 120 ? 12.993 1.589 12.014 1.000 38.315 120 VAL L CA 1
ATOM 5448 C C . VAL C 3 120 ? 13.718 0.243 12.083 1.000 37.726 120 VAL L C 1
ATOM 5449 O O . VAL C 3 120 ? 13.135 -0.784 11.771 1.000 39.302 120 VAL L O 1
ATOM 5462 N N . SER C 3 121 ? 14.998 0.267 12.484 1.000 35.799 121 SER L N 1
ATOM 5463 C CA . SER C 3 121 ? 15.800 -0.937 12.701 1.000 36.152 121 SER L CA 1
ATOM 5464 C C . SER C 3 121 ? 16.583 -0.830 14.009 1.000 36.636 121 SER L C 1
ATOM 5465 O O . SER C 3 121 ? 17.059 0.251 14.335 1.000 40.263 121 SER L O 1
ATOM 5473 N N . ILE C 3 122 ? 16.700 -1.953 14.750 1.000 33.101 122 ILE L N 1
ATOM 5474 C CA . ILE C 3 122 ? 17.418 -2.016 16.021 1.000 33.904 122 ILE L CA 1
ATOM 5475 C C . ILE C 3 122 ? 18.482 -3.118 15.945 1.000 32.241 122 ILE L C 1
ATOM 5476 O O . ILE C 3 122 ? 18.301 -4.101 15.233 1.000 37.515 122 ILE L O 1
ATOM 5492 N N . PHE C 3 123 ? 19.604 -2.892 16.648 1.000 33.412 123 PHE L N 1
ATOM 5493 C CA . PHE C 3 123 ? 20.767 -3.771 16.616 1.000 32.135 123 PHE L CA 1
ATOM 5494 C C . PHE C 3 123 ? 21.326 -3.900 18.020 1.000 31.327 123 PHE L C 1
ATOM 5495 O O . PHE C 3 123 ? 21.678 -2.897 18.640 1.000 29.396 123 PHE L O 1
ATOM 5512 N N . PRO C 3 124 ? 21.386 -5.129 18.580 1.000 31.959 124 PRO L N 1
ATOM 5513 C CA . PRO C 3 124 ? 22.068 -5.336 19.850 1.000 34.217 124 PRO L CA 1
ATOM 5514 C C . PRO C 3 124 ? 23.569 -5.070 19.682 1.000 35.873 124 PRO L C 1
ATOM 5515 O O . PRO C 3 124 ? 24.061 -4.967 18.552 1.000 36.157 124 PRO L O 1
ATOM 5526 N N . PRO C 3 125 ? 24.333 -4.937 20.795 1.000 35.591 125 PRO L N 1
ATOM 5527 C CA . PRO C 3 125 ? 25.795 -4.899 20.740 1.000 34.367 125 PRO L CA 1
ATOM 5528 C C . PRO C 3 125 ? 26.324 -6.160 20.063 1.000 36.262 125 PRO L C 1
ATOM 5529 O O . PRO C 3 125 ? 25.781 -7.235 20.306 1.000 40.286 125 PRO L O 1
ATOM 5540 N N . SER C 3 126 ? 27.310 -6.002 19.161 1.000 40.413 126 SER L N 1
ATOM 5541 C CA . SER C 3 126 ? 27.935 -7.123 18.472 1.000 40.565 126 SER L CA 1
ATOM 5542 C C . SER C 3 126 ? 28.821 -7.886 19.451 1.000 41.300 126 SER L C 1
ATOM 5543 O O . SER C 3 126 ? 29.241 -7.345 20.483 1.000 39.402 126 SER L O 1
ATOM 5551 N N . SER C 3 127 ? 29.137 -9.127 19.083 1.000 43.624 127 SER L N 1
ATOM 5552 C CA . SER C 3 127 ? 29.951 -9.987 19.937 1.000 46.308 127 SER L CA 1
ATOM 5553 C C . SER C 3 127 ? 31.350 -9.391 20.081 1.000 47.764 127 SER L C 1
ATOM 5554 O O . SER C 3 127 ? 31.896 -9.392 21.180 1.000 49.814 127 SER L O 1
ATOM 5562 N N . GLU C 3 128 ? 31.860 -8.820 18.973 1.000 50.024 128 GLU L N 1
ATOM 5563 C CA . GLU C 3 128 ? 33.178 -8.200 18.902 1.000 45.208 128 GLU L CA 1
ATOM 5564 C C . GLU C 3 128 ? 33.249 -7.037 19.884 1.000 39.902 128 GLU L C 1
ATOM 5565 O O . GLU C 3 128 ? 34.207 -6.963 20.635 1.000 46.106 128 GLU L O 1
ATOM 5577 N N . GLN C 3 129 ? 32.233 -6.159 19.908 1.000 35.302 129 GLN L N 1
ATOM 5578 C CA . GLN C 3 129 ? 32.216 -5.074 20.888 1.000 36.604 129 GLN L CA 1
ATOM 5579 C C . GLN C 3 129 ? 32.142 -5.618 22.326 1.000 39.771 129 GLN L C 1
ATOM 5580 O O . GLN C 3 129 ? 32.825 -5.099 23.201 1.000 41.866 129 GLN L O 1
ATOM 5594 N N . LEU C 3 130 ? 31.267 -6.594 22.582 1.000 43.813 130 LEU L N 1
ATOM 5595 C CA . LEU C 3 130 ? 31.052 -7.097 23.933 1.000 46.350 130 LEU L CA 1
ATOM 5596 C C . LEU C 3 130 ? 32.323 -7.698 24.533 1.000 48.124 130 LEU L C 1
ATOM 5597 O O . LEU C 3 130 ? 32.557 -7.510 25.734 1.000 48.445 130 LEU L O 1
ATOM 5613 N N . THR C 3 131 ? 33.147 -8.366 23.704 1.000 52.075 131 THR L N 1
ATOM 5614 C CA . THR C 3 131 ? 34.415 -8.929 24.164 1.000 55.112 131 THR L CA 1
ATOM 5615 C C . THR C 3 131 ? 35.309 -7.831 24.748 1.000 57.115 131 THR L C 1
ATOM 5616 O O . THR C 3 131 ? 35.981 -8.063 25.746 1.000 60.563 131 THR L O 1
ATOM 5627 N N . SER C 3 132 ? 35.307 -6.642 24.126 1.000 55.709 132 SER L N 1
ATOM 5628 C CA . SER C 3 132 ? 36.087 -5.508 24.602 1.000 56.678 132 SER L CA 1
ATOM 5629 C C . SER C 3 132 ? 35.457 -4.805 25.813 1.000 55.638 132 SER L C 1
ATOM 5630 O O . SER C 3 132 ? 36.100 -3.922 26.377 1.000 64.505 132 SER L O 1
ATOM 5638 N N . GLY C 3 133 ? 34.219 -5.158 26.207 1.000 52.509 133 GLY L N 1
ATOM 5639 C CA . GLY C 3 133 ? 33.597 -4.658 27.426 1.000 51.354 133 GLY L CA 1
ATOM 5640 C C . GLY C 3 133 ? 32.570 -3.538 27.230 1.000 52.906 133 GLY L C 1
ATOM 5641 O O . GLY C 3 133 ? 32.004 -3.060 28.211 1.000 55.080 133 GLY L O 1
ATOM 5645 N N . GLY C 3 134 ? 32.318 -3.114 25.981 1.000 51.669 134 GLY L N 1
ATOM 5646 C CA . GLY C 3 134 ? 31.333 -2.082 25.685 1.000 51.430 134 GLY L CA 1
ATOM 5647 C C . GLY C 3 134 ? 30.056 -2.668 25.090 1.000 48.524 134 GLY L C 1
ATOM 5648 O O . GLY C 3 134 ? 30.072 -3.778 24.548 1.000 47.429 134 GLY L O 1
ATOM 5652 N N . ALA C 3 135 ? 28.976 -1.871 25.159 1.000 43.937 135 ALA L N 1
ATOM 5653 C CA . ALA C 3 135 ? 27.634 -2.296 24.785 1.000 40.781 135 ALA L CA 1
ATOM 5654 C C . ALA C 3 135 ? 26.831 -1.138 24.199 1.000 37.755 135 ALA L C 1
ATOM 5655 O O . ALA C 3 135 ? 26.112 -0.474 24.958 1.000 37.683 135 ALA L O 1
ATOM 5662 N N . SER C 3 136 ? 26.968 -0.924 22.870 1.000 33.259 136 SER L N 1
ATOM 5663 C CA . SER C 3 136 ? 26.198 0.040 22.101 1.000 32.309 136 SER L CA 1
ATOM 5664 C C . SER C 3 136 ? 24.952 -0.615 21.511 1.000 33.120 136 SER L C 1
ATOM 5665 O O . SER C 3 136 ? 25.049 -1.574 20.723 1.000 33.128 136 SER L O 1
ATOM 5673 N N . VAL C 3 137 ? 23.778 -0.104 21.927 1.000 30.080 137 VAL L N 1
ATOM 5674 C CA . VAL C 3 137 ? 22.535 -0.473 21.268 1.000 30.367 137 VAL L CA 1
ATOM 5675 C C . VAL C 3 137 ? 22.194 0.624 20.258 1.000 28.338 137 VAL L C 1
ATOM 5676 O O . VAL C 3 137 ? 22.100 1.807 20.643 1.000 25.174 137 VAL L O 1
ATOM 5689 N N . VAL C 3 138 ? 21.999 0.218 18.988 1.000 24.366 138 VAL L N 1
ATOM 5690 C CA . VAL C 3 138 ? 21.869 1.153 17.852 1.000 27.888 138 VAL L CA 1
ATOM 5691 C C . VAL C 3 138 ? 20.491 1.024 17.214 1.000 31.759 138 VAL L C 1
ATOM 5692 O O . VAL C 3 138 ? 20.013 -0.078 16.944 1.000 32.922 138 VAL L O 1
ATOM 5705 N N . CYS C 3 139 ? 19.902 2.179 16.897 1.000 34.533 139 CYS L N 1
ATOM 5706 C CA . CYS C 3 139 ? 18.613 2.210 16.233 1.000 36.065 139 CYS L CA 1
ATOM 5707 C C . CYS C 3 139 ? 18.684 3.210 15.082 1.000 34.649 139 CYS L C 1
ATOM 5708 O O . CYS C 3 139 ? 19.109 4.351 15.297 1.000 33.270 139 CYS L O 1
ATOM 5715 N N . PHE C 3 140 ? 18.315 2.755 13.874 1.000 30.717 140 PHE L N 1
ATOM 5716 C CA . PHE C 3 140 ? 18.158 3.601 12.699 1.000 30.633 140 PHE L CA 1
ATOM 5717 C C . PHE C 3 140 ? 16.683 3.887 12.417 1.000 31.670 140 PHE L C 1
ATOM 5718 O O . PHE C 3 140 ? 15.872 2.957 12.376 1.000 34.025 140 PHE L O 1
ATOM 5735 N N . LEU C 3 141 ? 16.363 5.175 12.266 1.000 30.377 141 LEU L N 1
ATOM 5736 C CA . LEU C 3 141 ? 15.084 5.676 11.766 1.000 29.009 141 LEU L CA 1
ATOM 5737 C C . LEU C 3 141 ? 15.369 6.329 10.419 1.000 28.780 141 LEU L C 1
ATOM 5738 O O . LEU C 3 141 ? 15.851 7.450 10.410 1.000 28.377 141 LEU L O 1
ATOM 5754 N N . ASN C 3 142 ? 15.084 5.626 9.314 1.000 28.825 142 ASN L N 1
ATOM 5755 C CA . ASN C 3 142 ? 15.499 6.012 7.973 1.000 29.554 142 ASN L CA 1
ATOM 5756 C C . ASN C 3 142 ? 14.327 6.520 7.123 1.000 26.730 142 ASN L C 1
ATOM 5757 O O . ASN C 3 142 ? 13.229 5.969 7.125 1.000 30.369 142 ASN L O 1
ATOM 5768 N N . ASN C 3 143 ? 14.632 7.561 6.350 1.000 26.756 143 ASN L N 1
ATOM 5769 C CA . ASN C 3 143 ? 13.830 8.057 5.238 1.000 25.816 143 ASN L CA 1
ATOM 5770 C C . ASN C 3 143 ? 12.444 8.510 5.707 1.000 24.329 143 ASN L C 1
ATOM 5771 O O . ASN C 3 143 ? 11.425 8.064 5.196 1.000 27.830 143 ASN L O 1
ATOM 5782 N N . PHE C 3 144 ? 12.424 9.415 6.688 1.000 25.264 144 PHE L N 1
ATOM 5783 C CA . PHE C 3 144 ? 11.197 9.985 7.225 1.000 25.643 144 PHE L CA 1
ATOM 5784 C C . PHE C 3 144 ? 11.092 11.473 6.885 1.000 23.932 144 PHE L C 1
ATOM 5785 O O . PHE C 3 144 ? 12.062 12.094 6.447 1.000 24.892 144 PHE L O 1
ATOM 5802 N N . TYR C 3 145 ? 9.893 12.027 7.107 1.000 23.903 145 TYR L N 1
ATOM 5803 C CA . TYR C 3 145 ? 9.636 13.451 6.904 1.000 22.705 145 TYR L CA 1
ATOM 5804 C C . TYR C 3 145 ? 8.449 13.881 7.774 1.000 23.390 145 TYR L C 1
ATOM 5805 O O . TYR C 3 145 ? 7.462 13.154 7.815 1.000 27.024 145 TYR L O 1
ATOM 5823 N N . PRO C 3 146 ? 8.455 15.031 8.500 1.000 24.824 146 PRO L N 1
ATOM 5824 C CA . PRO C 3 146 ? 9.537 16.017 8.538 1.000 26.124 146 PRO L CA 1
ATOM 5825 C C . PRO C 3 146 ? 10.722 15.637 9.435 1.000 25.982 146 PRO L C 1
ATOM 5826 O O . PRO C 3 146 ? 10.771 14.528 9.977 1.000 25.732 146 PRO L O 1
ATOM 5837 N N . LYS C 3 147 ? 11.674 16.571 9.588 1.000 27.893 147 LYS L N 1
ATOM 5838 C CA . LYS C 3 147 ? 12.919 16.313 10.307 1.000 29.051 147 LYS L CA 1
ATOM 5839 C C . LYS C 3 147 ? 12.666 16.000 11.789 1.000 31.330 147 LYS L C 1
ATOM 5840 O O . LYS C 3 147 ? 13.337 15.127 12.340 1.000 31.251 147 LYS L O 1
ATOM 5859 N N . ASP C 3 148 ? 11.713 16.695 12.435 1.000 32.949 148 ASP L N 1
ATOM 5860 C CA . ASP C 3 148 ? 11.472 16.536 13.863 1.000 37.423 148 ASP L CA 1
ATOM 5861 C C . ASP C 3 148 ? 10.848 15.161 14.117 1.000 37.486 148 ASP L C 1
ATOM 5862 O O . ASP C 3 148 ? 9.820 14.819 13.536 1.000 41.810 148 ASP L O 1
ATOM 5871 N N . ILE C 3 149 ? 11.512 14.357 14.949 1.000 40.084 149 ILE L N 1
ATOM 5872 C CA . ILE C 3 149 ? 10.996 13.058 15.340 1.000 40.752 149 ILE L CA 1
ATOM 5873 C C . ILE C 3 149 ? 11.482 12.775 16.756 1.000 43.079 149 ILE L C 1
ATOM 5874 O O . ILE C 3 149 ? 12.572 13.203 17.132 1.000 45.369 149 ILE L O 1
ATOM 5890 N N . ASN C 3 150 ? 10.629 12.108 17.537 1.000 44.950 150 ASN L N 1
ATOM 5891 C CA . ASN C 3 150 ? 10.968 11.727 18.896 1.000 46.808 150 ASN L CA 1
ATOM 5892 C C . ASN C 3 150 ? 11.296 10.240 18.892 1.000 45.316 150 ASN L C 1
ATOM 5893 O O . ASN C 3 150 ? 10.555 9.444 18.320 1.000 49.182 150 ASN L O 1
ATOM 5904 N N . VAL C 3 151 ? 12.429 9.895 19.514 1.000 44.887 151 VAL L N 1
ATOM 5905 C CA . VAL C 3 151 ? 12.828 8.513 19.713 1.000 45.448 151 VAL L CA 1
ATOM 5906 C C . VAL C 3 151 ? 12.814 8.264 21.218 1.000 45.919 151 VAL L C 1
ATOM 5907 O O . VAL C 3 151 ? 13.187 9.132 22.005 1.000 49.722 151 VAL L O 1
ATOM 5920 N N . LYS C 3 152 ? 12.357 7.077 21.608 1.000 47.198 152 LYS L N 1
ATOM 5921 C CA . LYS C 3 152 ? 12.221 6.741 23.013 1.000 51.633 152 LYS L CA 1
ATOM 5922 C C . LYS C 3 152 ? 12.771 5.332 23.207 1.000 49.493 152 LYS L C 1
ATOM 5923 O O . LYS C 3 152 ? 12.470 4.451 22.397 1.000 50.169 152 LYS L O 1
ATOM 5942 N N . TRP C 3 153 ? 13.584 5.165 24.267 1.000 44.940 153 TRP L N 1
ATOM 5943 C CA . TRP C 3 153 ? 14.191 3.896 24.639 1.000 44.479 153 TRP L CA 1
ATOM 5944 C C . TRP C 3 153 ? 13.463 3.285 25.837 1.000 47.379 153 TRP L C 1
ATOM 5945 O O . TRP C 3 153 ? 13.118 4.008 26.772 1.000 52.338 153 TRP L O 1
ATOM 5966 N N . LYS C 3 154 ? 13.242 1.965 25.808 1.000 48.327 154 LYS L N 1
ATOM 5967 C CA . LYS C 3 154 ? 12.779 1.263 26.995 1.000 54.625 154 LYS L CA 1
ATOM 5968 C C . LYS C 3 154 ? 13.642 0.021 27.225 1.000 57.841 154 LYS L C 1
ATOM 5969 O O . LYS C 3 154 ? 14.030 -0.656 26.267 1.000 53.104 154 LYS L O 1
ATOM 5988 N N . ILE C 3 155 ? 13.961 -0.215 28.515 1.000 58.186 155 ILE L N 1
ATOM 5989 C CA . ILE C 3 155 ? 14.786 -1.318 28.984 1.000 54.622 155 ILE L CA 1
ATOM 5990 C C . ILE C 3 155 ? 13.930 -2.112 29.968 1.000 56.804 155 ILE L C 1
ATOM 5991 O O . ILE C 3 155 ? 13.721 -1.643 31.089 1.000 62.052 155 ILE L O 1
ATOM 6007 N N . ASP C 3 156 ? 13.456 -3.296 29.547 1.000 53.159 156 ASP L N 1
ATOM 6008 C CA . ASP C 3 156 ? 12.469 -4.069 30.291 1.000 55.193 156 ASP L CA 1
ATOM 6009 C C . ASP C 3 156 ? 11.277 -3.191 30.676 1.000 55.828 156 ASP L C 1
ATOM 6010 O O . ASP C 3 156 ? 10.870 -3.163 31.839 1.000 57.752 156 ASP L O 1
ATOM 6019 N N . GLY C 3 157 ? 10.743 -2.455 29.694 1.000 56.101 157 GLY L N 1
ATOM 6020 C CA . GLY C 3 157 ? 9.514 -1.697 29.866 1.000 61.586 157 GLY L CA 1
ATOM 6021 C C . GLY C 3 157 ? 9.671 -0.307 30.496 1.000 64.431 157 GLY L C 1
ATOM 6022 O O . GLY C 3 157 ? 8.708 0.456 30.438 1.000 67.169 157 GLY L O 1
ATOM 6026 N N . SER C 3 158 ? 10.837 0.035 31.088 1.000 63.437 158 SER L N 1
ATOM 6027 C CA . SER C 3 158 ? 11.033 1.321 31.756 1.000 63.121 158 SER L CA 1
ATOM 6028 C C . SER C 3 158 ? 11.766 2.294 30.829 1.000 63.176 158 SER L C 1
ATOM 6029 O O . SER C 3 158 ? 12.753 1.914 30.200 1.000 62.205 158 SER L O 1
ATOM 6037 N N . GLU C 3 159 ? 11.286 3.542 30.820 1.000 63.808 159 GLU L N 1
ATOM 6038 C CA . GLU C 3 159 ? 11.868 4.621 29.984 1.000 66.969 159 GLU L CA 1
ATOM 6039 C C . GLU C 3 159 ? 13.340 4.782 30.347 1.000 64.905 159 GLU L C 1
ATOM 6040 O O . GLU C 3 159 ? 13.673 4.652 31.529 1.000 64.774 159 GLU L O 1
ATOM 6052 N N . ARG C 3 160 ? 14.163 5.105 29.360 1.000 65.376 160 ARG L N 1
ATOM 6053 C CA . ARG C 3 160 ? 15.609 5.169 29.491 1.000 64.408 160 ARG L CA 1
ATOM 6054 C C . ARG C 3 160 ? 16.086 6.422 28.757 1.000 66.221 160 ARG L C 1
ATOM 6055 O O . ARG C 3 160 ? 15.830 6.556 27.565 1.000 68.800 160 ARG L O 1
ATOM 6076 N N . GLN C 3 161 ? 16.792 7.306 29.477 1.000 69.453 161 GLN L N 1
ATOM 6077 C CA . GLN C 3 161 ? 17.202 8.613 28.971 1.000 68.356 161 GLN L CA 1
ATOM 6078 C C . GLN C 3 161 ? 18.726 8.767 29.017 1.000 63.766 161 GLN L C 1
ATOM 6079 O O . GLN C 3 161 ? 19.295 9.355 28.104 1.000 62.236 161 GLN L O 1
ATOM 6093 N N . ASN C 3 162 ? 19.378 8.267 30.084 1.000 61.655 162 ASN L N 1
ATOM 6094 C CA . ASN C 3 162 ? 20.830 8.284 30.212 1.000 54.170 162 ASN L CA 1
ATOM 6095 C C . ASN C 3 162 ? 21.504 7.409 29.157 1.000 48.672 162 ASN L C 1
ATOM 6096 O O . ASN C 3 162 ? 21.145 6.245 28.993 1.000 50.003 162 ASN L O 1
ATOM 6107 N N . GLY C 3 163 ? 22.517 7.979 28.487 1.000 44.463 163 GLY L N 1
ATOM 6108 C CA . GLY C 3 163 ? 23.384 7.230 27.592 1.000 42.774 163 GLY L CA 1
ATOM 6109 C C . GLY C 3 163 ? 22.850 7.169 26.162 1.000 38.513 163 GLY L C 1
ATOM 6110 O O . GLY C 3 163 ? 23.347 6.385 25.367 1.000 38.455 163 GLY L O 1
ATOM 6114 N N . VAL C 3 164 ? 21.846 7.997 25.847 1.000 39.926 164 VAL L N 1
ATOM 6115 C CA . VAL C 3 164 ? 21.266 8.068 24.514 1.000 40.708 164 VAL L CA 1
ATOM 6116 C C . VAL C 3 164 ? 21.843 9.291 23.812 1.000 36.807 164 VAL L C 1
ATOM 6117 O O . VAL C 3 164 ? 21.693 10.413 24.310 1.000 40.247 164 VAL L O 1
ATOM 6130 N N . LEU C 3 165 ? 22.479 9.075 22.658 1.000 32.791 165 LEU L N 1
ATOM 6131 C CA . LEU C 3 165 ? 22.871 10.152 21.761 1.000 32.970 165 LEU L CA 1
ATOM 6132 C C . LEU C 3 165 ? 22.224 9.934 20.391 1.000 33.483 165 LEU L C 1
ATOM 6133 O O . LEU C 3 165 ? 22.232 8.815 19.841 1.000 28.446 165 LEU L O 1
ATOM 6149 N N . ASN C 3 166 ? 21.665 11.037 19.872 1.000 32.580 166 ASN L N 1
ATOM 6150 C CA . ASN C 3 166 ? 20.950 11.074 18.609 1.000 32.070 166 ASN L CA 1
ATOM 6151 C C . ASN C 3 166 ? 21.790 11.817 17.567 1.000 28.603 166 ASN L C 1
ATOM 6152 O O . ASN C 3 166 ? 22.466 12.793 17.893 1.000 31.738 166 ASN L O 1
ATOM 6163 N N . SER C 3 167 ? 21.675 11.413 16.301 1.000 27.109 167 SER L N 1
ATOM 6164 C CA . SER C 3 167 ? 22.376 12.062 15.189 1.000 25.511 167 SER L CA 1
ATOM 6165 C C . SER C 3 167 ? 21.541 12.032 13.903 1.000 25.785 167 SER L C 1
ATOM 6166 O O . SER C 3 167 ? 21.202 10.958 13.418 1.000 27.074 167 SER L O 1
ATOM 6174 N N . TRP C 3 168 ? 21.258 13.212 13.323 1.000 27.682 168 TRP L N 1
ATOM 6175 C CA . TRP C 3 168 ? 20.460 13.323 12.109 1.000 27.490 168 TRP L CA 1
ATOM 6176 C C . TRP C 3 168 ? 21.356 13.500 10.883 1.000 23.900 168 TRP L C 1
ATOM 6177 O O . TRP C 3 168 ? 22.310 14.267 10.937 1.000 24.092 168 TRP L O 1
ATOM 6198 N N . THR C 3 169 ? 20.973 12.884 9.754 1.000 23.350 169 THR L N 1
ATOM 6199 C CA . THR C 3 169 ? 21.531 13.268 8.467 1.000 22.534 169 THR L CA 1
ATOM 6200 C C . THR C 3 169 ? 20.982 14.626 8.007 1.000 21.460 169 THR L C 1
ATOM 6201 O O . THR C 3 169 ? 19.959 15.124 8.477 1.000 21.482 169 THR L O 1
ATOM 6212 N N . ASP C 3 170 ? 21.694 15.219 7.043 1.000 20.629 170 ASP L N 1
ATOM 6213 C CA . ASP C 3 170 ? 21.144 16.276 6.216 1.000 20.263 170 ASP L CA 1
ATOM 6214 C C . ASP C 3 170 ? 20.027 15.694 5.350 1.000 19.073 170 ASP L C 1
ATOM 6215 O O . ASP C 3 170 ? 19.888 14.480 5.231 1.000 20.997 170 ASP L O 1
ATOM 6224 N N . GLN C 3 171 ? 19.266 16.579 4.712 1.000 18.178 171 GLN L N 1
ATOM 6225 C CA . GLN C 3 171 ? 18.187 16.153 3.837 1.000 17.070 171 GLN L CA 1
ATOM 6226 C C . GLN C 3 171 ? 18.750 15.405 2.616 1.000 17.449 171 GLN L C 1
ATOM 6227 O O . GLN C 3 171 ? 19.770 15.775 2.049 1.000 18.526 171 GLN L O 1
ATOM 6241 N N . ASP C 3 172 ? 18.079 14.321 2.253 1.000 18.631 172 ASP L N 1
ATOM 6242 C CA . ASP C 3 172 ? 18.433 13.478 1.122 1.000 20.368 172 ASP L CA 1
ATOM 6243 C C . ASP C 3 172 ? 18.040 14.178 -0.176 1.000 20.202 172 ASP L C 1
ATOM 6244 O O . ASP C 3 172 ? 16.892 14.534 -0.336 1.000 22.505 172 ASP L O 1
ATOM 6253 N N . SER C 3 173 ? 18.954 14.328 -1.138 1.000 22.008 173 SER L N 1
ATOM 6254 C CA . SER C 3 173 ? 18.616 15.036 -2.365 1.000 23.890 173 SER L CA 1
ATOM 6255 C C . SER C 3 173 ? 17.924 14.158 -3.406 1.000 24.453 173 SER L C 1
ATOM 6256 O O . SER C 3 173 ? 17.610 14.687 -4.473 1.000 26.456 173 SER L O 1
ATOM 6264 N N . LYS C 3 174 ? 17.674 12.871 -3.109 1.000 24.140 174 LYS L N 1
ATOM 6265 C CA . LYS C 3 174 ? 16.903 12.014 -3.998 1.000 26.745 174 LYS L CA 1
ATOM 6266 C C . LYS C 3 174 ? 15.422 12.073 -3.624 1.000 26.364 174 LYS L C 1
ATOM 6267 O O . LYS C 3 174 ? 14.600 12.379 -4.495 1.000 34.607 174 LYS L O 1
ATOM 6286 N N . ASP C 3 175 ? 15.080 11.779 -2.360 1.000 23.048 175 ASP L N 1
ATOM 6287 C CA . ASP C 3 175 ? 13.684 11.675 -1.943 1.000 21.642 175 ASP L CA 1
ATOM 6288 C C . ASP C 3 175 ? 13.264 12.748 -0.937 1.000 19.597 175 ASP L C 1
ATOM 6289 O O . ASP C 3 175 ? 12.145 12.684 -0.434 1.000 19.879 175 ASP L O 1
ATOM 6298 N N . SER C 3 176 ? 14.157 13.688 -0.596 1.000 17.697 176 SER L N 1
ATOM 6299 C CA . SER C 3 176 ? 13.846 14.812 0.285 1.000 17.252 176 SER L CA 1
ATOM 6300 C C . SER C 3 176 ? 13.499 14.358 1.704 1.000 17.800 176 SER L C 1
ATOM 6301 O O . SER C 3 176 ? 12.898 15.105 2.460 1.000 16.736 176 SER L O 1
ATOM 6309 N N . THR C 3 177 ? 13.939 13.161 2.088 1.000 18.986 177 THR L N 1
ATOM 6310 C CA . THR C 3 177 ? 13.714 12.652 3.440 1.000 19.944 177 THR L CA 1
ATOM 6311 C C . THR C 3 177 ? 14.911 12.929 4.353 1.000 20.945 177 THR L C 1
ATOM 6312 O O . THR C 3 177 ? 15.973 13.367 3.912 1.000 20.508 177 THR L O 1
ATOM 6323 N N . TYR C 3 178 ? 14.719 12.601 5.635 1.000 21.824 178 TYR L N 1
ATOM 6324 C CA . TYR C 3 178 ? 15.747 12.644 6.655 1.000 21.729 178 TYR L CA 1
ATOM 6325 C C . TYR C 3 178 ? 15.909 11.245 7.239 1.000 23.163 178 TYR L C 1
ATOM 6326 O O . TYR C 3 178 ? 15.036 10.383 7.111 1.000 23.379 178 TYR L O 1
ATOM 6344 N N . SER C 3 179 ? 17.073 11.014 7.842 1.000 23.061 179 SER L N 1
ATOM 6345 C CA . SER C 3 179 ? 17.307 9.808 8.626 1.000 23.703 179 SER L CA 1
ATOM 6346 C C . SER C 3 179 ? 17.999 10.179 9.931 1.000 23.340 179 SER L C 1
ATOM 6347 O O . SER C 3 179 ? 18.589 11.248 10.029 1.000 25.872 179 SER L O 1
ATOM 6355 N N . MET C 3 180 ? 17.883 9.305 10.943 1.000 25.727 180 MET L N 1
ATOM 6356 C CA . MET C 3 180 ? 18.483 9.547 12.243 1.000 28.122 180 MET L CA 1
ATOM 6357 C C . MET C 3 180 ? 18.957 8.214 12.820 1.000 28.398 180 MET L C 1
ATOM 6358 O O . MET C 3 180 ? 18.369 7.171 12.527 1.000 29.959 180 MET L O 1
ATOM 6372 N N . SER C 3 181 ? 20.078 8.265 13.554 1.000 25.395 181 SER L N 1
ATOM 6373 C CA . SER C 3 181 ? 20.535 7.183 14.412 1.000 25.271 181 SER L CA 1
ATOM 6374 C C . SER C 3 181 ? 20.314 7.575 15.872 1.000 26.214 181 SER L C 1
ATOM 6375 O O . SER C 3 181 ? 20.571 8.712 16.249 1.000 27.372 181 SER L O 1
ATOM 6383 N N . SER C 3 182 ? 19.877 6.629 16.708 1.000 27.616 182 SER L N 1
ATOM 6384 C CA . SER C 3 182 ? 19.835 6.766 18.163 1.000 30.046 182 SER L CA 1
ATOM 6385 C C . SER C 3 182 ? 20.658 5.623 18.740 1.000 28.961 182 SER L C 1
ATOM 6386 O O . SER C 3 182 ? 20.501 4.479 18.315 1.000 31.214 182 SER L O 1
ATOM 6394 N N . THR C 3 183 ? 21.591 5.969 19.636 1.000 28.317 183 THR L N 1
ATOM 6395 C CA . THR C 3 183 ? 22.550 5.020 20.170 1.000 29.309 183 THR L CA 1
ATOM 6396 C C . THR C 3 183 ? 22.496 5.121 21.681 1.000 28.988 183 THR L C 1
ATOM 6397 O O . THR C 3 183 ? 22.701 6.206 22.246 1.000 31.193 183 THR L O 1
ATOM 6408 N N . LEU C 3 184 ? 22.137 4.001 22.291 1.000 31.167 184 LEU L N 1
ATOM 6409 C CA . LEU C 3 184 ? 22.195 3.802 23.723 1.000 34.020 184 LEU L CA 1
ATOM 6410 C C . LEU C 3 184 ? 23.503 3.087 24.064 1.000 32.354 184 LEU L C 1
ATOM 6411 O O . LEU C 3 184 ? 23.690 1.934 23.676 1.000 29.119 184 LEU L O 1
ATOM 6427 N N . THR C 3 185 ? 24.417 3.787 24.755 1.000 32.688 185 THR L N 1
ATOM 6428 C CA . THR C 3 185 ? 25.689 3.181 25.127 1.000 34.994 185 THR L CA 1
ATOM 6429 C C . THR C 3 185 ? 25.668 2.855 26.622 1.000 36.804 185 THR L C 1
ATOM 6430 O O . THR C 3 185 ? 25.562 3.746 27.469 1.000 40.897 185 THR L O 1
ATOM 6441 N N . LEU C 3 186 ? 25.773 1.557 26.910 1.000 35.086 186 LEU L N 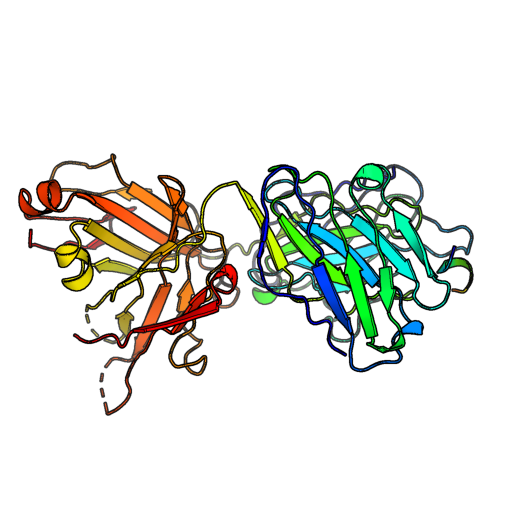1
ATOM 6442 C CA . LEU C 3 186 ? 25.829 1.031 28.270 1.000 38.141 186 LEU L CA 1
ATOM 6443 C C . LEU C 3 186 ? 27.224 0.467 28.533 1.000 35.973 186 LEU L C 1
ATOM 6444 O O . LEU C 3 186 ? 28.007 0.256 27.604 1.000 39.739 186 LEU L O 1
ATOM 6460 N N . THR C 3 187 ? 27.548 0.252 29.813 1.000 37.349 187 THR L N 1
ATOM 6461 C CA . THR C 3 187 ? 28.567 -0.730 30.164 1.000 35.796 187 THR L CA 1
ATOM 6462 C C . THR C 3 187 ? 27.989 -2.115 29.880 1.000 37.120 187 THR L C 1
ATOM 6463 O O . THR C 3 187 ? 26.772 -2.308 29.975 1.000 39.789 187 THR L O 1
ATOM 6474 N N . LYS C 3 188 ? 28.866 -3.057 29.505 1.000 38.399 188 LYS L N 1
ATOM 6475 C CA . LYS C 3 188 ? 28.498 -4.455 29.377 1.000 42.805 188 LYS L CA 1
ATOM 6476 C C . LYS C 3 188 ? 27.886 -4.953 30.693 1.000 41.834 188 LYS L C 1
ATOM 6477 O O . LYS C 3 188 ? 26.890 -5.678 30.660 1.000 44.450 188 LYS L O 1
ATOM 6496 N N . ASP C 3 189 ? 28.470 -4.574 31.850 1.000 38.757 189 ASP L N 1
ATOM 6497 C CA . ASP C 3 189 ? 27.887 -4.889 33.157 1.000 41.168 189 ASP L CA 1
ATOM 6498 C C . ASP C 3 189 ? 26.393 -4.545 33.168 1.000 41.494 189 ASP L C 1
ATOM 6499 O O . ASP C 3 189 ? 25.570 -5.394 33.520 1.000 41.581 189 ASP L O 1
ATOM 6508 N N . GLU C 3 190 ? 26.057 -3.310 32.751 1.000 40.829 190 GLU L N 1
ATOM 6509 C CA . GLU C 3 190 ? 24.687 -2.818 32.793 1.000 41.963 190 GLU L CA 1
ATOM 6510 C C . GLU C 3 190 ? 23.821 -3.560 31.769 1.000 38.060 190 GLU L C 1
ATOM 6511 O O . GLU C 3 190 ? 22.680 -3.932 32.084 1.000 40.207 190 GLU L O 1
ATOM 6523 N N . TYR C 3 191 ? 24.374 -3.764 30.562 1.000 36.831 191 TYR L N 1
ATOM 6524 C CA . TYR C 3 191 ? 23.683 -4.436 29.466 1.000 35.878 191 TYR L CA 1
ATOM 6525 C C . TYR C 3 191 ? 23.272 -5.846 29.903 1.000 35.631 191 TYR L C 1
ATOM 6526 O O . TYR C 3 191 ? 22.128 -6.256 29.706 1.000 36.552 191 TYR L O 1
ATOM 6544 N N . GLU C 3 192 ? 24.193 -6.559 30.547 1.000 37.639 192 GLU L N 1
ATOM 6545 C CA . GLU C 3 192 ? 24.043 -7.984 30.959 1.000 42.145 192 GLU L CA 1
ATOM 6546 C C . GLU C 3 192 ? 22.871 -8.178 31.936 1.000 44.855 192 GLU L C 1
ATOM 6547 O O . GLU C 3 192 ? 22.372 -9.316 32.025 1.000 48.158 192 GLU L O 1
ATOM 6559 N N . ARG C 3 193 ? 22.420 -7.125 32.619 1.000 46.342 193 ARG L N 1
ATOM 6560 C CA . ARG C 3 193 ? 21.499 -7.215 33.786 1.000 49.009 193 ARG L CA 1
ATOM 6561 C C . ARG C 3 193 ? 20.052 -6.923 33.359 1.000 48.379 193 ARG L C 1
ATOM 6562 O O . ARG C 3 193 ? 19.177 -6.877 34.240 1.000 50.482 193 ARG L O 1
ATOM 6583 N N . HIS C 3 194 ? 19.822 -6.732 32.056 1.000 46.234 194 HIS L N 1
ATOM 6584 C CA . HIS C 3 194 ? 18.473 -6.427 31.505 1.000 46.535 194 HIS L CA 1
ATOM 6585 C C . HIS C 3 194 ? 18.240 -7.255 30.240 1.000 44.297 194 HIS L C 1
ATOM 6586 O O . HIS C 3 194 ? 19.219 -7.618 29.569 1.000 44.342 194 HIS L O 1
ATOM 6601 N N . ASN C 3 195 ? 16.973 -7.545 29.937 1.000 47.440 195 ASN L N 1
ATOM 6602 C CA . ASN C 3 195 ? 16.661 -8.456 28.839 1.000 46.756 195 ASN L CA 1
ATOM 6603 C C . ASN C 3 195 ? 16.054 -7.731 27.636 1.000 48.569 195 ASN L C 1
ATOM 6604 O O . ASN C 3 195 ? 16.483 -8.000 26.521 1.000 51.611 195 ASN L O 1
ATOM 6615 N N . SER C 3 196 ? 15.031 -6.887 27.841 1.000 47.532 196 SER L N 1
ATOM 6616 C CA . SER C 3 196 ? 14.294 -6.276 26.744 1.000 49.056 196 SER L CA 1
ATOM 6617 C C . SER C 3 196 ? 14.846 -4.883 26.429 1.000 44.734 196 SER L C 1
ATOM 6618 O O . SER C 3 196 ? 15.034 -4.072 27.337 1.000 45.695 196 SER L O 1
ATOM 6626 N N . TYR C 3 197 ? 15.092 -4.612 25.143 1.000 42.076 197 TYR L N 1
ATOM 6627 C CA . TYR C 3 197 ? 15.529 -3.303 24.684 1.000 41.605 197 TYR L CA 1
ATOM 6628 C C . TYR C 3 197 ? 14.606 -2.861 23.548 1.000 43.181 197 TYR L C 1
ATOM 6629 O O . TYR C 3 197 ? 14.471 -3.579 22.555 1.000 39.321 197 TYR L O 1
ATOM 6647 N N . THR C 3 198 ? 13.988 -1.677 23.704 1.000 43.074 198 THR L N 1
ATOM 6648 C CA . THR C 3 198 ? 13.027 -1.152 22.749 1.000 45.224 198 THR L CA 1
ATOM 6649 C C . THR C 3 198 ? 13.466 0.225 22.281 1.000 43.911 198 THR L C 1
ATOM 6650 O O . THR C 3 198 ? 13.935 1.026 23.090 1.000 44.653 198 THR L O 1
ATOM 6661 N N A CYS C 3 199 ? 13.237 0.479 20.980 0.420 44.368 199 CYS L N 1
ATOM 6662 N N B CYS C 3 199 ? 13.346 0.470 20.979 0.580 44.666 199 CYS L N 1
ATOM 6663 C CA A CYS C 3 199 ? 13.398 1.768 20.323 0.420 44.721 199 CYS L CA 1
ATOM 6664 C CA B CYS C 3 199 ? 13.346 1.827 20.471 0.580 45.524 199 CYS L CA 1
ATOM 6665 C C A CYS C 3 199 ? 12.077 2.127 19.638 0.420 46.279 199 CYS L C 1
ATOM 6666 C C B CYS C 3 199 ? 12.014 2.062 19.770 0.580 47.348 199 CYS L C 1
ATOM 6667 O O A CYS C 3 199 ? 11.680 1.420 18.707 0.420 43.655 199 CYS L O 1
ATOM 6668 O O B CYS C 3 199 ? 11.552 1.216 18.998 0.580 45.240 199 CYS L O 1
ATOM 6681 N N . GLU C 3 200 ? 11.410 3.210 20.094 1.000 48.019 200 GLU L N 1
ATOM 6682 C CA . GLU C 3 200 ? 10.103 3.614 19.595 1.000 51.043 200 GLU L CA 1
ATOM 6683 C C . GLU C 3 200 ? 10.295 4.900 18.804 1.000 49.003 200 GLU L C 1
ATOM 6684 O O . GLU C 3 200 ? 10.908 5.821 19.331 1.000 49.948 200 GLU L O 1
ATOM 6696 N N . ALA C 3 201 ? 9.790 4.947 17.558 1.000 49.967 201 ALA L N 1
ATOM 6697 C CA . ALA C 3 201 ? 9.735 6.163 16.759 1.000 51.648 201 ALA L CA 1
ATOM 6698 C C . ALA C 3 201 ? 8.311 6.707 16.814 1.000 52.717 201 ALA L C 1
ATOM 6699 O O . ALA C 3 201 ? 7.383 5.965 16.510 1.000 52.627 201 ALA L O 1
ATOM 6706 N N . THR C 3 202 ? 8.158 7.983 17.203 1.000 57.615 202 THR L N 1
ATOM 6707 C CA . THR C 3 202 ? 6.882 8.687 17.174 1.000 60.436 202 THR L CA 1
ATOM 6708 C C . THR C 3 202 ? 7.065 10.016 16.429 1.000 60.965 202 THR L C 1
ATOM 6709 O O . THR C 3 202 ? 8.004 10.749 16.800 1.000 62.389 202 THR L O 1
ATOM 6720 N N . PRO C 3 209 ? 3.017 4.994 16.722 1.000 64.531 209 PRO L N 1
ATOM 6721 C CA . PRO C 3 209 ? 4.353 4.698 17.267 1.000 63.813 209 PRO L CA 1
ATOM 6722 C C . PRO C 3 209 ? 4.956 3.418 16.679 1.000 61.834 209 PRO L C 1
ATOM 6723 O O . PRO C 3 209 ? 4.483 2.326 16.984 1.000 63.534 209 PRO L O 1
ATOM 6735 N N . ILE C 3 210 ? 5.986 3.562 15.821 1.000 59.054 210 ILE L N 1
ATOM 6736 C CA . ILE C 3 210 ? 6.683 2.425 15.230 1.000 55.320 210 ILE L CA 1
ATOM 6737 C C . ILE C 3 210 ? 7.694 1.921 16.259 1.000 55.183 210 ILE L C 1
ATOM 6738 O O . ILE C 3 210 ? 8.551 2.693 16.684 1.000 58.496 210 ILE L O 1
ATOM 6754 N N . VAL C 3 211 ? 7.600 0.626 16.606 1.000 54.636 211 VAL L N 1
ATOM 6755 C CA . VAL C 3 211 ? 8.388 0.021 17.667 1.000 55.201 211 VAL L CA 1
ATOM 6756 C C . VAL C 3 211 ? 9.211 -1.130 17.084 1.000 53.493 211 VAL L C 1
ATOM 6757 O O . VAL C 3 211 ? 8.695 -1.927 16.299 1.000 55.065 211 VAL L O 1
ATOM 6770 N N . LYS C 3 212 ? 10.486 -1.197 17.504 1.000 49.014 212 LYS L N 1
ATOM 6771 C CA . LYS C 3 212 ? 11.367 -2.331 17.274 1.000 44.511 212 LYS L CA 1
ATOM 6772 C C . LYS C 3 212 ? 12.067 -2.663 18.583 1.000 43.634 212 LYS L C 1
ATOM 6773 O O . LYS C 3 212 ? 12.538 -1.756 19.278 1.000 42.595 212 LYS L O 1
ATOM 6792 N N . SER C 3 213 ? 12.131 -3.959 18.898 1.000 43.634 213 SER L N 1
ATOM 6793 C CA . SER C 3 213 ? 12.812 -4.414 20.099 1.000 47.822 213 SER L CA 1
ATOM 6794 C C . SER C 3 213 ? 13.548 -5.729 19.834 1.000 48.453 213 SER L C 1
ATOM 6795 O O . SER C 3 213 ? 13.354 -6.376 18.789 1.000 47.956 213 SER L O 1
ATOM 6803 N N . PHE C 3 214 ? 14.440 -6.063 20.778 1.000 46.424 214 PHE L N 1
ATOM 6804 C CA . PHE C 3 214 ? 14.983 -7.409 20.912 1.000 47.758 214 PHE L CA 1
ATOM 6805 C C . PHE C 3 214 ? 15.074 -7.821 22.377 1.000 46.124 214 PHE L C 1
ATOM 6806 O O . PHE C 3 214 ? 15.055 -6.972 23.277 1.000 42.824 214 PHE L O 1
ATOM 6823 N N . ASN C 3 215 ? 15.270 -9.133 22.561 1.000 50.274 215 ASN L N 1
ATOM 6824 C CA . ASN C 3 215 ? 15.718 -9.731 23.808 1.000 53.320 215 ASN L CA 1
ATOM 6825 C C . ASN C 3 215 ? 17.065 -10.435 23.619 1.000 51.098 215 ASN L C 1
ATOM 6826 O O . ASN C 3 215 ? 17.198 -11.336 22.791 1.000 56.920 215 ASN L O 1
ATOM 6837 N N . ARG C 3 216 ? 18.054 -9.975 24.388 1.000 55.572 216 ARG L N 1
ATOM 6838 C CA . ARG C 3 216 ? 19.211 -10.729 24.867 1.000 64.276 216 ARG L CA 1
ATOM 6839 C C . ARG C 3 216 ? 19.716 -9.920 26.063 1.000 66.250 216 ARG L C 1
ATOM 6840 O O . ARG C 3 216 ? 18.977 -9.085 26.572 1.000 76.317 216 ARG L O 1
ATOM 6861 N N . ASN C 3 217 ? 20.939 -10.147 26.541 1.000 64.268 217 ASN L N 1
ATOM 6862 C CA . ASN C 3 217 ? 21.452 -9.328 27.625 1.000 58.775 217 ASN L CA 1
ATOM 6863 C C . ASN C 3 217 ? 22.972 -9.321 27.560 1.000 59.236 217 ASN L C 1
ATOM 6864 O O . ASN C 3 217 ? 23.504 -8.380 28.130 1.000 63.444 217 ASN L O 1
#

Solvent-accessible surface area: 19250 Å² total

Foldseek 3Di:
DVVVVD/DAWAKDAAAEAEAQAKDKIKIADDDDQLQQWKKWKWWADPPPHIDTAWIARNVVRDIDGDPVQVVQWDWGADSVRSMIMIMGGNDDQVSFTWMKMFIDDPPPRPYIYPTYTYGYHPDDFDAWDWDWQADCKDKTKIKTWFGDDDDKDKDKPVNPQDPQKDKDDWDADPNGTITMMMGMDRDPPDWIKMWMAGRHVRDIDIDTHDD/DWAKAKPDQEAEDAAQAKDKMKIFIPFFQQAPVRFWFKWKWFDDPPDDIDTADTRFFHGDPPHDPQWGKHDHTGMIMIMGGRDALLRFGWMWMWTPRDPPTDIYPTYGYAYDDDWAFWDKDWDWADPVQVVVFKTKIKMKGPFGDDPDKDKWKDFQRHTDDPQKDKDKDDQDSPRRGIMMMIIRIDGSVVVQVTFKMWMQIVHDIDIGGDD

Radius of gyration: 23.67 Å; Cα contacts (8 Å, |Δi|>4): 1192; chains: 3; bounding box: 54×66×51 Å